Protein 4UD7 (pdb70)

Structure (mmCIF, N/CA/C/O backbone):
data_4UD7
#
_entry.id   4UD7
#
_cell.length_a   46.148
_cell.length_b   69.538
_cell.length_c   78.464
_cell.angle_alpha   90.00
_cell.angle_beta   102.36
_cell.angle_gamma   90.00
#
_symmetry.space_group_name_H-M   'P 1 21 1'
#
loop_
_entity.id
_entity.type
_entity.pdbx_description
1 polymer MDM2
2 polymer YS-02
3 water water
#
loop_
_atom_site.group_PDB
_atom_site.id
_atom_site.type_symbol
_atom_site.label_atom_id
_atom_site.label_alt_id
_atom_site.label_comp_id
_atom_site.label_asym_id
_atom_site.label_entity_id
_atom_site.label_seq_id
_atom_site.pdbx_PDB_ins_code
_atom_site.Cartn_x
_atom_site.Cartn_y
_atom_site.Cartn_z
_atom_site.occupancy
_atom_site.B_iso_or_equiv
_atom_site.auth_seq_id
_atom_site.auth_comp_id
_atom_site.auth_asym_id
_atom_site.auth_atom_id
_atom_site.pdbx_PDB_model_num
ATOM 1 N N . GLY A 1 4 ? -9.851 1.639 27.789 1.00 38.81 15 GLY A N 1
ATOM 2 C CA . GLY A 1 4 ? -9.672 0.430 26.935 1.00 45.79 15 GLY A CA 1
ATOM 3 C C . GLY A 1 4 ? -8.210 0.069 26.751 1.00 51.58 15 GLY A C 1
ATOM 4 O O . GLY A 1 4 ? -7.347 0.489 27.533 1.00 45.87 15 GLY A O 1
ATOM 5 N N . SER A 1 5 ? -7.928 -0.692 25.697 1.00 50.92 16 SER A N 1
ATOM 6 C CA . SER A 1 5 ? -6.606 -1.285 25.504 1.00 53.32 16 SER A CA 1
ATOM 7 C C . SER A 1 5 ? -5.491 -0.322 25.069 1.00 54.52 16 SER A C 1
ATOM 8 O O . SER A 1 5 ? -4.330 -0.725 24.996 1.00 43.09 16 SER A O 1
ATOM 11 N N . SER A 1 6 ? -5.846 0.946 24.823 1.00 57.43 17 SER A N 1
ATOM 12 C CA . SER A 1 6 ? -4.876 2.004 24.495 1.00 49.47 17 SER A CA 1
ATOM 13 C C . SER A 1 6 ? -3.971 2.384 25.681 1.00 50.64 17 SER A C 1
ATOM 14 O O . SER A 1 6 ? -3.011 3.146 25.511 1.00 51.14 17 SER A O 1
ATOM 17 N N . GLN A 1 7 ? -4.279 1.865 26.873 1.00 39.43 18 GLN A N 1
ATOM 18 C CA . GLN A 1 7 ? -3.418 2.069 28.028 1.00 34.23 18 GLN A CA 1
ATOM 19 C C . GLN A 1 7 ? -2.335 0.992 28.221 1.00 29.98 18 GLN A C 1
ATOM 20 O O . GLN A 1 7 ? -1.452 1.172 29.045 1.00 29.28 18 GLN A O 1
ATOM 26 N N . ILE A 1 8 ? -2.384 -0.109 27.468 1.00 23.74 19 ILE A N 1
ATOM 27 C CA . ILE A 1 8 ? -1.259 -1.068 27.458 1.00 21.42 19 ILE A CA 1
ATOM 28 C C . ILE A 1 8 ? -0.027 -0.401 26.824 1.00 21.04 19 ILE A C 1
ATOM 29 O O . ILE A 1 8 ? -0.151 0.261 25.776 1.00 24.37 19 ILE A O 1
ATOM 34 N N . PRO A 1 9 ? 1.165 -0.554 27.450 1.00 21.11 20 PRO A N 1
ATOM 35 C CA . PRO A 1 9 ? 2.367 0.016 26.823 1.00 22.99 20 PRO A CA 1
ATOM 36 C C . PRO A 1 9 ? 2.473 -0.450 25.374 1.00 21.90 20 PRO A C 1
ATOM 37 O O . PRO A 1 9 ? 2.280 -1.637 25.093 1.00 19.42 20 PRO A O 1
ATOM 41 N N . ALA A 1 10 ? 2.782 0.479 24.468 1.00 24.59 21 ALA A N 1
ATOM 42 C CA . ALA A 1 10 ? 2.747 0.192 23.044 1.00 23.09 21 ALA A CA 1
ATOM 43 C C . ALA A 1 10 ? 3.616 -1.017 22.665 1.00 23.75 21 ALA A C 1
ATOM 44 O O . ALA A 1 10 ? 3.226 -1.824 21.838 1.00 24.79 21 ALA A O 1
ATOM 46 N N . SER A 1 11 ? 4.767 -1.156 23.317 1.00 21.91 22 SER A N 1
ATOM 47 C CA . SER A 1 11 ? 5.717 -2.234 23.026 1.00 24.70 22 SER A CA 1
ATOM 48 C C . SER A 1 11 ? 5.244 -3.624 23.469 1.00 21.52 22 SER A C 1
ATOM 49 O O . SER A 1 11 ? 5.835 -4.633 23.074 1.00 24.47 22 SER A O 1
ATOM 52 N N . GLU A 1 12 ? 4.205 -3.668 24.301 1.00 18.52 23 GLU A N 1
ATOM 53 C CA . GLU A 1 12 ? 3.607 -4.931 24.778 1.00 19.30 23 GLU A CA 1
ATOM 54 C C . GLU A 1 12 ? 2.311 -5.306 24.069 1.00 19.21 23 GLU A C 1
ATOM 55 O O . GLU A 1 12 ? 1.726 -6.365 24.348 1.00 20.85 23 GLU A O 1
ATOM 61 N N . GLN A 1 13 ? 1.855 -4.461 23.143 1.00 20.07 24 GLN A N 1
ATOM 62 C CA . GLN A 1 13 ? 0.586 -4.719 22.454 1.00 20.80 24 GLN A CA 1
ATOM 63 C C . GLN A 1 13 ? 0.826 -5.631 21.253 1.00 22.39 24 GLN A C 1
ATOM 64 O O . GLN A 1 13 ? 1.719 -5.364 20.452 1.00 26.74 24 GLN A O 1
ATOM 70 N N . GLU A 1 14 ? 0.051 -6.708 21.143 1.00 21.03 25 GLU A N 1
ATOM 71 C CA . GLU A 1 14 ? -0.008 -7.481 19.900 1.00 23.72 25 GLU A CA 1
ATOM 72 C C . GLU A 1 14 ? -1.317 -7.159 19.217 1.00 24.19 25 GLU A C 1
ATOM 73 O O . GLU A 1 14 ? -2.364 -7.461 19.757 1.00 24.87 25 GLU A O 1
ATOM 79 N N . THR A 1 15 ? -1.276 -6.536 18.042 1.00 22.74 26 THR A N 1
ATOM 80 C CA . THR A 1 15 ? -2.513 -6.219 17.325 1.00 19.80 26 THR A CA 1
ATOM 81 C C . THR A 1 15 ? -2.800 -7.305 16.315 1.00 21.80 26 THR A C 1
ATOM 82 O O . THR A 1 15 ? -2.039 -7.497 15.354 1.00 25.87 26 THR A O 1
ATOM 86 N N A LEU A 1 16 ? -3.908 -7.998 16.528 0.60 17.72 27 LEU A N 1
ATOM 87 N N B LEU A 1 16 ? -3.885 -8.041 16.547 0.40 18.92 27 LEU A N 1
ATOM 88 C CA A LEU A 1 16 ? -4.290 -9.112 15.687 0.60 18.10 27 LEU A CA 1
ATOM 89 C CA B LEU A 1 16 ? -4.280 -9.150 15.682 0.40 19.31 27 LEU A CA 1
ATOM 90 C C A LEU A 1 16 ? -5.613 -8.829 14.985 0.60 17.48 27 LEU A C 1
ATOM 91 C C B LEU A 1 16 ? -5.697 -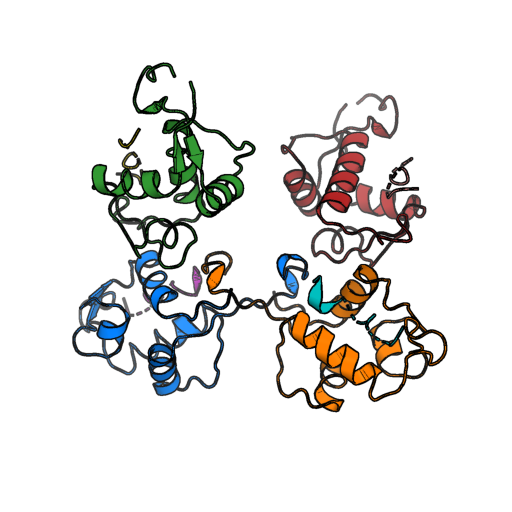8.999 15.144 0.40 18.95 27 LEU A C 1
ATOM 92 O O A LEU A 1 16 ? -6.285 -7.830 15.275 0.60 16.87 27 LEU A O 1
ATOM 93 O O B LEU A 1 16 ? -6.519 -8.272 15.709 0.40 19.64 27 LEU A O 1
ATOM 102 N N . VAL A 1 17 ? -5.975 -9.704 14.049 1.00 16.39 28 VAL A N 1
ATOM 103 C CA . VAL A 1 17 ? -7.286 -9.674 13.412 1.00 15.90 28 VAL A CA 1
ATOM 104 C C . VAL A 1 17 ? -7.829 -11.090 13.440 1.00 14.64 28 VAL A C 1
ATOM 105 O O . VAL A 1 17 ? -7.059 -12.040 13.578 1.00 14.72 28 VAL A O 1
ATOM 109 N N . ARG A 1 18 ? -9.139 -11.201 13.264 1.00 15.27 29 ARG A N 1
ATOM 110 C CA . ARG A 1 18 ? -9.874 -12.468 13.301 1.00 14.56 29 ARG A CA 1
ATOM 111 C C . ARG A 1 18 ? -10.597 -12.653 11.950 1.00 14.39 29 ARG A C 1
ATOM 112 O O . ARG A 1 18 ? -11.643 -12.043 11.698 1.00 15.60 29 ARG A O 1
ATOM 120 N N . PRO A 1 19 ? -10.047 -13.496 11.061 1.00 14.60 30 PRO A N 1
ATOM 121 C CA . PRO A 1 19 ? -10.765 -13.719 9.788 1.00 13.37 30 PRO A CA 1
ATOM 122 C C . PRO A 1 19 ? -12.164 -14.311 9.966 1.00 17.43 30 PRO A C 1
ATOM 123 O O . PRO A 1 19 ? -12.369 -15.143 10.860 1.00 17.96 30 PRO A O 1
ATOM 127 N N . LYS A 1 20 ? -13.106 -13.877 9.123 1.00 14.52 31 LYS A N 1
ATOM 128 C CA . LYS A 1 20 ? -14.437 -14.485 9.020 1.00 13.84 31 LYS A CA 1
ATOM 129 C C . LYS A 1 20 ? -14.306 -15.944 8.545 1.00 15.60 31 LYS A C 1
ATOM 130 O O . LYS A 1 20 ? -13.259 -16.331 8.020 1.00 16.41 31 LYS A O 1
ATOM 136 N N . PRO A 1 21 ? -15.370 -16.748 8.724 1.00 17.36 32 PRO A N 1
ATOM 137 C CA . PRO A 1 21 ? -15.215 -18.200 8.510 1.00 20.45 32 PRO A CA 1
ATOM 138 C C . PRO A 1 21 ? -14.725 -18.641 7.125 1.00 17.52 32 PRO A C 1
ATOM 139 O O . PRO A 1 21 ? -13.898 -19.561 7.036 1.00 16.29 32 PRO A O 1
ATOM 143 N N . LEU A 1 22 ? -15.214 -18.009 6.053 1.00 16.14 33 LEU A N 1
ATOM 144 C CA . LEU A 1 22 ? -14.764 -18.405 4.711 1.00 15.83 33 LEU A CA 1
ATOM 145 C C . LEU A 1 22 ? -13.313 -18.024 4.407 1.00 15.56 33 LEU A C 1
ATOM 146 O O . LEU A 1 22 ? -12.579 -18.827 3.852 1.00 15.54 33 LEU A O 1
ATOM 151 N N . LEU A 1 23 ? -12.881 -16.813 4.793 1.00 14.41 34 LEU A N 1
ATOM 152 C CA . LEU A 1 23 ? -11.467 -16.482 4.681 1.00 14.09 34 LEU A CA 1
ATOM 153 C C . LEU A 1 23 ? -10.605 -17.402 5.546 1.00 14.95 34 LEU A C 1
ATOM 154 O O . LEU A 1 23 ? -9.520 -17.790 5.137 1.00 16.71 34 LEU A O 1
ATOM 159 N N . LEU A 1 24 ? -11.075 -17.740 6.747 1.00 15.87 35 LEU A N 1
ATOM 160 C CA . LEU A 1 24 ? -10.318 -18.646 7.618 1.00 16.40 35 LEU A CA 1
ATOM 161 C C . LEU A 1 24 ? -10.133 -20.001 6.930 1.00 17.08 35 LEU A C 1
ATOM 162 O O . LEU A 1 24 ? -9.024 -20.563 6.932 1.00 17.83 35 LEU A O 1
ATOM 167 N N . LYS A 1 25 ? -11.190 -20.493 6.290 1.00 17.53 36 LYS A N 1
ATOM 168 C CA . LYS A 1 25 ? -11.109 -21.778 5.561 1.00 18.86 36 LYS A CA 1
ATOM 169 C C . LYS A 1 25 ? -10.030 -21.721 4.474 1.00 19.42 36 LYS A C 1
ATOM 170 O O . LYS A 1 25 ? -9.248 -22.670 4.276 1.00 19.46 36 LYS A O 1
ATOM 176 N N . LEU A 1 26 ? -9.999 -20.599 3.765 1.00 18.03 37 LEU A N 1
ATOM 177 C CA . LEU A 1 26 ? -9.016 -20.380 2.727 1.00 17.18 37 LEU A CA 1
ATOM 178 C C . LEU A 1 26 ? -7.570 -20.447 3.310 1.00 16.74 37 LEU A C 1
ATOM 179 O O . LEU A 1 26 ? -6.680 -21.151 2.774 1.00 18.02 37 LEU A O 1
ATOM 184 N N . LEU A 1 27 ? -7.327 -19.748 4.418 1.00 14.80 38 LEU A N 1
ATOM 185 C CA . LEU A 1 27 ? -5.980 -19.731 5.013 1.00 15.98 38 LEU A CA 1
ATOM 186 C C . LEU A 1 27 ? -5.597 -21.129 5.540 1.00 15.21 38 LEU A C 1
ATOM 187 O O . LEU A 1 27 ? -4.466 -21.579 5.365 1.00 17.49 38 LEU A O 1
ATOM 192 N N . LYS A 1 28 ? -6.559 -21.805 6.160 1.00 17.06 39 LYS A N 1
ATOM 193 C CA . LYS A 1 28 ? -6.294 -23.122 6.712 1.00 16.33 39 LYS A CA 1
ATOM 194 C C . LYS A 1 28 ? -6.014 -24.147 5.613 1.00 17.58 39 LYS A C 1
ATOM 195 O O . LYS A 1 28 ? -5.285 -25.120 5.855 1.00 19.15 39 LYS A O 1
ATOM 201 N N . SER A 1 29 ? -6.526 -23.900 4.403 1.00 15.38 40 SER A N 1
ATOM 202 C CA . SER A 1 29 ? -6.308 -24.826 3.291 1.00 17.34 40 SER A CA 1
ATOM 203 C C . SER A 1 29 ? -4.840 -24.902 2.846 1.00 17.69 40 SER A C 1
ATOM 204 O O . SER A 1 29 ? -4.444 -25.888 2.212 1.00 19.63 40 SER A O 1
ATOM 207 N N . VAL A 1 30 ? -4.048 -23.875 3.173 1.00 16.23 41 VAL A N 1
ATOM 208 C CA . VAL A 1 30 ? -2.606 -23.918 2.899 1.00 16.66 41 VAL A CA 1
ATOM 209 C C . VAL A 1 30 ? -1.767 -24.010 4.178 1.00 18.54 41 VAL A C 1
ATOM 210 O O . VAL A 1 30 ? -0.579 -23.719 4.180 1.00 18.27 41 VAL A O 1
ATOM 214 N N . GLY A 1 31 ? -2.395 -24.440 5.266 1.00 19.84 42 GLY A N 1
ATOM 215 C CA . GLY A 1 31 ? -1.629 -24.818 6.445 1.00 19.15 42 GLY A CA 1
ATOM 216 C C . GLY A 1 31 ? -1.769 -23.944 7.665 1.00 19.38 42 GLY A C 1
ATOM 217 O O . GLY A 1 31 ? -1.161 -24.249 8.695 1.00 21.63 42 GLY A O 1
ATOM 218 N N . ALA A 1 32 ? -2.557 -22.869 7.587 1.00 17.66 43 ALA A N 1
ATOM 219 C CA . ALA A 1 32 ? -2.737 -22.000 8.773 1.00 18.37 43 ALA A CA 1
ATOM 220 C C . ALA A 1 32 ? -3.418 -22.783 9.908 1.00 19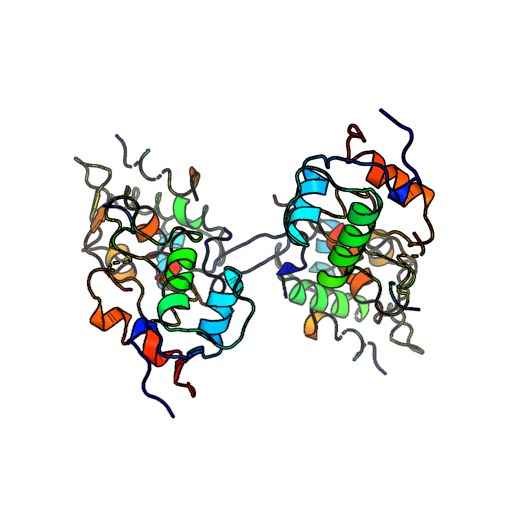.87 43 ALA A C 1
ATOM 221 O O . ALA A 1 32 ? -4.272 -23.628 9.637 1.00 22.89 43 ALA A O 1
ATOM 223 N N . GLN A 1 33 ? -3.043 -22.483 11.155 1.00 21.93 44 GLN A N 1
ATOM 224 C CA . GLN A 1 33 ? -3.433 -23.279 12.330 1.00 25.75 44 GLN A CA 1
ATOM 225 C C . GLN A 1 33 ? -4.272 -22.522 13.365 1.00 24.94 44 GLN A C 1
ATOM 226 O O . GLN A 1 33 ? -4.829 -23.133 14.273 1.00 33.38 44 GLN A O 1
ATOM 232 N N . LYS A 1 34 ? -4.354 -21.202 13.239 1.00 24.90 45 LYS A N 1
ATOM 233 C CA . LYS A 1 34 ? -4.865 -20.345 14.317 1.00 26.20 45 LYS A CA 1
ATOM 234 C C . LYS A 1 34 ? -6.217 -19.706 13.962 1.00 23.68 45 LYS A C 1
ATOM 235 O O . LYS A 1 34 ? -6.682 -19.848 12.832 1.00 26.33 45 LYS A O 1
ATOM 241 N N . ASP A 1 35 ? -6.847 -19.020 14.926 1.00 22.54 46 ASP A N 1
ATOM 242 C CA . ASP A 1 35 ? -8.086 -18.265 14.692 1.00 26.26 46 ASP A CA 1
ATOM 243 C C . ASP A 1 35 ? -7.835 -16.768 14.570 1.00 21.28 46 ASP A C 1
ATOM 244 O O . ASP A 1 35 ? -8.695 -16.020 14.082 1.00 24.25 46 ASP A O 1
ATOM 249 N N . THR A 1 36 ? -6.658 -16.339 15.025 1.00 19.25 47 THR A N 1
ATOM 250 C CA . THR A 1 36 ? -6.269 -14.922 14.996 1.00 21.79 47 THR A CA 1
ATOM 251 C C . THR A 1 36 ? -4.842 -14.787 14.481 1.00 19.01 47 THR A C 1
ATOM 252 O O . THR A 1 36 ? -4.000 -15.672 14.692 1.00 21.32 47 THR A O 1
ATOM 256 N N . TYR A 1 37 ? -4.590 -13.680 13.786 1.00 15.29 48 TYR A N 1
ATOM 257 C CA . TYR A 1 37 ? -3.372 -13.482 13.008 1.00 16.20 48 TYR A CA 1
ATOM 258 C C . TYR A 1 37 ? -2.995 -12.023 13.004 1.00 15.19 48 TYR A C 1
ATOM 259 O O . TYR A 1 37 ? -3.871 -11.167 13.075 1.00 16.86 48 TYR A O 1
ATOM 268 N N . THR A 1 38 ? -1.701 -11.733 12.849 1.00 15.33 49 THR A N 1
ATOM 269 C CA . THR A 1 38 ? -1.297 -10.386 12.474 1.00 15.50 49 THR A CA 1
ATOM 270 C C . THR A 1 38 ? -1.685 -10.182 11.005 1.00 15.45 49 THR A C 1
ATOM 271 O O . THR A 1 38 ? -1.814 -11.148 10.236 1.00 14.99 49 THR A O 1
ATOM 275 N N . MET A 1 39 ? -1.868 -8.927 10.605 1.00 16.26 50 MET A N 1
ATOM 276 C CA . MET A 1 39 ? -2.095 -8.623 9.169 1.00 15.48 50 MET A CA 1
ATOM 277 C C . MET A 1 39 ? -0.978 -9.180 8.272 1.00 14.86 50 MET A C 1
ATOM 278 O O . MET A 1 39 ? -1.263 -9.683 7.173 1.00 14.16 50 MET A O 1
ATOM 283 N N A LYS A 1 40 ? 0.272 -9.103 8.730 0.50 13.77 51 LYS A N 1
ATOM 284 N N B LYS A 1 40 ? 0.264 -9.092 8.743 0.50 14.71 51 LYS A N 1
ATOM 285 C CA A LYS A 1 40 ? 1.386 -9.673 7.957 0.50 14.13 51 LYS A CA 1
ATOM 286 C CA B LYS A 1 40 ? 1.419 -9.660 8.041 0.50 16.03 51 LYS A CA 1
ATOM 287 C C A LYS A 1 40 ? 1.220 -11.168 7.721 0.50 14.72 51 LYS A C 1
ATOM 288 C C B LYS A 1 40 ? 1.225 -11.153 7.740 0.50 15.52 51 LYS A C 1
ATOM 289 O O A LYS A 1 40 ? 1.382 -11.631 6.582 0.50 14.89 51 LYS A O 1
ATOM 290 O O B LYS A 1 40 ? 1.386 -11.604 6.590 0.50 15.70 51 LYS A O 1
ATOM 301 N N . GLU A 1 41 ? 0.861 -11.909 8.772 1.00 14.36 52 GLU A N 1
ATOM 302 C CA . GLU A 1 41 ? 0.591 -13.344 8.622 1.00 16.35 52 GLU A CA 1
ATOM 303 C C . GLU A 1 41 ? -0.548 -13.627 7.638 1.00 13.70 52 GLU A C 1
ATOM 304 O O . GLU A 1 41 ? -0.427 -14.561 6.827 1.00 13.21 52 GLU A O 1
ATOM 310 N N . VAL A 1 42 ? -1.636 -12.846 7.684 1.00 11.85 53 VAL A N 1
ATOM 311 C CA . VAL A 1 42 ? -2.724 -13.012 6.721 1.00 11.17 53 VAL A CA 1
ATOM 312 C C . VAL A 1 42 ? -2.182 -12.830 5.297 1.00 12.43 53 VAL A C 1
ATOM 313 O O . VAL A 1 42 ? -2.461 -13.636 4.403 1.00 14.17 53 VAL A O 1
ATOM 317 N N . LEU A 1 43 ? -1.384 -11.781 5.112 1.00 12.06 54 LEU A N 1
ATOM 318 C CA . LEU A 1 43 ? -0.806 -11.495 3.804 1.00 11.82 54 LEU A CA 1
ATOM 319 C C . LEU A 1 43 ? 0.149 -12.600 3.313 1.00 11.22 54 LEU A C 1
ATOM 320 O O . LEU A 1 43 ? 0.115 -12.963 2.127 1.00 11.52 54 LEU A O 1
ATOM 325 N N . PHE A 1 44 ? 0.982 -13.143 4.197 1.00 12.43 55 PHE A N 1
ATOM 326 C CA . PHE A 1 44 ? 1.864 -14.257 3.804 1.00 11.78 55 PHE A CA 1
ATOM 327 C C . PHE A 1 44 ? 1.051 -15.484 3.375 1.00 12.77 55 PHE A C 1
ATOM 328 O O . PHE A 1 44 ? 1.317 -16.091 2.314 1.00 13.55 55 PHE A O 1
ATOM 336 N N . TYR A 1 45 ? 0.065 -15.856 4.186 1.00 11.03 56 TYR A N 1
ATOM 337 C CA . TYR A 1 45 ? -0.757 -17.011 3.836 1.00 11.17 56 TYR A CA 1
ATOM 338 C C . TYR A 1 45 ? -1.596 -16.774 2.565 1.00 11.48 56 TYR A C 1
ATOM 339 O O . TYR A 1 45 ? -1.769 -17.685 1.774 1.00 11.69 56 TYR A O 1
ATOM 348 N N A LEU A 1 46 ? -2.106 -15.556 2.370 0.50 11.65 57 LEU A N 1
ATOM 349 N N B LEU A 1 46 ? -2.081 -15.543 2.361 0.50 12.81 57 LEU A N 1
ATOM 350 C CA A LEU A 1 46 ? -2.867 -15.278 1.163 0.50 9.83 57 LEU A CA 1
ATOM 351 C CA B LEU A 1 46 ? -2.829 -15.212 1.149 0.50 12.26 57 LEU A CA 1
ATOM 352 C C A LEU A 1 46 ? -1.949 -15.336 -0.064 0.50 11.30 57 LEU A C 1
ATOM 353 C C B LEU A 1 46 ? -1.937 -15.347 -0.064 0.50 12.25 57 LEU A C 1
ATOM 354 O O A LEU A 1 46 ? -2.358 -15.851 -1.100 0.50 10.79 57 LEU A O 1
ATOM 355 O O B LEU A 1 46 ? -2.357 -15.874 -1.096 0.50 11.83 57 LEU A O 1
ATOM 364 N N . GLY A 1 47 ? -0.707 -14.853 0.058 1.00 11.17 58 GLY A N 1
ATOM 365 C CA . GLY A 1 47 ? 0.268 -14.967 -1.065 1.00 11.76 58 GLY A CA 1
ATOM 366 C C . GLY A 1 47 ? 0.544 -16.441 -1.389 1.00 10.32 58 GLY A C 1
ATOM 367 O O . GLY A 1 47 ? 0.539 -16.865 -2.554 1.00 11.08 58 GLY A O 1
ATOM 368 N N . GLN A 1 48 ? 0.719 -17.234 -0.333 1.00 11.45 59 GLN A N 1
ATOM 369 C CA . GLN A 1 48 ? 0.954 -18.672 -0.481 1.00 9.83 59 GLN A CA 1
ATOM 370 C C . GLN A 1 48 ? -0.247 -19.392 -1.147 1.00 10.55 59 GLN A C 1
ATOM 371 O O . GLN A 1 48 ? -0.081 -20.249 -2.013 1.00 13.24 59 GLN A O 1
ATOM 377 N N . TYR A 1 49 ? -1.460 -19.012 -0.750 1.00 10.30 60 TYR A N 1
ATOM 378 C CA . TYR A 1 49 ? -2.686 -19.543 -1.342 1.00 9.55 60 TYR A CA 1
ATOM 379 C C . TYR A 1 49 ? -2.737 -19.228 -2.841 1.00 11.09 60 TYR A C 1
ATOM 380 O O . TYR A 1 49 ? -2.967 -20.104 -3.678 1.00 12.66 60 TYR A O 1
ATOM 389 N N . ILE A 1 50 ? -2.506 -17.966 -3.196 1.00 10.60 61 ILE A N 1
ATOM 390 C CA . ILE A 1 50 ? -2.493 -17.582 -4.618 1.00 10.38 61 ILE A CA 1
ATOM 391 C C . ILE A 1 50 ? -1.455 -18.369 -5.436 1.00 10.78 61 ILE A C 1
ATOM 392 O O . ILE A 1 50 ? -1.749 -18.782 -6.587 1.00 12.21 61 ILE A O 1
ATOM 397 N N A MET A 1 51 ? -0.276 -18.617 -4.868 0.50 11.07 62 MET A N 1
ATOM 398 N N B MET A 1 51 ? -0.255 -18.568 -4.872 0.50 11.53 62 MET A N 1
ATOM 399 C CA A MET A 1 51 ? 0.720 -19.430 -5.594 0.50 11.84 62 MET A CA 1
ATOM 400 C CA B MET A 1 51 ? 0.818 -19.333 -5.562 0.50 12.72 62 MET A CA 1
ATOM 401 C C A MET A 1 51 ? 0.329 -20.893 -5.690 0.50 14.31 62 MET A C 1
ATOM 402 C C B MET A 1 51 ? 0.423 -20.789 -5.760 0.50 14.77 62 MET A C 1
ATOM 403 O O A MET A 1 51 ? 0.454 -21.494 -6.754 0.50 16.35 62 MET A O 1
ATOM 404 O O B MET A 1 51 ? 0.599 -21.345 -6.844 0.50 16.08 62 MET A O 1
ATOM 413 N N A THR A 1 52 ? -0.161 -21.455 -4.589 0.50 14.22 63 THR A N 1
ATOM 414 N N B THR A 1 52 ? -0.101 -21.412 -4.709 0.50 13.81 63 THR A N 1
ATOM 415 C CA A THR A 1 52 ? -0.576 -22.861 -4.586 0.50 17.11 63 THR A CA 1
ATOM 416 C CA B THR A 1 52 ? -0.411 -22.842 -4.788 0.50 14.61 63 THR A CA 1
ATOM 417 C C A THR A 1 52 ? -1.652 -23.113 -5.635 0.50 17.38 63 THR A C 1
ATOM 418 C C B THR A 1 52 ? -1.653 -23.128 -5.655 0.50 16.46 63 THR A C 1
ATOM 419 O O A THR A 1 52 ? -1.625 -24.129 -6.331 0.50 20.11 63 THR A O 1
ATOM 420 O O B THR A 1 52 ? -1.735 -24.198 -6.258 0.50 19.29 63 THR A O 1
ATOM 427 N N . LYS A 1 53 ? -2.607 -22.186 -5.729 1.00 17.17 64 LYS A N 1
ATOM 428 C CA . LYS A 1 53 ? -3.775 -22.327 -6.627 1.00 18.41 64 LYS A CA 1
ATOM 429 C C . LYS A 1 53 ? -3.505 -21.774 -8.027 1.00 17.43 64 LYS A C 1
ATOM 430 O O . LYS A 1 53 ? -4.385 -21.833 -8.905 1.00 19.29 64 LYS A O 1
ATOM 436 N N . ARG A 1 54 ? -2.293 -21.231 -8.222 1.00 16.78 65 ARG A N 1
ATOM 437 C CA . ARG A 1 54 ? -1.869 -20.653 -9.525 1.00 16.22 65 ARG A CA 1
ATOM 438 C C . ARG A 1 54 ? -2.903 -19.619 -10.024 1.00 17.52 65 ARG A C 1
ATOM 439 O O . ARG A 1 54 ? -3.294 -19.616 -11.194 1.00 18.83 65 ARG A O 1
ATOM 447 N N . LEU A 1 55 ? -3.349 -18.728 -9.125 1.00 13.04 66 LEU A N 1
ATOM 448 C CA . LEU A 1 55 ? -4.303 -17.690 -9.506 1.00 12.30 66 LEU A CA 1
ATOM 449 C C . LEU A 1 55 ? -3.633 -16.452 -10.095 1.00 11.95 66 LEU A C 1
ATOM 450 O O . LEU A 1 55 ? -4.302 -15.641 -10.735 1.00 14.71 66 LEU A O 1
ATOM 455 N N . TYR A 1 56 ? -2.326 -16.309 -9.897 1.00 11.67 67 TYR A N 1
ATOM 456 C CA . TYR A 1 56 ? -1.572 -15.203 -10.546 1.00 12.66 67 TYR A CA 1
ATOM 457 C C . TYR A 1 56 ? -1.499 -15.488 -12.060 1.00 12.59 67 TYR A C 1
ATOM 458 O O . TYR A 1 56 ? -1.482 -16.660 -12.495 1.00 13.25 67 TYR A O 1
ATOM 467 N N . ASP A 1 57 ? -1.492 -14.444 -12.871 1.00 11.31 68 ASP A N 1
ATOM 468 C CA . ASP A 1 57 ? -1.369 -14.652 -14.315 1.00 12.15 68 ASP A CA 1
ATOM 469 C C . ASP A 1 57 ? 0.075 -15.060 -14.653 1.00 13.59 68 ASP A C 1
ATOM 470 O O . ASP A 1 57 ? 1.030 -14.429 -14.190 1.00 13.35 68 ASP A O 1
ATOM 475 N N . ALA A 1 58 ? 0.244 -16.135 -15.437 1.00 13.53 69 ALA A N 1
ATOM 476 C CA . ALA A 1 58 ? 1.589 -16.669 -15.693 1.00 17.05 69 ALA A CA 1
ATOM 477 C C . ALA A 1 58 ? 2.481 -15.695 -16.473 1.00 14.80 69 ALA A C 1
ATOM 478 O O . ALA A 1 58 ? 3.708 -15.698 -16.300 1.00 18.96 69 ALA A O 1
ATOM 480 N N . ALA A 1 59 ? 1.848 -14.874 -17.317 1.00 15.54 70 ALA A N 1
ATOM 481 C CA . ALA A 1 59 ? 2.581 -13.916 -18.171 1.00 15.59 70 ALA A CA 1
ATOM 482 C C . ALA A 1 59 ? 2.842 -12.597 -17.452 1.00 16.21 70 ALA A C 1
ATOM 483 O O . ALA A 1 59 ? 3.996 -12.180 -17.348 1.00 20.68 70 ALA A O 1
ATOM 485 N N . GLN A 1 60 ? 1.787 -11.958 -16.948 1.00 13.32 71 GLN A N 1
ATOM 486 C CA . GLN A 1 60 ? 1.908 -10.667 -16.237 1.00 14.64 71 GLN A CA 1
ATOM 487 C C . GLN A 1 60 ? 1.610 -10.958 -14.770 1.00 12.43 71 GLN A C 1
ATOM 488 O O . GLN A 1 60 ? 0.436 -10.961 -14.348 1.00 12.23 71 GLN A O 1
ATOM 494 N N . GLN A 1 61 ? 2.667 -11.245 -14.009 1.00 11.90 72 GLN A N 1
ATOM 495 C CA . GLN A 1 61 ? 2.492 -11.869 -12.676 1.00 10.86 72 GLN A CA 1
ATOM 496 C C . GLN A 1 61 ? 2.050 -10.895 -11.572 1.00 12.26 72 GLN A C 1
ATOM 497 O O . GLN A 1 61 ? 1.811 -11.327 -10.447 1.00 15.65 72 GLN A O 1
ATOM 503 N N . HIS A 1 62 ? 1.881 -9.611 -11.888 1.00 11.99 73 HIS A N 1
ATOM 504 C CA . HIS A 1 62 ? 1.236 -8.718 -10.917 1.00 12.07 73 HIS A CA 1
ATOM 505 C C . HIS A 1 62 ? -0.306 -8.789 -11.010 1.00 13.68 73 HIS A C 1
ATOM 506 O O . HIS A 1 62 ? -1.010 -8.124 -10.233 1.00 17.41 73 HIS A O 1
ATOM 513 N N . ILE A 1 63 ? -0.854 -9.576 -11.944 1.00 10.60 74 ILE A N 1
ATOM 514 C CA . ILE A 1 63 ? -2.314 -9.688 -12.046 1.00 10.98 74 ILE A CA 1
ATOM 515 C C . ILE A 1 63 ? -2.797 -10.973 -11.417 1.00 11.32 74 ILE A C 1
ATOM 516 O O . ILE A 1 63 ? -2.248 -12.028 -11.663 1.00 12.51 74 ILE A O 1
ATOM 521 N N . VAL A 1 64 ? -3.807 -10.868 -10.568 1.00 10.15 75 VAL A N 1
ATOM 522 C CA . VAL A 1 64 ? -4.433 -12.068 -9.973 1.00 10.26 75 VAL A CA 1
ATOM 523 C C . VAL A 1 64 ? -5.807 -12.257 -10.589 1.00 11.84 75 VAL A C 1
ATOM 524 O O . VAL A 1 64 ? -6.620 -11.339 -10.572 1.00 12.47 75 VAL A O 1
ATOM 528 N N . TYR A 1 65 ? -6.068 -13.440 -11.139 1.00 13.15 76 TYR A N 1
ATOM 529 C CA . TYR A 1 65 ? -7.384 -13.737 -11.743 1.00 14.09 76 TYR A CA 1
ATOM 530 C C . TYR A 1 65 ? -8.113 -14.724 -10.853 1.00 16.07 76 TYR A C 1
ATOM 531 O O . TYR A 1 65 ? -7.805 -15.921 -10.841 1.00 18.11 76 TYR A O 1
ATOM 540 N N . CYS A 1 66 ? -9.064 -14.201 -10.080 1.00 14.19 77 CYS A N 1
ATOM 541 C CA . CYS A 1 66 ? -9.704 -14.985 -9.013 1.00 16.79 77 CYS A CA 1
ATOM 542 C C . CYS A 1 66 ? -11.201 -15.248 -9.264 1.00 14.11 77 CYS A C 1
ATOM 543 O O . CYS A 1 66 ? -11.910 -15.713 -8.362 1.00 14.53 77 CYS A O 1
ATOM 546 N N A SER A 1 67 ? -11.681 -14.968 -10.483 0.60 14.87 78 SER A N 1
ATOM 547 N N B SER A 1 67 ? -11.651 -14.968 -10.484 0.40 15.66 78 SER A N 1
ATOM 548 C CA A SER A 1 67 ? -13.113 -15.045 -10.813 0.60 15.19 78 SER A CA 1
ATOM 549 C CA B SER A 1 67 ? -13.057 -15.037 -10.856 0.40 16.64 78 SER A CA 1
ATOM 550 C C A SER A 1 67 ? -13.751 -16.414 -10.574 0.60 16.34 78 SER A C 1
ATOM 551 C C B SER A 1 67 ? -13.730 -16.395 -10.600 0.40 16.83 78 SER A C 1
ATOM 552 O O A SER A 1 67 ? -14.931 -16.493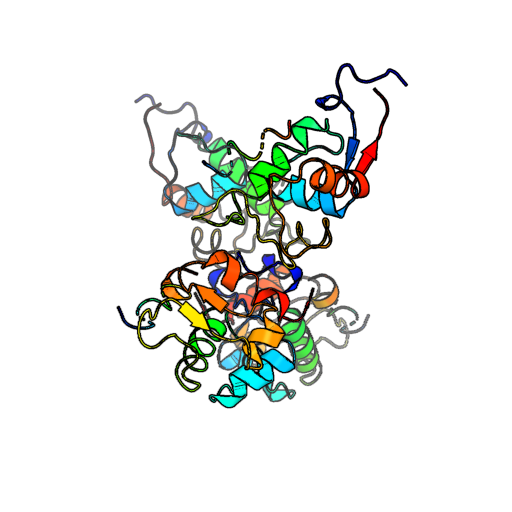 -10.215 0.60 16.37 78 SER A O 1
ATOM 553 O O B SER A 1 67 ? -14.904 -16.443 -10.225 0.40 17.14 78 SER A O 1
ATOM 558 N N . ASN A 1 68 ? -12.979 -17.479 -10.798 1.00 15.82 79 ASN A N 1
ATOM 559 C CA . ASN A 1 68 ? -13.468 -18.852 -10.607 1.00 16.38 79 ASN A CA 1
ATOM 560 C C . ASN A 1 68 ? -12.938 -19.516 -9.335 1.00 15.65 79 ASN A C 1
ATOM 561 O O . ASN A 1 68 ? -12.765 -20.739 -9.304 1.00 20.63 79 ASN A O 1
ATOM 566 N N . ASP A 1 69 ? -12.670 -18.728 -8.288 1.00 14.24 80 ASP A N 1
ATOM 567 C CA . ASP A 1 69 ? -12.103 -19.250 -7.041 1.00 13.40 80 ASP A CA 1
ATOM 568 C C . ASP A 1 69 ? -12.850 -18.612 -5.880 1.00 12.68 80 ASP A C 1
ATOM 569 O O . ASP A 1 69 ? -13.401 -17.516 -6.018 1.00 12.57 80 ASP A O 1
ATOM 574 N N . LEU A 1 70 ? -12.843 -19.285 -4.732 1.00 13.04 81 LEU A N 1
ATOM 575 C CA . LEU A 1 70 ? -13.437 -18.720 -3.522 1.00 13.35 81 LEU A CA 1
ATOM 576 C C . LEU A 1 70 ? -12.882 -17.317 -3.238 1.00 14.23 81 LEU A C 1
ATOM 577 O O . LEU A 1 70 ? -13.638 -16.436 -2.796 1.00 13.93 81 LEU A O 1
ATOM 582 N N . LEU A 1 71 ? -11.594 -17.089 -3.509 1.00 11.98 82 LEU A N 1
ATOM 583 C CA . LEU A 1 71 ? -11.033 -15.750 -3.286 1.00 10.48 82 LEU A CA 1
ATOM 584 C C . LEU A 1 71 ? -11.812 -14.653 -4.023 1.00 11.74 82 LEU A C 1
ATOM 585 O O . LEU A 1 71 ? -12.052 -13.571 -3.469 1.00 12.23 82 LEU A O 1
ATOM 590 N N . GLY A 1 72 ? -12.199 -14.905 -5.269 1.00 13.12 83 GLY A N 1
ATOM 591 C CA . GLY A 1 72 ? -12.988 -13.929 -6.015 1.00 15.42 83 GLY A CA 1
ATOM 592 C C . GLY A 1 72 ? -14.349 -13.688 -5.398 1.00 13.81 83 GLY A C 1
ATOM 593 O O . GLY A 1 72 ? -14.850 -12.570 -5.409 1.00 16.15 83 GLY A O 1
ATOM 594 N N . ASP A 1 73 ? -14.965 -14.740 -4.878 1.00 14.05 84 ASP A N 1
ATOM 595 C CA . ASP A 1 73 ? -16.253 -14.598 -4.201 1.00 14.37 84 ASP A CA 1
ATOM 596 C C . ASP A 1 73 ? -16.119 -13.728 -2.936 1.00 15.27 84 ASP A C 1
ATOM 597 O O . ASP A 1 73 ? -16.987 -12.893 -2.645 1.00 18.17 84 ASP A O 1
ATOM 602 N N . LEU A 1 74 ? -15.028 -13.913 -2.195 1.00 13.93 85 LEU A N 1
ATOM 603 C CA . LEU A 1 74 ? -14.819 -13.154 -0.936 1.00 13.53 85 LEU A CA 1
ATOM 604 C C . LEU A 1 74 ? -14.405 -11.715 -1.184 1.00 14.26 85 LEU A C 1
ATOM 605 O O . LEU A 1 74 ? -14.778 -10.825 -0.421 1.00 16.50 85 LEU A O 1
ATOM 610 N N . PHE A 1 75 ? -13.627 -11.477 -2.238 1.00 14.01 86 PHE A N 1
ATOM 611 C CA . PHE A 1 75 ? -13.221 -10.107 -2.575 1.00 12.67 86 PHE A CA 1
ATOM 612 C C . PHE A 1 75 ? -14.274 -9.373 -3.434 1.00 15.44 86 PHE A C 1
ATOM 613 O O . PHE A 1 75 ? -14.307 -8.124 -3.468 1.00 18.84 86 PHE A O 1
ATOM 621 N N . GLY A 1 76 ? -15.118 -10.132 -4.127 1.00 17.10 87 GLY A N 1
ATOM 622 C CA . GLY A 1 76 ? -16.186 -9.568 -4.968 1.00 15.26 87 GLY A CA 1
ATOM 623 C C . GLY A 1 76 ? -15.756 -9.048 -6.336 1.00 14.95 87 GLY A C 1
ATOM 624 O O . GLY A 1 76 ? -16.508 -8.312 -6.974 1.00 18.01 87 GLY A O 1
ATOM 625 N N . VAL A 1 77 ? -14.550 -9.412 -6.782 1.00 14.81 88 VAL A N 1
ATOM 626 C CA . VAL A 1 77 ? -14.015 -8.965 -8.065 1.00 14.77 88 VAL A CA 1
ATOM 627 C C . VAL A 1 77 ? -13.478 -10.166 -8.860 1.00 14.30 88 VAL A C 1
ATOM 628 O O . VAL A 1 77 ? -13.091 -11.175 -8.266 1.00 15.68 88 VAL A O 1
ATOM 632 N N . PRO A 1 78 ? -13.456 -10.068 -10.197 1.00 13.30 89 PRO A N 1
ATOM 633 C CA . PRO A 1 78 ? -12.878 -11.159 -11.000 1.00 14.33 89 PRO A CA 1
ATOM 634 C C . PRO A 1 78 ? -11.350 -11.169 -11.031 1.00 15.53 89 PRO A C 1
ATOM 635 O O . PRO A 1 78 ? -10.737 -12.200 -11.348 1.00 14.79 89 PRO A O 1
ATOM 639 N N . SER A 1 79 ? -10.735 -10.015 -10.779 1.00 15.44 90 SER A N 1
ATOM 640 C CA . SER A 1 79 ? -9.289 -9.883 -10.885 1.00 14.12 90 SER A CA 1
ATOM 641 C C . SER A 1 79 ? -8.878 -8.602 -10.199 1.00 13.90 90 SER A C 1
ATOM 642 O O . SER A 1 79 ? -9.713 -7.700 -9.961 1.00 15.30 90 SER A O 1
ATOM 645 N N . PHE A 1 80 ? -7.590 -8.504 -9.894 1.00 12.37 91 PHE A N 1
ATOM 646 C CA . PHE A 1 80 ? -7.018 -7.272 -9.327 1.00 11.34 91 PHE A CA 1
ATOM 647 C C . PHE A 1 80 ? -5.518 -7.288 -9.579 1.00 13.23 91 PHE A C 1
ATOM 648 O O . PHE A 1 80 ? -4.931 -8.339 -9.908 1.00 13.71 91 PHE A O 1
ATOM 656 N N . SER A 1 81 ? -4.889 -6.122 -9.438 1.00 12.44 92 SER A N 1
ATOM 657 C CA . SER A 1 81 ? -3.460 -6.017 -9.590 1.00 12.29 92 SER A CA 1
ATOM 658 C C . SER A 1 81 ? -2.808 -5.976 -8.211 1.00 10.86 92 SER A C 1
ATOM 659 O O . SER A 1 81 ? -3.314 -5.308 -7.293 1.00 11.45 92 SER A O 1
ATOM 662 N N . VAL A 1 82 ? -1.698 -6.692 -8.069 1.00 11.54 93 VAL A N 1
ATOM 663 C CA . VAL A 1 82 ? -0.959 -6.713 -6.816 1.00 10.17 93 VAL A CA 1
ATOM 664 C C . VAL A 1 82 ? -0.450 -5.317 -6.451 1.00 12.49 93 VAL A C 1
ATOM 665 O O . VAL A 1 82 ? -0.192 -5.029 -5.274 1.00 15.70 93 VAL A O 1
ATOM 669 N N . LYS A 1 83 ? -0.290 -4.454 -7.457 1.00 12.11 94 LYS A N 1
ATOM 670 C CA . LYS A 1 83 ? 0.170 -3.081 -7.214 1.00 13.33 94 LYS A CA 1
ATOM 671 C C . LYS A 1 83 ? -0.892 -2.219 -6.499 1.00 14.71 94 LYS A C 1
ATOM 672 O O . LYS A 1 83 ? -0.567 -1.143 -5.966 1.00 15.77 94 LYS A O 1
ATOM 678 N N . GLU A 1 84 ? -2.144 -2.691 -6.473 1.00 12.03 95 GLU A N 1
ATOM 679 C CA . GLU A 1 84 ? -3.249 -1.936 -5.839 1.00 13.70 95 GLU A CA 1
ATOM 680 C C . GLU A 1 84 ? -3.293 -2.274 -4.321 1.00 11.56 95 GLU A C 1
ATOM 681 O O . GLU A 1 84 ? -4.236 -2.933 -3.849 1.00 12.75 95 GLU A O 1
ATOM 687 N N . HIS A 1 85 ? -2.273 -1.823 -3.575 1.00 12.28 96 HIS A N 1
ATOM 688 C CA . HIS A 1 85 ? -2.065 -2.242 -2.174 1.00 11.94 96 HIS A CA 1
ATOM 689 C C . HIS A 1 85 ? -3.268 -1.870 -1.308 1.00 12.35 96 HIS A C 1
ATOM 690 O O . HIS A 1 85 ? -3.786 -2.708 -0.573 1.00 12.69 96 HIS A O 1
ATOM 697 N N . ARG A 1 86 ? -3.709 -0.610 -1.381 1.00 12.25 97 ARG A N 1
ATOM 698 C CA . ARG A 1 86 ? -4.791 -0.182 -0.496 1.00 11.85 97 ARG A CA 1
ATOM 699 C C . ARG A 1 86 ? -6.137 -0.869 -0.784 1.00 11.99 97 ARG A C 1
ATOM 700 O O . ARG A 1 86 ? -6.922 -1.150 0.141 1.00 12.07 97 ARG A O 1
ATOM 708 N N . LYS A 1 87 ? -6.391 -1.189 -2.056 1.00 11.71 98 LYS A N 1
ATOM 709 C CA . LYS A 1 87 ? -7.585 -1.926 -2.449 1.00 11.39 98 LYS A CA 1
ATOM 710 C C . LYS A 1 87 ? -7.535 -3.324 -1.850 1.00 11.49 98 LYS A C 1
ATOM 711 O O . LYS A 1 87 ? -8.530 -3.826 -1.331 1.00 12.05 98 LYS A O 1
ATOM 717 N N . ILE A 1 88 ? -6.378 -3.956 -1.936 1.00 10.60 99 ILE A N 1
ATOM 718 C CA . ILE A 1 88 ? -6.217 -5.326 -1.372 1.00 10.48 99 ILE A CA 1
ATOM 719 C C . ILE A 1 88 ? -6.464 -5.322 0.141 1.00 11.88 99 ILE A C 1
ATOM 720 O O . ILE A 1 88 ? -7.203 -6.184 0.653 1.00 11.78 99 ILE A O 1
ATOM 725 N N . TYR A 1 89 ? -5.887 -4.340 0.841 1.00 11.22 100 TYR A N 1
ATOM 726 C CA . TYR A 1 89 ? -6.113 -4.283 2.301 1.00 11.70 100 TYR A CA 1
ATOM 727 C C . TYR A 1 89 ? -7.613 -4.150 2.585 1.00 11.46 100 TYR A C 1
ATOM 728 O O . TYR A 1 89 ? -8.148 -4.822 3.470 1.00 11.85 100 TYR A O 1
ATOM 737 N N A THR A 1 90 ? -8.285 -3.286 1.837 0.50 11.78 101 THR A N 1
ATOM 738 N N B THR A 1 90 ? -8.297 -3.271 1.843 0.50 10.20 101 THR A N 1
ATOM 739 C CA A THR A 1 90 ? -9.727 -3.076 2.006 0.50 12.58 101 THR A CA 1
ATOM 740 C CA B THR A 1 90 ? -9.750 -3.057 2.065 0.50 9.18 101 THR A CA 1
ATOM 741 C C A THR A 1 90 ? -10.538 -4.350 1.755 0.50 12.69 101 THR A C 1
ATOM 742 C C B THR A 1 90 ? -10.554 -4.342 1.755 0.50 11.02 101 THR A C 1
ATOM 743 O O A THR A 1 90 ? -11.488 -4.668 2.479 0.50 13.63 101 THR A O 1
ATOM 744 O O B THR A 1 90 ? -11.507 -4.670 2.464 0.50 11.84 101 THR A O 1
ATOM 751 N N . MET A 1 91 ? -10.132 -5.096 0.738 1.00 10.93 102 MET A N 1
ATOM 752 C CA . MET A 1 91 ? -10.812 -6.350 0.400 1.00 10.44 102 MET A CA 1
ATOM 753 C C . MET A 1 91 ? -10.635 -7.388 1.509 1.00 10.55 102 MET A C 1
ATOM 754 O O . MET A 1 91 ? -11.561 -8.177 1.792 1.00 11.96 102 MET A O 1
ATOM 759 N N . ILE A 1 92 ? -9.472 -7.371 2.150 1.00 10.76 103 ILE A N 1
ATOM 760 C CA . ILE A 1 92 ? -9.220 -8.205 3.340 1.00 10.16 103 ILE A CA 1
ATOM 761 C C . ILE A 1 92 ? -10.061 -7.699 4.538 1.00 11.30 103 ILE A C 1
ATOM 762 O O . ILE A 1 92 ? -10.709 -8.513 5.187 1.00 13.03 103 ILE A O 1
ATOM 767 N N . TYR A 1 93 ? -10.100 -6.379 4.801 1.00 10.90 104 TYR A N 1
ATOM 768 C CA . TYR A 1 93 ? -10.930 -5.875 5.933 1.00 10.55 104 TYR A CA 1
ATOM 769 C C . TYR A 1 93 ? -12.394 -6.307 5.830 1.00 12.69 104 TYR A C 1
ATOM 770 O O . TYR A 1 93 ? -13.041 -6.545 6.861 1.00 14.13 104 TYR A O 1
ATOM 779 N N . ARG A 1 94 ? -12.927 -6.397 4.598 1.00 13.13 105 ARG A N 1
ATOM 780 C CA . ARG A 1 94 ? -14.323 -6.827 4.384 1.00 14.45 105 ARG A CA 1
ATOM 781 C C . ARG A 1 94 ? -14.546 -8.244 4.885 1.00 14.17 105 ARG A C 1
ATOM 782 O O . ARG A 1 94 ? -15.692 -8.659 5.093 1.00 17.03 105 ARG A O 1
ATOM 790 N N . ASN A 1 95 ? -13.453 -8.997 5.004 1.00 12.50 106 ASN A N 1
ATOM 791 C CA . ASN A 1 95 ? -13.496 -10.402 5.416 1.00 12.37 106 ASN A CA 1
ATOM 792 C C . ASN A 1 95 ? -12.961 -10.663 6.836 1.00 14.28 106 ASN A C 1
ATOM 793 O O . ASN A 1 95 ? -12.581 -11.787 7.178 1.00 15.74 106 ASN A O 1
ATOM 798 N N . LEU A 1 96 ? -12.920 -9.622 7.648 1.00 12.66 107 LEU A N 1
ATOM 799 C CA . LEU A 1 96 ? -12.519 -9.764 9.063 1.00 13.38 107 LEU A CA 1
ATOM 800 C C . LEU A 1 96 ? -13.728 -9.578 9.981 1.00 15.95 107 LEU A C 1
ATOM 801 O O . LEU A 1 96 ? -14.653 -8.840 9.669 1.00 16.78 107 LEU A O 1
ATOM 806 N N . VAL A 1 97 ? -13.699 -10.247 11.125 1.00 17.13 108 VAL A N 1
ATOM 807 C CA . VAL A 1 97 ? -14.772 -10.119 12.126 1.00 17.34 108 VAL A CA 1
ATOM 808 C C . VAL A 1 97 ? -14.697 -8.757 12.811 1.00 17.39 108 VAL A C 1
ATOM 809 O O . VAL A 1 97 ? -13.622 -8.316 13.165 1.00 16.01 108 VAL A O 1
ATOM 813 N N . VAL A 1 98 ? -15.847 -8.101 12.984 1.00 18.46 109 VAL A N 1
ATOM 814 C CA . VAL A 1 98 ? -15.948 -6.873 13.782 1.00 20.53 109 VAL A CA 1
ATOM 815 C C . VAL A 1 98 ? -15.945 -7.325 15.244 1.00 22.65 109 VAL A C 1
ATOM 816 O O . VAL A 1 98 ? -16.861 -8.013 15.689 1.00 27.03 109 VAL A O 1
ATOM 820 N N . VAL A 1 99 ? -14.891 -6.987 15.973 1.00 24.51 110 VAL A N 1
ATOM 821 C CA . VAL A 1 99 ? -14.737 -7.457 17.361 1.00 26.77 110 VAL A CA 1
ATOM 822 C C . VAL A 1 99 ? -15.083 -6.364 18.372 1.00 30.14 110 VAL A C 1
ATOM 823 O O . VAL A 1 99 ? -15.436 -6.661 19.508 1.00 37.27 110 VAL A O 1
ATOM 827 N N . ASN A 1 100 ? -15.021 -5.104 17.941 1.00 26.61 111 ASN A N 1
ATOM 828 C CA . ASN A 1 100 ? -15.333 -3.938 18.799 1.00 32.84 111 ASN A CA 1
ATOM 829 C C . ASN A 1 100 ? -14.638 -3.960 20.157 1.00 45.37 111 ASN A C 1
ATOM 830 O O . ASN A 1 100 ? -13.431 -4.216 20.250 1.00 47.29 111 ASN A O 1
ATOM 835 N N . SER B 1 5 ? 0.019 -1.557 11.602 1.00 54.73 16 SER B N 1
ATOM 836 C CA . SER B 1 5 ? -1.210 -2.179 12.187 1.00 49.73 16 SER B CA 1
ATOM 837 C C . SER B 1 5 ? -2.185 -1.174 12.815 1.00 52.31 16 SER B C 1
ATOM 838 O O . SER B 1 5 ? -3.340 -1.512 13.107 1.00 37.74 16 SER B O 1
ATOM 841 N N . SER B 1 6 ? -1.726 0.064 13.000 1.00 48.65 17 SER B N 1
ATOM 842 C CA . SER B 1 6 ? -2.630 1.164 13.337 1.00 42.85 17 SER B CA 1
ATOM 843 C C . SER B 1 6 ? -3.532 1.531 12.139 1.00 42.21 17 SER B C 1
ATOM 844 O O . SER B 1 6 ? -4.419 2.380 12.257 1.00 53.24 17 SER B O 1
ATOM 847 N N . GLN B 1 7 ? -3.308 0.884 10.993 1.00 34.15 18 GLN B N 1
ATOM 848 C CA . GLN B 1 7 ? -4.190 1.069 9.833 1.00 29.10 18 GLN B CA 1
ATOM 849 C C . GLN B 1 7 ? -5.320 0.033 9.719 1.00 22.00 18 GLN B C 1
ATOM 850 O O . GLN B 1 7 ? -6.219 0.172 8.871 1.00 25.15 18 GLN B O 1
ATOM 856 N N . ILE B 1 8 ? -5.285 -1.003 10.565 1.00 17.86 19 ILE B N 1
ATOM 857 C CA . ILE B 1 8 ? -6.437 -1.922 10.673 1.00 16.70 19 ILE B CA 1
ATOM 858 C C . ILE B 1 8 ? -7.631 -1.112 11.240 1.00 14.82 19 ILE B C 1
ATOM 859 O O . ILE B 1 8 ? -7.455 -0.365 12.215 1.00 17.09 19 ILE B O 1
ATOM 864 N N . PRO B 1 9 ? -8.834 -1.261 10.651 1.00 14.86 20 PRO B N 1
ATOM 865 C CA . PRO B 1 9 ? -10.010 -0.577 11.196 1.00 14.98 20 PRO B CA 1
ATOM 866 C C . PRO B 1 9 ? -10.153 -0.835 12.693 1.00 15.38 20 PRO B C 1
ATOM 867 O O . PRO B 1 9 ? -9.969 -1.984 13.159 1.00 15.23 20 PRO B O 1
ATOM 871 N N . ALA B 1 10 ? -10.444 0.225 13.444 1.00 17.09 21 ALA B N 1
ATOM 872 C CA . ALA B 1 10 ? -10.483 0.100 14.894 1.00 19.32 21 ALA B CA 1
ATOM 873 C C . ALA B 1 10 ? -11.432 -1.009 15.358 1.00 17.14 21 ALA B C 1
ATOM 874 O O . ALA B 1 10 ? -11.115 -1.739 16.320 1.00 18.43 21 ALA B O 1
ATOM 876 N N . SER B 1 11 ? -12.557 -1.155 14.649 1.00 17.65 22 SER B N 1
ATOM 877 C CA . SER B 1 11 ? -13.591 -2.168 14.962 1.00 17.23 22 SER B CA 1
ATOM 878 C C . SER B 1 11 ? -13.121 -3.607 14.785 1.00 15.56 22 SER B C 1
ATOM 879 O O . SER B 1 11 ? -13.769 -4.530 15.271 1.00 19.56 22 SER B O 1
ATOM 882 N N . GLU B 1 12 ? -12.030 -3.797 14.042 1.00 14.73 23 GLU B N 1
ATOM 883 C CA . GLU B 1 12 ? -11.494 -5.146 13.730 1.00 13.71 23 GLU B CA 1
ATOM 884 C C . GLU B 1 12 ? -10.218 -5.530 14.500 1.00 14.55 23 GLU B C 1
ATOM 885 O O . GLU B 1 12 ? -9.736 -6.669 14.390 1.00 16.70 23 GLU B O 1
ATOM 891 N N . GLN B 1 13 ? -9.667 -4.597 15.274 1.00 15.86 24 GLN B N 1
ATOM 892 C CA . GLN B 1 13 ? -8.409 -4.849 16.015 1.00 17.72 24 GLN B CA 1
ATOM 893 C C . GLN B 1 13 ? -8.689 -5.612 17.285 1.00 18.52 24 GLN B C 1
ATOM 894 O O . GLN B 1 13 ? -9.564 -5.216 18.059 1.00 21.57 24 GLN B O 1
ATOM 900 N N . GLU B 1 14 ? -7.973 -6.717 17.471 1.00 18.85 25 GLU B N 1
ATOM 901 C CA . GLU B 1 14 ? -7.913 -7.421 18.748 1.00 20.60 25 GLU B CA 1
ATOM 902 C C . GLU B 1 14 ? -6.589 -7.050 19.358 1.00 21.14 25 GLU B C 1
ATOM 903 O O . GLU B 1 14 ? -5.531 -7.410 18.834 1.00 24.78 25 GLU B O 1
ATOM 909 N N . THR B 1 15 ? -6.628 -6.371 20.483 1.00 21.50 26 THR B N 1
ATOM 910 C CA . THR B 1 15 ? -5.395 -5.994 21.154 1.00 23.09 26 THR B CA 1
ATOM 911 C C . THR B 1 15 ? -5.136 -7.007 22.257 1.00 21.92 26 THR B C 1
ATOM 912 O O . THR B 1 15 ? -5.918 -7.121 23.220 1.00 27.28 26 THR B O 1
ATOM 916 N N . LEU B 1 16 ? -4.053 -7.757 22.087 1.00 20.38 27 LEU B N 1
ATOM 917 C CA . LEU B 1 16 ? -3.701 -8.842 22.982 1.00 20.26 27 LEU B CA 1
ATOM 918 C C . LEU B 1 16 ? -2.345 -8.565 23.628 1.00 20.97 27 LEU B C 1
ATOM 919 O O . LEU B 1 16 ? -1.568 -7.710 23.154 1.00 22.59 27 LEU B O 1
ATOM 924 N N . VAL B 1 17 ? -2.092 -9.280 24.725 1.00 18.24 28 VAL B N 1
ATOM 925 C CA . VAL B 1 17 ? -0.819 -9.265 25.408 1.00 18.44 28 VAL B CA 1
ATOM 926 C C . VAL B 1 17 ? -0.314 -10.696 25.548 1.00 17.83 28 VAL B C 1
ATOM 927 O O . VAL B 1 17 ? -1.103 -11.678 25.463 1.00 18.47 28 VAL B O 1
ATOM 931 N N . ARG B 1 18 ? 0.996 -10.809 25.757 1.00 17.68 29 ARG B N 1
ATOM 932 C CA . ARG B 1 18 ? 1.657 -12.105 25.866 1.00 18.34 29 ARG B CA 1
ATOM 933 C C . ARG B 1 18 ? 2.331 -12.182 27.247 1.00 18.40 29 ARG B C 1
ATOM 934 O O . ARG B 1 18 ? 3.379 -11.577 27.457 1.00 19.08 29 ARG B O 1
ATOM 942 N N . PRO B 1 19 ? 1.716 -12.903 28.205 1.00 18.09 30 PRO B N 1
ATOM 943 C CA . PRO B 1 19 ? 2.373 -12.992 29.524 1.00 18.68 30 PRO B CA 1
ATOM 944 C C . PRO B 1 19 ? 3.762 -13.639 29.453 1.00 18.48 30 PRO B C 1
ATOM 945 O O . PRO B 1 19 ? 3.974 -14.583 28.660 1.00 22.61 30 PRO B O 1
ATOM 949 N N . LYS B 1 20 ? 4.696 -13.116 30.248 1.00 20.10 31 LYS B N 1
ATOM 950 C CA . LYS B 1 20 ? 6.037 -13.734 30.412 1.00 18.78 31 LYS B CA 1
ATOM 951 C C . LYS B 1 20 ? 5.854 -15.131 31.009 1.00 17.96 31 LYS B C 1
ATOM 952 O O . LYS B 1 20 ? 4.791 -15.424 31.572 1.00 18.84 31 LYS B O 1
ATOM 958 N N . PRO B 1 21 ? 6.879 -15.999 30.900 1.00 19.55 32 PRO B N 1
ATOM 959 C CA . PRO B 1 21 ? 6.660 -17.405 31.259 1.00 19.90 32 PRO B CA 1
ATOM 960 C C . PRO B 1 21 ? 6.144 -17.676 32.677 1.00 19.78 32 PRO B C 1
ATOM 961 O O . PRO B 1 21 ? 5.289 -18.562 32.851 1.00 22.43 32 PRO B O 1
ATOM 965 N N . LEU B 1 22 ? 6.629 -16.943 33.687 1.00 18.21 33 LEU B N 1
ATOM 966 C CA . LEU B 1 22 ? 6.130 -17.206 35.043 1.00 18.93 33 LEU B CA 1
ATOM 967 C C . LEU B 1 22 ? 4.685 -16.728 35.277 1.00 18.35 33 LEU B C 1
ATOM 968 O O . LEU B 1 22 ? 3.910 -17.436 35.913 1.00 18.41 33 LEU B O 1
ATOM 973 N N . LEU B 1 23 ? 4.310 -15.552 34.754 1.00 15.67 34 LEU B N 1
ATOM 974 C CA . LEU B 1 23 ? 2.901 -15.146 34.788 1.00 14.87 34 LEU B CA 1
ATOM 975 C C . LEU B 1 23 ? 2.009 -16.140 34.019 1.00 16.99 34 LEU B C 1
ATOM 976 O O . LEU B 1 23 ? 0.910 -16.490 34.471 1.00 20.05 34 LEU B O 1
ATOM 981 N N . LEU B 1 24 ? 2.501 -16.618 32.883 1.00 18.24 35 LEU B N 1
ATOM 982 C CA . LEU B 1 24 ? 1.784 -17.606 32.100 1.00 20.19 35 LEU B CA 1
ATOM 983 C C . LEU B 1 24 ? 1.529 -18.868 32.936 1.00 21.51 35 LEU B C 1
ATOM 984 O O . LEU B 1 24 ? 0.420 -19.417 32.923 1.00 22.90 35 LEU B O 1
ATOM 989 N N . LYS B 1 25 ? 2.548 -19.312 33.668 1.00 19.70 36 LYS B N 1
ATOM 990 C CA . LYS B 1 25 ? 2.408 -20.498 34.531 1.00 23.64 36 LYS B CA 1
ATOM 991 C C . LYS B 1 25 ? 1.310 -20.285 35.592 1.00 23.92 36 LYS B C 1
ATOM 992 O O . LYS B 1 25 ? 0.514 -21.190 35.866 1.00 22.71 36 LYS B O 1
ATOM 998 N N A LEU B 1 26 ? 1.271 -19.085 36.164 0.60 21.35 37 LEU B N 1
ATOM 999 N N B LEU B 1 26 ? 1.263 -19.083 36.174 0.40 22.26 37 LEU B N 1
ATOM 1000 C CA A LEU B 1 26 ? 0.260 -18.739 37.157 0.60 21.72 37 LEU B CA 1
ATOM 1001 C CA B LEU B 1 26 ? 0.219 -18.736 37.150 0.40 22.56 37 LEU B CA 1
ATOM 1002 C C A LEU B 1 26 ? -1.161 -18.852 36.556 0.60 19.71 37 LEU B C 1
ATOM 1003 C C B LEU B 1 26 ? -1.175 -18.863 36.550 0.40 19.71 37 LEU B C 1
ATOM 1004 O O A LEU B 1 26 ? -2.058 -19.474 37.154 0.60 21.68 37 LEU B O 1
ATOM 1005 O O B LEU B 1 26 ? -2.070 -19.479 37.148 0.40 20.51 37 LEU B O 1
ATOM 1014 N N . LEU B 1 27 ? -1.355 -18.294 35.360 1.00 18.86 38 LEU B N 1
ATOM 1015 C CA . LEU B 1 27 ? -2.666 -18.309 34.710 1.00 21.10 38 LEU B CA 1
ATOM 1016 C C . LEU B 1 27 ? -3.059 -19.736 34.315 1.00 21.53 38 LEU B C 1
ATOM 1017 O O . LEU B 1 27 ? -4.184 -20.157 34.536 1.00 23.45 38 LEU B O 1
ATOM 1022 N N . LYS B 1 28 ? -2.102 -20.499 33.804 1.00 20.57 39 LYS B N 1
ATOM 1023 C CA . LYS B 1 28 ? -2.364 -21.897 33.447 1.00 21.40 39 LYS B CA 1
ATOM 1024 C C . LYS B 1 28 ? -2.715 -22.776 34.632 1.00 20.23 39 LYS B C 1
ATOM 1025 O O . LYS B 1 28 ? -3.419 -23.772 34.480 1.00 24.61 39 LYS B O 1
ATOM 1031 N N . SER B 1 29 ? -2.255 -22.411 35.813 1.00 18.65 40 SER B N 1
ATOM 1032 C CA . SER B 1 29 ? -2.536 -23.209 37.000 1.00 22.13 40 SER B CA 1
ATOM 1033 C C . SER B 1 29 ? -4.017 -23.167 37.394 1.00 23.56 40 SER B C 1
ATOM 1034 O O . SER B 1 29 ? -4.475 -24.030 38.145 1.00 24.00 40 SER B O 1
ATOM 1037 N N . VAL B 1 30 ? -4.755 -22.163 36.913 1.00 20.61 41 VAL B N 1
ATOM 1038 C CA . VAL B 1 30 ? -6.215 -22.138 37.111 1.00 21.48 41 VAL B CA 1
ATOM 1039 C C . VAL B 1 30 ? -6.965 -22.360 35.815 1.00 20.12 41 VAL B C 1
ATOM 1040 O O . VAL B 1 30 ? -8.127 -21.950 35.675 1.00 22.54 41 VAL B O 1
ATOM 1044 N N . GLY B 1 31 ? -6.300 -23.021 34.871 1.00 21.98 42 GLY B N 1
ATOM 1045 C CA . GLY B 1 31 ? -7.005 -23.556 33.724 1.00 21.86 42 GLY B CA 1
ATOM 1046 C C . GLY B 1 31 ? -6.932 -22.762 32.451 1.00 21.28 42 GLY B C 1
ATOM 1047 O O . GLY B 1 31 ? -7.531 -23.166 31.460 1.00 25.03 42 GLY B O 1
ATOM 1048 N N . ALA B 1 32 ? -6.192 -21.647 32.446 1.00 22.83 43 ALA B N 1
ATOM 1049 C CA . ALA B 1 32 ? -5.990 -20.909 31.198 1.00 21.63 43 ALA B CA 1
ATOM 1050 C C . ALA B 1 32 ? -5.242 -21.808 30.192 1.00 22.51 43 ALA B C 1
ATOM 1051 O O . ALA B 1 32 ? -4.401 -22.624 30.592 1.00 26.82 43 ALA B O 1
ATOM 1053 N N . GLN B 1 33 ? -5.561 -21.668 28.906 1.00 23.18 44 GLN B N 1
ATOM 1054 C CA . GLN B 1 33 ? -5.069 -22.591 27.864 1.00 26.33 44 GLN B CA 1
ATOM 1055 C C . GLN B 1 33 ? -4.305 -21.922 26.706 1.00 31.12 44 GLN B C 1
ATOM 1056 O O . GLN B 1 33 ? -3.748 -22.620 25.852 1.00 38.56 44 GLN B O 1
ATOM 1062 N N . LYS B 1 34 ? -4.291 -20.588 26.664 1.00 28.44 45 LYS B N 1
ATOM 1063 C CA . LYS B 1 34 ? -3.699 -19.851 25.535 1.00 27.56 45 LYS B CA 1
ATOM 1064 C C . LYS B 1 34 ? -2.334 -19.245 25.883 1.00 28.59 45 LYS B C 1
ATOM 1065 O O . LYS B 1 34 ? -1.912 -19.253 27.046 1.00 27.59 45 LYS B O 1
ATOM 1071 N N . ASP B 1 35 ? -1.656 -18.712 24.869 1.00 29.72 46 ASP B N 1
ATOM 1072 C CA . ASP B 1 35 ? -0.414 -17.967 25.070 1.00 31.65 46 ASP B CA 1
ATOM 1073 C C . ASP B 1 35 ? -0.634 -16.450 25.005 1.00 26.25 46 ASP B C 1
ATOM 1074 O O . ASP B 1 35 ? 0.195 -15.680 25.490 1.00 28.73 46 ASP B O 1
ATOM 1079 N N . THR B 1 36 ? -1.744 -16.025 24.402 1.00 24.66 47 THR B N 1
ATOM 1080 C CA . THR B 1 36 ? -2.079 -14.585 24.315 1.00 24.49 47 THR B CA 1
ATOM 1081 C C . THR B 1 36 ? -3.494 -14.323 24.835 1.00 22.62 47 THR B C 1
ATOM 1082 O O . THR B 1 36 ? -4.373 -15.190 24.736 1.00 22.40 47 THR B O 1
ATOM 1086 N N . TYR B 1 37 ? -3.701 -13.138 25.411 1.00 20.14 48 TYR B N 1
ATOM 1087 C CA . TYR B 1 37 ? -4.934 -12.816 26.138 1.00 18.66 48 TYR B CA 1
ATOM 1088 C C . TYR B 1 37 ? -5.207 -11.355 25.950 1.00 18.00 48 TYR B C 1
ATOM 1089 O O . TYR B 1 37 ? -4.263 -10.583 25.760 1.00 19.55 48 TYR B O 1
ATOM 1098 N N . THR B 1 38 ? -6.474 -10.955 26.053 1.00 17.09 49 THR B N 1
ATOM 1099 C CA . THR B 1 38 ? -6.782 -9.528 26.264 1.00 18.22 49 THR B CA 1
ATOM 1100 C C . THR B 1 38 ? -6.420 -9.175 27.715 1.00 17.53 49 THR B C 1
ATOM 1101 O O . THR B 1 38 ? -6.335 -10.072 28.567 1.00 17.14 49 THR B O 1
ATOM 1105 N N . MET B 1 39 ? -6.217 -7.885 28.010 1.00 16.30 50 MET B N 1
ATOM 1106 C CA . MET B 1 39 ? -5.977 -7.486 29.417 1.00 13.83 50 MET B CA 1
ATOM 1107 C C . MET B 1 39 ? -7.139 -7.898 30.328 1.00 15.54 50 MET B C 1
ATOM 1108 O O . MET B 1 39 ? -6.902 -8.311 31.477 1.00 14.92 50 MET B O 1
ATOM 1113 N N . LYS B 1 40 ? -8.373 -7.770 29.824 1.00 15.12 51 LYS B N 1
ATOM 1114 C CA . LYS B 1 40 ? -9.550 -8.152 30.602 1.00 16.31 51 LYS B CA 1
ATOM 1115 C C . LYS B 1 40 ? -9.488 -9.641 30.980 1.00 16.73 51 LYS B C 1
ATOM 1116 O O . LYS B 1 40 ? -9.711 -9.991 32.135 1.00 15.78 51 LYS B O 1
ATOM 1122 N N . GLU B 1 41 ? -9.127 -10.489 30.021 1.00 16.17 52 GLU B N 1
ATOM 1123 C CA . GLU B 1 41 ? -8.927 -11.915 30.305 1.00 18.29 52 GLU B CA 1
ATOM 1124 C C . GLU B 1 41 ? -7.829 -12.169 31.340 1.00 16.05 52 GLU B C 1
ATOM 1125 O O . GLU B 1 41 ? -8.010 -12.996 32.244 1.00 16.45 52 GLU B O 1
ATOM 1131 N N . VAL B 1 42 ? -6.703 -11.462 31.234 1.00 13.99 53 VAL B N 1
ATOM 1132 C CA . VAL B 1 42 ? -5.630 -11.620 32.242 1.00 12.69 53 VAL B CA 1
ATOM 1133 C C . VAL B 1 42 ? -6.177 -11.242 33.621 1.00 12.26 53 VAL B C 1
ATOM 1134 O O . VAL B 1 42 ? -5.956 -11.941 34.614 1.00 13.43 53 VAL B O 1
ATOM 1138 N N . LEU B 1 43 ? -6.910 -10.135 33.683 1.00 13.21 54 LEU B N 1
ATOM 1139 C CA . LEU B 1 43 ? -7.506 -9.709 34.967 1.00 13.54 54 LEU B CA 1
ATOM 1140 C C . LEU B 1 43 ? -8.500 -10.728 35.566 1.00 13.21 54 LEU B C 1
ATOM 1141 O O . LEU B 1 43 ? -8.495 -10.966 36.790 1.00 14.32 54 LEU B O 1
ATOM 1146 N N . PHE B 1 44 ? -9.320 -11.333 34.714 1.00 12.41 55 PHE B N 1
ATOM 1147 C CA . PHE B 1 44 ? -10.286 -12.335 35.191 1.00 12.94 55 PHE B CA 1
ATOM 1148 C C . PHE B 1 44 ? -9.536 -13.562 35.732 1.00 14.57 55 PHE B C 1
ATOM 1149 O O . PHE B 1 44 ? -9.837 -14.039 36.839 1.00 13.23 55 PHE B O 1
ATOM 1157 N N . TYR B 1 45 ? -8.581 -14.088 34.960 1.00 13.37 56 TYR B N 1
ATOM 1158 C CA . TYR B 1 45 ? -7.835 -15.266 35.452 1.00 14.80 56 TYR B CA 1
ATOM 1159 C C . TYR B 1 45 ? -7.017 -14.945 36.710 1.00 14.41 56 TYR B C 1
ATOM 1160 O O . TYR B 1 45 ? -6.872 -15.783 37.611 1.00 14.73 56 TYR B O 1
ATOM 1169 N N . LEU B 1 46 ? -6.451 -13.726 36.783 1.00 14.21 57 LEU B N 1
ATOM 1170 C CA . LEU B 1 46 ? -5.709 -13.358 37.994 1.00 13.90 57 LEU B CA 1
ATOM 1171 C C . LEU B 1 46 ? -6.641 -13.299 39.230 1.00 13.39 57 LEU B C 1
ATOM 1172 O O . LEU B 1 46 ? -6.268 -13.734 40.311 1.00 13.52 57 LEU B O 1
ATOM 1177 N N . GLY B 1 47 ? -7.855 -12.773 39.072 1.00 14.45 58 GLY B N 1
ATOM 1178 C CA . GLY B 1 47 ? -8.831 -12.785 40.178 1.00 13.01 58 GLY B CA 1
ATOM 1179 C C . GLY B 1 47 ? -9.182 -14.223 40.588 1.00 13.03 58 GLY B C 1
ATOM 1180 O O . GLY B 1 47 ? -9.206 -14.558 41.774 1.00 13.90 58 GLY B O 1
ATOM 1181 N N . GLN B 1 48 ? -9.392 -15.083 39.601 1.00 12.58 59 GLN B N 1
ATOM 1182 C CA . GLN B 1 48 ? -9.633 -16.513 39.880 1.00 14.05 59 GLN B CA 1
ATOM 1183 C C . GLN B 1 48 ? -8.448 -17.184 40.626 1.00 13.85 59 GLN B C 1
ATOM 1184 O O . GLN B 1 48 ? -8.641 -17.963 41.557 1.00 15.60 59 GLN B O 1
ATOM 1190 N N . TYR B 1 49 ? -7.212 -16.862 40.218 1.00 12.96 60 TYR B N 1
ATOM 1191 C CA . TYR B 1 49 ? -6.027 -17.377 40.891 1.00 12.81 60 TYR B CA 1
ATOM 1192 C C . TYR B 1 49 ? -5.975 -16.920 42.362 1.00 14.30 60 TYR B C 1
ATOM 1193 O O . TYR B 1 49 ? -5.777 -17.721 43.271 1.00 16.32 60 TYR B O 1
ATOM 1202 N N . ILE B 1 50 ? -6.174 -15.621 42.607 1.00 15.00 61 ILE B N 1
ATOM 1203 C CA . ILE B 1 50 ? -6.191 -15.119 43.978 1.00 14.37 61 ILE B CA 1
ATOM 1204 C C . ILE B 1 50 ? -7.245 -15.808 44.843 1.00 17.02 61 ILE B C 1
ATOM 1205 O O . ILE B 1 50 ? -6.984 -16.113 46.030 1.00 17.15 61 ILE B O 1
ATOM 1210 N N . MET B 1 51 ? -8.417 -16.054 44.250 1.00 17.99 62 MET B N 1
ATOM 1211 C CA . MET B 1 51 ? -9.498 -16.782 44.929 1.00 18.44 62 MET B CA 1
ATOM 1212 C C . MET B 1 51 ? -9.105 -18.214 45.257 1.00 20.03 62 MET B C 1
ATOM 1213 O O . MET B 1 51 ? -9.301 -18.677 46.382 1.00 24.87 62 MET B O 1
ATOM 1218 N N A THR B 1 52 ? -8.548 -18.910 44.268 0.50 21.26 63 THR B N 1
ATOM 1219 N N B THR B 1 52 ? -8.551 -18.933 44.287 0.50 22.29 63 THR B N 1
ATOM 1220 C CA A THR B 1 52 ? -8.143 -20.315 44.446 0.50 22.43 63 THR B CA 1
ATOM 1221 C CA B THR B 1 52 ? -8.221 -20.343 44.553 0.50 23.46 63 THR B CA 1
ATOM 1222 C C A THR B 1 52 ? -7.109 -20.487 45.566 0.50 22.10 63 THR B C 1
ATOM 1223 C C B THR B 1 52 ? -7.101 -20.501 45.593 0.50 23.33 63 THR B C 1
ATOM 1224 O O A THR B 1 52 ? -7.135 -21.472 46.326 0.50 25.57 63 THR B O 1
ATOM 1225 O O B THR B 1 52 ? -7.090 -21.474 46.361 0.50 26.20 63 THR B O 1
ATOM 1232 N N . LYS B 1 53 ? -6.183 -19.537 45.637 1.00 21.86 64 LYS B N 1
ATOM 1233 C CA . LYS B 1 53 ? -5.069 -19.573 46.603 1.00 20.49 64 LYS B CA 1
ATOM 1234 C C . LYS B 1 53 ? -5.436 -18.910 47.943 1.00 20.79 64 LYS B C 1
ATOM 1235 O O . LYS B 1 53 ? -4.635 -18.915 48.884 1.00 22.80 64 LYS B O 1
ATOM 1241 N N . ARG B 1 54 ? -6.647 -18.352 48.029 1.00 20.95 65 ARG B N 1
ATOM 1242 C CA . ARG B 1 54 ? -7.120 -17.630 49.221 1.00 22.97 65 ARG B CA 1
ATOM 1243 C C . ARG B 1 54 ? -6.125 -16.581 49.703 1.00 19.85 65 ARG B C 1
ATOM 1244 O O . ARG B 1 54 ? -5.867 -16.475 50.888 1.00 22.84 65 ARG B O 1
ATOM 1252 N N . LEU B 1 55 ? -5.553 -15.811 48.782 1.00 18.22 66 LEU B N 1
ATOM 1253 C CA . LEU B 1 55 ? -4.598 -14.763 49.179 1.00 16.68 66 LEU B CA 1
ATOM 1254 C C . LEU B 1 55 ? -5.234 -13.487 49.744 1.00 16.86 66 LEU B C 1
ATOM 1255 O O . LEU B 1 55 ? -4.558 -12.697 50.412 1.00 19.42 66 LEU B O 1
ATOM 1260 N N . TYR B 1 56 ? -6.521 -13.284 49.496 1.00 17.10 67 TYR B N 1
ATOM 1261 C CA . TYR B 1 56 ? -7.212 -12.104 50.046 1.00 16.40 67 TYR B CA 1
ATOM 1262 C C . TYR B 1 56 ? -7.388 -12.247 51.576 1.00 15.26 67 TYR B C 1
ATOM 1263 O O . TYR B 1 56 ? -7.512 -13.373 52.104 1.00 17.57 67 TYR B O 1
ATOM 1272 N N A ASP B 1 57 ? -7.383 -11.117 52.272 0.50 15.39 68 ASP B N 1
ATOM 1273 N N B ASP B 1 57 ? -7.429 -11.116 52.279 0.50 14.77 68 ASP B N 1
ATOM 1274 C CA A ASP B 1 57 ? -7.671 -11.103 53.696 0.50 15.94 68 ASP B CA 1
ATOM 1275 C CA B ASP B 1 57 ? -7.631 -11.063 53.737 0.50 14.25 68 ASP B CA 1
ATOM 1276 C C A ASP B 1 57 ? -9.166 -11.399 53.838 0.50 16.54 68 ASP B C 1
ATOM 1277 C C B ASP B 1 57 ? -9.120 -11.253 54.041 0.50 14.99 68 ASP B C 1
ATOM 1278 O O A ASP B 1 57 ? -9.999 -10.765 53.206 0.50 15.22 68 ASP B O 1
ATOM 1279 O O B ASP B 1 57 ? -9.896 -10.340 53.749 0.50 14.42 68 ASP B O 1
ATOM 1288 N N . ALA B 1 58 ? -9.522 -12.395 54.637 1.00 15.80 69 ALA B N 1
ATOM 1289 C CA . ALA B 1 58 ? -10.943 -12.758 54.773 1.00 15.26 69 ALA B CA 1
ATOM 1290 C C . ALA B 1 58 ? -11.761 -11.667 55.484 1.00 16.41 69 ALA B C 1
ATOM 1291 O O . ALA B 1 58 ? -12.967 -11.491 55.222 1.00 19.00 69 ALA B O 1
ATOM 1293 N N . ALA B 1 59 ? -11.078 -10.921 56.355 1.00 18.32 70 ALA B N 1
ATOM 1294 C CA . ALA B 1 59 ? -11.700 -9.861 57.154 1.00 21.47 70 ALA B CA 1
ATOM 1295 C C . ALA B 1 59 ? -11.785 -8.521 56.452 1.00 22.12 70 ALA B C 1
ATOM 1296 O O . ALA B 1 59 ? -12.584 -7.684 56.858 1.00 25.79 70 ALA B O 1
ATOM 1298 N N . GLN B 1 60 ? -10.938 -8.301 55.439 1.00 20.43 71 GLN B N 1
ATOM 1299 C CA . GLN B 1 60 ? -10.878 -7.032 54.688 1.00 19.63 71 GLN B CA 1
ATOM 1300 C C . GLN B 1 60 ? -10.493 -7.408 53.272 1.00 16.48 71 GLN B C 1
ATOM 1301 O O . GLN B 1 60 ? -9.311 -7.374 52.919 1.00 15.75 71 GLN B O 1
ATOM 1307 N N . GLN B 1 61 ? -11.480 -7.792 52.475 1.00 15.59 72 GLN B N 1
ATOM 1308 C CA . GLN B 1 61 ? -11.213 -8.548 51.252 1.00 14.10 72 GLN B CA 1
ATOM 1309 C C . GLN B 1 61 ? -10.674 -7.733 50.096 1.00 14.62 72 GLN B C 1
ATOM 1310 O O . GLN B 1 61 ? -10.444 -8.294 49.031 1.00 14.67 72 GLN B O 1
ATOM 1316 N N . HIS B 1 62 ? -10.449 -6.433 50.296 1.00 13.72 73 HIS B N 1
ATOM 1317 C CA . HIS B 1 62 ? -9.660 -5.680 49.305 1.00 14.82 73 HIS B CA 1
ATOM 1318 C C . HIS B 1 62 ? -8.151 -5.805 49.507 1.00 14.62 73 HIS B C 1
ATOM 1319 O O . HIS B 1 62 ? -7.386 -5.333 48.687 1.00 16.62 73 HIS B O 1
ATOM 1326 N N A ILE B 1 63 ? -7.727 -6.430 50.601 0.50 13.56 74 ILE B N 1
ATOM 1327 N N B ILE B 1 63 ? -7.726 -6.427 50.604 0.50 13.50 74 ILE B N 1
ATOM 1328 C CA A ILE B 1 63 ? -6.304 -6.610 50.853 0.50 13.77 74 ILE B CA 1
ATOM 1329 C CA B ILE B 1 63 ? -6.303 -6.608 50.867 0.50 13.61 74 ILE B CA 1
ATOM 1330 C C A ILE B 1 63 ? -5.853 -7.973 50.351 0.50 13.74 74 ILE B C 1
ATOM 1331 C C B ILE B 1 63 ? -5.844 -7.973 50.364 0.50 13.62 74 ILE B C 1
ATOM 1332 O O A ILE B 1 63 ? -6.462 -8.998 50.680 0.50 14.78 74 ILE B O 1
ATOM 1333 O O B ILE B 1 63 ? -6.445 -9.001 50.697 0.50 14.66 74 ILE B O 1
ATOM 1342 N N . VAL B 1 64 ? -4.798 -7.986 49.543 1.00 13.38 75 VAL B N 1
ATOM 1343 C CA . VAL B 1 64 ? -4.232 -9.253 49.043 1.00 13.67 75 VAL B CA 1
ATOM 1344 C C . VAL B 1 64 ? -2.878 -9.458 49.706 1.00 15.04 75 VAL B C 1
ATOM 1345 O O . VAL B 1 64 ? -2.011 -8.582 49.606 1.00 15.81 75 VAL B O 1
ATOM 1349 N N . TYR B 1 65 ? -2.702 -10.601 50.393 1.00 15.29 76 TYR B N 1
ATOM 1350 C CA . TYR B 1 65 ? -1.420 -10.977 51.034 1.00 18.15 76 TYR B CA 1
ATOM 1351 C C . TYR B 1 65 ? -0.694 -11.976 50.131 1.00 18.60 76 TYR B C 1
ATOM 1352 O O . TYR B 1 65 ? -1.044 -13.158 50.074 1.00 24.52 76 TYR B O 1
ATOM 1361 N N . CYS B 1 66 ? 0.312 -11.500 49.413 1.00 18.46 77 CYS B N 1
ATOM 1362 C CA . CYS B 1 66 ? 0.975 -12.346 48.404 1.00 19.21 77 CYS B CA 1
ATOM 1363 C C . CYS B 1 66 ? 2.456 -12.640 48.684 1.00 17.28 77 CYS B C 1
ATOM 1364 O O . CYS B 1 66 ? 3.146 -13.186 47.826 1.00 18.69 77 CYS B O 1
ATOM 1367 N N . SER B 1 67 ? 2.925 -12.323 49.891 1.00 15.95 78 SER B N 1
ATOM 1368 C CA . SER B 1 67 ? 4.354 -12.403 50.212 1.00 18.07 78 SER B CA 1
ATOM 1369 C C . SER B 1 67 ? 4.961 -13.786 50.046 1.00 17.16 78 SER B C 1
ATOM 1370 O O . SER B 1 67 ? 6.140 -13.899 49.683 1.00 19.42 78 SER B O 1
ATOM 1373 N N . ASN B 1 68 ? 4.186 -14.819 50.366 1.00 17.36 79 ASN B N 1
ATOM 1374 C CA . ASN B 1 68 ? 4.657 -16.202 50.284 1.00 17.51 79 ASN B CA 1
ATOM 1375 C C . ASN B 1 68 ? 4.110 -16.947 49.050 1.00 18.45 79 ASN B C 1
ATOM 1376 O O . ASN B 1 68 ? 4.000 -18.160 49.039 1.00 27.80 79 ASN B O 1
ATOM 1381 N N . ASP B 1 69 ? 3.771 -16.219 48.007 1.00 16.28 80 ASP B N 1
ATOM 1382 C CA . ASP B 1 69 ? 3.194 -16.799 46.790 1.00 16.20 80 ASP B CA 1
ATOM 1383 C C . ASP B 1 69 ? 4.013 -16.334 45.592 1.00 14.97 80 ASP B C 1
ATOM 1384 O O . ASP B 1 69 ? 4.634 -15.243 45.627 1.00 16.64 80 ASP B O 1
ATOM 1389 N N . LEU B 1 70 ? 3.994 -17.123 44.516 1.00 15.65 81 LEU B N 1
ATOM 1390 C CA . LEU B 1 70 ? 4.620 -16.692 43.250 1.00 17.07 81 LEU B CA 1
ATOM 1391 C C . LEU B 1 70 ? 4.128 -15.302 42.816 1.00 16.79 81 LEU B C 1
ATOM 1392 O O . LEU B 1 70 ? 4.927 -14.494 42.317 1.00 16.00 81 LEU B O 1
ATOM 1397 N N . LEU B 1 71 ? 2.836 -15.020 43.001 1.00 15.32 82 LEU B N 1
ATOM 1398 C CA . LEU B 1 71 ? 2.320 -13.656 42.700 1.00 14.23 82 LEU B CA 1
ATOM 1399 C C . LEU B 1 71 ? 3.159 -12.526 43.331 1.00 13.59 82 LEU B C 1
ATOM 1400 O O . LEU B 1 71 ? 3.429 -11.502 42.680 1.00 13.91 82 LEU B O 1
ATOM 1405 N N . GLY B 1 72 ? 3.554 -12.690 44.592 1.00 13.62 83 GLY B N 1
ATOM 1406 C CA . GLY B 1 72 ? 4.361 -11.685 45.276 1.00 14.31 83 GLY B CA 1
ATOM 1407 C C . GLY B 1 72 ? 5.725 -11.504 44.625 1.00 13.39 83 GLY B C 1
ATOM 1408 O O . GLY B 1 72 ? 6.214 -10.374 44.517 1.00 14.77 83 GLY B O 1
ATOM 1409 N N . ASP B 1 73 ? 6.353 -12.611 44.195 1.00 14.48 84 ASP B N 1
ATOM 1410 C CA . ASP B 1 73 ? 7.625 -12.499 43.480 1.00 15.25 84 ASP B CA 1
ATOM 1411 C C . ASP B 1 73 ? 7.473 -11.742 42.161 1.00 16.30 84 ASP B C 1
ATOM 1412 O O . ASP B 1 73 ? 8.359 -10.969 41.775 1.00 17.93 84 ASP B O 1
ATOM 1417 N N . LEU B 1 74 ? 6.381 -12.001 41.450 1.00 14.04 85 LEU B N 1
ATOM 1418 C CA . LEU B 1 74 ? 6.168 -11.378 40.139 1.00 13.85 85 LEU B CA 1
ATOM 1419 C C . LEU B 1 74 ? 5.784 -9.912 40.249 1.00 13.59 85 LEU B C 1
ATOM 1420 O O . LEU B 1 74 ? 6.186 -9.109 39.395 1.00 14.73 85 LEU B O 1
ATOM 1425 N N . PHE B 1 75 ? 4.991 -9.556 41.271 1.00 13.03 86 PHE B N 1
ATOM 1426 C CA . PHE B 1 75 ? 4.628 -8.160 41.462 1.00 13.16 86 PHE B CA 1
ATOM 1427 C C . PHE B 1 75 ? 5.701 -7.378 42.231 1.00 15.47 86 PHE B C 1
ATOM 1428 O O . PHE B 1 75 ? 5.781 -6.136 42.138 1.00 17.40 86 PHE B O 1
ATOM 1436 N N . GLY B 1 76 ? 6.496 -8.080 43.034 1.00 15.39 87 GLY B N 1
ATOM 1437 C CA . GLY B 1 76 ? 7.572 -7.441 43.791 1.00 15.90 87 GLY B CA 1
ATOM 1438 C C . GLY B 1 76 ? 7.126 -6.826 45.109 1.00 15.40 87 GLY B C 1
ATOM 1439 O O . GLY B 1 76 ? 7.891 -6.080 45.712 1.00 16.26 87 GLY B O 1
ATOM 1440 N N . VAL B 1 77 ? 5.909 -7.141 45.572 1.00 13.76 88 VAL B N 1
ATOM 1441 C CA . VAL B 1 77 ? 5.377 -6.575 46.839 1.00 14.71 88 VAL B CA 1
ATOM 1442 C C . VAL B 1 77 ? 4.822 -7.688 47.746 1.00 15.25 88 VAL B C 1
ATOM 1443 O O . VAL B 1 77 ? 4.415 -8.733 47.243 1.00 16.59 88 VAL B O 1
ATOM 1447 N N . PRO B 1 78 ? 4.812 -7.467 49.076 1.00 14.16 89 PRO B N 1
ATOM 1448 C CA . PRO B 1 78 ? 4.254 -8.461 50.009 1.00 16.95 89 PRO B CA 1
ATOM 1449 C C . PRO B 1 78 ? 2.724 -8.441 50.104 1.00 15.91 89 PRO B C 1
ATOM 1450 O O . PRO B 1 78 ? 2.111 -9.426 50.542 1.00 18.15 89 PRO B O 1
ATOM 1454 N N . SER B 1 79 ? 2.118 -7.322 49.726 1.00 15.29 90 SER B N 1
ATOM 1455 C CA . SER B 1 79 ? 0.667 -7.160 49.814 1.00 15.96 90 SER B CA 1
ATOM 1456 C C . SER B 1 79 ? 0.311 -5.931 49.001 1.00 16.24 90 SER B C 1
ATOM 1457 O O . SER B 1 79 ? 1.170 -5.085 48.700 1.00 15.94 90 SER B O 1
ATOM 1460 N N . PHE B 1 80 ? -0.956 -5.833 48.638 1.00 13.85 91 PHE B N 1
ATOM 1461 C CA . PHE B 1 80 ? -1.458 -4.650 47.974 1.00 13.02 91 PHE B CA 1
ATOM 1462 C C . PHE B 1 80 ? -2.959 -4.585 48.178 1.00 12.71 91 PHE B C 1
ATOM 1463 O O . PHE B 1 80 ? -3.588 -5.576 48.589 1.00 15.45 91 PHE B O 1
ATOM 1471 N N . SER B 1 81 ? -3.547 -3.435 47.856 1.00 13.44 92 SER B N 1
ATOM 1472 C CA . SER B 1 81 ? -5.008 -3.280 47.914 1.00 12.84 92 SER B CA 1
ATOM 1473 C C . SER B 1 81 ? -5.614 -3.350 46.508 1.00 11.60 92 SER B C 1
ATOM 1474 O O . SER B 1 81 ? -5.068 -2.768 45.563 1.00 12.51 92 SER B O 1
ATOM 1477 N N . VAL B 1 82 ? -6.723 -4.074 46.369 1.00 12.02 93 VAL B N 1
ATOM 1478 C CA . VAL B 1 82 ? -7.440 -4.197 45.096 1.00 11.91 93 VAL B CA 1
ATOM 1479 C C . VAL B 1 82 ? -7.898 -2.820 44.609 1.00 13.22 93 VAL B C 1
ATOM 1480 O O . VAL B 1 82 ? -8.099 -2.630 43.421 1.00 15.69 93 VAL B O 1
ATOM 1484 N N . LYS B 1 83 ? -8.090 -1.874 45.534 1.00 12.88 94 LYS B N 1
ATOM 1485 C CA . LYS B 1 83 ? -8.498 -0.507 45.156 1.00 12.93 94 LYS B CA 1
ATOM 1486 C C . LYS B 1 83 ? -7.427 0.265 44.390 1.00 13.98 94 LYS B C 1
ATOM 1487 O O . LYS B 1 83 ? -7.753 1.295 43.769 1.00 14.60 94 LYS B O 1
ATOM 1493 N N . GLU B 1 84 ? -6.176 -0.227 44.412 1.00 13.34 95 GLU B N 1
ATOM 1494 C CA . GLU B 1 84 ? -5.021 0.466 43.782 1.00 12.32 95 GLU B CA 1
ATOM 1495 C C . GLU B 1 84 ? -4.950 0.012 42.313 1.00 11.83 95 GLU B C 1
ATOM 1496 O O . GLU B 1 84 ? -3.996 -0.689 41.909 1.00 12.74 95 GLU B O 1
ATOM 1502 N N . HIS B 1 85 ? -5.948 0.409 41.528 1.00 13.03 96 HIS B N 1
ATOM 1503 C CA . HIS B 1 85 ? -6.104 -0.105 40.151 1.00 12.16 96 HIS B CA 1
ATOM 1504 C C . HIS B 1 85 ? -4.868 0.153 39.292 1.00 12.02 96 HIS B C 1
ATOM 1505 O O . HIS B 1 85 ? -4.346 -0.758 38.623 1.00 11.96 96 HIS B O 1
ATOM 1512 N N . ARG B 1 86 ? -4.418 1.407 39.253 1.00 10.53 97 ARG B N 1
ATOM 1513 C CA . ARG B 1 86 ? -3.307 1.740 38.353 1.00 11.63 97 ARG B CA 1
ATOM 1514 C C . ARG B 1 86 ? -1.971 1.056 38.743 1.00 11.82 97 ARG B C 1
ATOM 1515 O O . ARG B 1 86 ? -1.160 0.697 37.878 1.00 12.46 97 ARG B O 1
ATOM 1523 N N . LYS B 1 87 ? -1.768 0.850 40.040 1.00 10.45 98 LYS B N 1
ATOM 1524 C CA . LYS B 1 87 ? -0.589 0.117 40.543 1.00 10.86 98 LYS B CA 1
ATOM 1525 C C . LYS B 1 87 ? -0.676 -1.330 40.039 1.00 11.22 98 LYS B C 1
ATOM 1526 O O . LYS B 1 87 ? 0.323 -1.907 39.586 1.00 11.76 98 LYS B O 1
ATOM 1532 N N . ILE B 1 88 ? -1.866 -1.913 40.133 1.00 10.47 99 ILE B N 1
ATOM 1533 C CA . ILE B 1 88 ? -2.046 -3.320 39.710 1.00 11.44 99 ILE B CA 1
ATOM 1534 C C . ILE B 1 88 ? -1.781 -3.469 38.201 1.00 11.39 99 ILE B C 1
ATOM 1535 O O . ILE B 1 88 ? -1.039 -4.385 37.777 1.00 12.52 99 ILE B O 1
ATOM 1540 N N . TYR B 1 89 ? -2.311 -2.541 37.395 1.00 10.67 100 TYR B N 1
ATOM 1541 C CA . TYR B 1 89 ? -2.040 -2.619 35.957 1.00 10.94 100 TYR B CA 1
ATOM 1542 C C . TYR B 1 89 ? -0.543 -2.536 35.689 1.00 11.70 100 TYR B C 1
ATOM 1543 O O . TYR B 1 89 ? -0.016 -3.319 34.870 1.00 12.40 100 TYR B O 1
ATOM 1552 N N . THR B 1 90 ? 0.151 -1.612 36.372 1.00 11.78 101 THR B N 1
ATOM 1553 C CA . THR B 1 90 ? 1.628 -1.468 36.218 1.00 12.87 101 THR B CA 1
ATOM 1554 C C . THR B 1 90 ? 2.369 -2.747 36.592 1.00 12.16 101 THR B C 1
ATOM 1555 O O . THR B 1 90 ? 3.315 -3.148 35.898 1.00 12.84 101 THR B O 1
ATOM 1559 N N . MET B 1 91 ? 1.937 -3.388 37.682 1.00 12.67 102 MET B N 1
ATOM 1560 C CA . MET B 1 91 ? 2.574 -4.634 38.118 1.00 12.76 102 MET B CA 1
ATOM 1561 C C . MET B 1 91 ? 2.376 -5.756 37.092 1.00 13.05 102 MET B C 1
ATOM 1562 O O . MET B 1 91 ? 3.296 -6.579 36.851 1.00 13.14 102 MET B O 1
ATOM 1567 N N . ILE B 1 92 ? 1.201 -5.771 36.466 1.00 11.63 103 ILE B N 1
ATOM 1568 C CA . ILE B 1 92 ? 0.930 -6.705 35.333 1.00 11.71 103 ILE B CA 1
ATOM 1569 C C . ILE B 1 92 ? 1.821 -6.401 34.127 1.00 11.80 103 ILE B C 1
ATOM 1570 O O . ILE B 1 92 ? 2.455 -7.302 33.569 1.00 12.83 103 ILE B O 1
ATOM 1575 N N . TYR B 1 93 ? 1.906 -5.133 33.732 1.00 12.65 104 TYR B N 1
ATOM 1576 C CA . TYR B 1 93 ? 2.727 -4.807 32.559 1.00 12.58 104 TYR B CA 1
ATOM 1577 C C . TYR B 1 93 ? 4.196 -5.211 32.720 1.00 13.49 104 TYR B C 1
ATOM 1578 O O . TYR B 1 93 ? 4.855 -5.575 31.724 1.00 16.83 104 TYR B O 1
ATOM 1587 N N . ARG B 1 94 ? 4.719 -5.189 33.953 1.00 14.17 105 ARG B N 1
ATOM 1588 C CA . ARG B 1 94 ? 6.109 -5.656 34.193 1.00 14.94 105 ARG B CA 1
ATOM 1589 C C . ARG B 1 94 ? 6.248 -7.158 33.876 1.00 15.76 105 ARG B C 1
ATOM 1590 O O . ARG B 1 94 ? 7.357 -7.669 33.717 1.00 19.48 105 ARG B O 1
ATOM 1598 N N . ASN B 1 95 ? 5.118 -7.848 33.768 1.00 12.88 106 ASN B N 1
ATOM 1599 C CA . ASN B 1 95 ? 5.130 -9.293 33.494 1.00 12.54 106 ASN B CA 1
ATOM 1600 C C . ASN B 1 95 ? 4.624 -9.689 32.118 1.00 14.20 106 ASN B C 1
ATOM 1601 O O . ASN B 1 95 ? 4.214 -10.831 31.904 1.00 15.96 106 ASN B O 1
ATOM 1606 N N . LEU B 1 96 ? 4.653 -8.742 31.189 1.00 15.05 107 LEU B N 1
ATOM 1607 C CA . LEU B 1 96 ? 4.297 -9.012 29.783 1.00 14.08 107 LEU B CA 1
ATOM 1608 C C . LEU B 1 96 ? 5.525 -8.938 28.884 1.00 17.02 107 LEU B C 1
ATOM 1609 O O . LEU B 1 96 ? 6.455 -8.156 29.144 1.00 19.15 107 LEU B O 1
ATOM 1614 N N . VAL B 1 97 ? 5.511 -9.752 27.821 1.00 18.75 108 VAL B N 1
ATOM 1615 C CA . VAL B 1 97 ? 6.603 -9.798 26.837 1.00 18.05 108 VAL B CA 1
ATOM 1616 C C . VAL B 1 97 ? 6.580 -8.544 25.991 1.00 21.28 108 VAL B C 1
ATOM 1617 O O . VAL B 1 97 ? 5.507 -8.106 25.555 1.00 21.18 108 VAL B O 1
ATOM 1621 N N . VAL B 1 98 ? 7.764 -7.952 25.779 1.00 22.03 109 VAL B N 1
ATOM 1622 C CA . VAL B 1 98 ? 7.911 -6.881 24.805 1.00 26.09 109 VAL B CA 1
ATOM 1623 C C . VAL B 1 98 ? 7.845 -7.509 23.414 1.00 28.78 109 VAL B C 1
ATOM 1624 O O . VAL B 1 98 ? 8.711 -8.298 23.038 1.00 32.43 109 VAL B O 1
ATOM 1628 N N . VAL B 1 99 ? 6.794 -7.195 22.669 1.00 26.84 110 VAL B N 1
ATOM 1629 C CA . VAL B 1 99 ? 6.574 -7.861 21.387 1.00 32.17 110 VAL B CA 1
ATOM 1630 C C . VAL B 1 99 ? 7.028 -7.010 20.202 1.00 33.74 110 VAL B C 1
ATOM 1631 O O . VAL B 1 99 ? 7.239 -7.540 19.117 1.00 38.93 110 VAL B O 1
ATOM 1635 N N . ASN B 1 100 ? 7.211 -5.704 20.411 1.00 29.33 111 ASN B N 1
ATOM 1636 C CA . ASN B 1 100 ? 7.683 -4.814 19.326 1.00 39.73 111 ASN B CA 1
ATOM 1637 C C . ASN B 1 100 ? 9.081 -4.223 19.547 1.00 49.28 111 ASN B C 1
ATOM 1638 O O . ASN B 1 100 ? 9.325 -3.500 20.519 1.00 57.26 111 ASN B O 1
ATOM 1643 N N . SER C 1 6 ? -34.797 31.341 11.735 1.00 39.79 17 SER C N 1
ATOM 1644 C CA . SER C 1 6 ? -33.423 30.966 11.293 1.00 36.71 17 SER C CA 1
ATOM 1645 C C . SER C 1 6 ? -33.065 31.690 9.989 1.00 33.43 17 SER C C 1
ATOM 1646 O O . SER C 1 6 ? -33.835 31.659 9.035 1.00 37.70 17 SER C O 1
ATOM 1649 N N . GLN C 1 7 ? -31.902 32.338 9.948 1.00 30.23 18 GLN C N 1
ATOM 1650 C CA . GLN C 1 7 ? -31.421 32.992 8.728 1.00 30.02 18 GLN C CA 1
ATOM 1651 C C . GLN C 1 7 ? -30.901 31.958 7.700 1.00 24.98 18 GLN C C 1
ATOM 1652 O O . GLN C 1 7 ? -30.282 30.945 8.069 1.00 24.83 18 GLN C O 1
ATOM 1658 N N . ILE C 1 8 ? -31.141 32.215 6.414 1.00 20.00 19 ILE C N 1
ATOM 1659 C CA . ILE C 1 8 ? -30.648 31.345 5.323 1.00 19.49 19 ILE C CA 1
ATOM 1660 C C . ILE C 1 8 ? -29.132 31.531 5.223 1.00 21.89 19 ILE C C 1
ATOM 1661 O O . ILE C 1 8 ? -28.646 32.675 5.238 1.00 23.04 19 ILE C O 1
ATOM 1666 N N . PRO C 1 9 ? -28.366 30.427 5.131 1.00 19.97 20 PRO C N 1
ATOM 1667 C CA . PRO C 1 9 ? -26.893 30.582 5.040 1.00 19.30 20 PRO C CA 1
ATOM 1668 C C . PRO C 1 9 ? -26.504 31.348 3.785 1.00 20.21 20 PRO C C 1
ATOM 1669 O O . PRO C 1 9 ? -27.191 31.229 2.769 1.00 21.48 20 PRO C O 1
ATOM 1673 N N . ALA C 1 10 ? -25.424 32.135 3.860 1.00 23.17 21 ALA C N 1
ATOM 1674 C CA . ALA C 1 10 ? -24.972 32.938 2.711 1.00 25.64 21 ALA C CA 1
ATOM 1675 C C . ALA C 1 10 ? -24.591 32.075 1.494 1.00 28.76 21 ALA C C 1
ATOM 1676 O O . ALA C 1 10 ? -24.721 32.517 0.363 1.00 31.13 21 ALA C O 1
ATOM 1678 N N . SER C 1 11 ? -24.129 30.850 1.735 1.00 31.22 22 SER C N 1
ATOM 1679 C CA . SER C 1 11 ? -23.887 29.852 0.682 1.00 30.10 22 SER C CA 1
ATOM 1680 C C . SER C 1 11 ? -24.102 28.460 1.286 1.00 30.09 22 SER C C 1
ATOM 1681 O O . SER C 1 11 ? -24.186 28.342 2.509 1.00 29.54 22 SER C O 1
ATOM 1684 N N . GLU C 1 12 ? -24.198 27.420 0.447 1.00 25.92 23 GLU C N 1
ATOM 1685 C CA . GLU C 1 12 ? -24.307 26.049 0.937 1.00 28.72 23 GLU C CA 1
ATOM 1686 C C . GLU C 1 12 ? -23.137 25.723 1.868 1.00 25.53 23 GLU C C 1
ATOM 1687 O O . GLU C 1 12 ? -23.341 25.057 2.882 1.00 25.79 23 GLU C O 1
ATOM 1693 N N . GLN C 1 13 ? -21.927 26.174 1.514 1.00 23.42 24 GLN C N 1
ATOM 1694 C CA . GLN C 1 13 ? -20.728 25.914 2.321 1.00 23.15 24 GLN C CA 1
ATOM 1695 C C . GLN C 1 13 ? -20.826 26.478 3.731 1.00 20.05 24 GLN C C 1
ATOM 1696 O O . GLN C 1 13 ? -20.158 25.970 4.638 1.00 20.82 24 GLN C O 1
ATOM 1702 N N . GLU C 1 14 ? -21.628 27.538 3.905 1.00 21.00 25 GLU C N 1
ATOM 1703 C CA . GLU C 1 14 ? -21.773 28.184 5.211 1.00 20.62 25 GLU C CA 1
ATOM 1704 C C . GLU C 1 14 ? -22.886 27.632 6.098 1.00 18.19 25 GLU C C 1
ATOM 1705 O O . GLU C 1 14 ? -23.101 28.137 7.198 1.00 22.63 25 GLU C O 1
ATOM 1711 N N . THR C 1 15 ? -23.581 26.601 5.638 1.00 18.13 26 THR C N 1
ATOM 1712 C CA . THR C 1 15 ? -24.623 25.964 6.452 1.00 16.47 26 THR C CA 1
ATOM 1713 C C . THR C 1 15 ? -23.984 25.477 7.752 1.00 16.67 26 THR C C 1
ATOM 1714 O O . THR C 1 15 ? -22.938 24.834 7.705 1.00 15.88 26 THR C O 1
ATOM 1718 N N . LEU C 1 16 ? -24.598 25.800 8.901 1.00 17.03 27 LEU C N 1
ATOM 1719 C CA . LEU C 1 16 ? -24.082 25.386 10.218 1.00 13.87 27 LEU C CA 1
ATOM 1720 C C . LEU C 1 16 ? -24.703 24.052 10.578 1.00 15.39 27 LEU C C 1
ATOM 1721 O O . LEU C 1 16 ? -25.930 23.851 10.395 1.00 16.51 27 LEU C O 1
ATOM 1726 N N . VAL C 1 17 ? -23.854 23.125 11.033 1.00 15.08 28 VAL C N 1
ATOM 1727 C CA . VAL C 1 17 ? -24.273 21.738 11.302 1.00 13.73 28 VAL C CA 1
ATOM 1728 C C . VAL C 1 17 ? -23.675 21.209 12.605 1.00 15.21 28 VAL C C 1
ATOM 1729 O O . VAL C 1 17 ? -22.607 21.663 13.038 1.00 16.52 28 VAL C O 1
ATOM 1733 N N . ARG C 1 18 ? -24.371 20.254 13.227 1.00 16.34 29 ARG C N 1
ATOM 1734 C CA . ARG C 1 18 ? -23.882 19.513 14.388 1.00 17.00 29 ARG C CA 1
ATOM 1735 C C . ARG C 1 18 ? -23.717 18.054 13.960 1.00 16.26 29 ARG C C 1
ATOM 1736 O O . ARG C 1 18 ? -24.714 17.368 13.746 1.00 18.33 29 ARG C O 1
ATOM 1744 N N . PRO C 1 19 ? -22.467 17.581 13.823 1.00 15.29 30 PRO C N 1
ATOM 1745 C CA . PRO C 1 19 ? -22.286 16.164 13.479 1.00 15.84 30 PRO C CA 1
ATOM 1746 C C . PRO C 1 19 ? -22.867 15.245 14.537 1.00 15.82 30 PRO C C 1
ATOM 1747 O O . PRO C 1 19 ? -22.781 15.528 15.729 1.00 17.14 30 PRO C O 1
ATOM 1751 N N . LYS C 1 20 ? -23.448 14.149 14.085 1.00 16.27 31 LYS C N 1
ATOM 1752 C CA . LYS C 1 20 ? -23.933 13.100 14.975 1.00 19.89 31 LYS C CA 1
ATOM 1753 C C . LYS C 1 20 ? -22.707 12.376 15.581 1.00 20.22 31 LYS C C 1
ATOM 1754 O O . LYS C 1 20 ? -21.583 12.601 15.140 1.00 17.24 31 LYS C O 1
ATOM 1760 N N . PRO C 1 21 ? -22.909 11.542 16.615 1.00 22.69 32 PRO C N 1
ATOM 1761 C CA . PRO C 1 21 ? -21.768 11.074 17.413 1.00 24.13 32 PRO C CA 1
ATOM 1762 C C . PRO C 1 21 ? -20.623 10.401 16.655 1.00 22.09 32 PRO C C 1
ATOM 1763 O O . PRO C 1 21 ? -19.452 10.670 16.952 1.00 22.88 32 PRO C O 1
ATOM 1767 N N . LEU C 1 22 ? -20.942 9.528 15.706 1.00 20.74 33 LEU C N 1
ATOM 1768 C CA . LEU C 1 22 ? -19.875 8.855 14.944 1.00 22.69 33 LEU C CA 1
ATOM 1769 C C . LEU C 1 22 ? -19.101 9.779 13.995 1.00 17.47 33 LEU C C 1
ATOM 1770 O O . LEU C 1 22 ? -17.866 9.718 13.945 1.00 16.88 33 LEU C O 1
ATOM 1775 N N . LEU C 1 23 ? -19.804 10.656 13.285 1.00 16.08 34 LEU C N 1
ATOM 1776 C CA . LEU C 1 23 ? -19.087 11.667 12.492 1.00 14.32 34 LEU C CA 1
ATOM 1777 C C . LEU C 1 23 ? -18.233 12.595 13.404 1.00 14.52 34 LEU C C 1
ATOM 1778 O O . LEU C 1 23 ? -17.092 12.946 13.073 1.00 14.26 34 LEU C O 1
ATOM 1783 N N . LEU C 1 24 ? -18.772 12.988 14.558 1.00 15.52 35 LEU C N 1
ATOM 1784 C CA . LEU C 1 24 ? -18.023 13.839 15.487 1.00 16.22 35 LEU C CA 1
ATOM 1785 C C . LEU C 1 24 ? -16.728 13.147 15.932 1.00 14.92 35 LEU C C 1
ATOM 1786 O O . LEU C 1 24 ? -15.674 13.776 16.020 1.00 15.73 35 LEU C O 1
ATOM 1791 N N . LYS C 1 25 ? -16.830 11.848 16.208 1.00 17.04 36 LYS C N 1
ATOM 1792 C CA . LYS C 1 25 ? -15.669 11.040 16.589 1.00 16.93 36 LYS C CA 1
ATOM 1793 C C . LYS C 1 25 ? -14.601 11.074 15.489 1.00 15.80 36 LYS C C 1
ATOM 1794 O O . LYS C 1 25 ? -13.419 11.207 15.777 1.00 15.61 36 LYS C O 1
ATOM 1800 N N . LEU C 1 26 ? -15.038 10.977 14.236 1.00 14.21 37 LEU C N 1
ATOM 1801 C CA . LEU C 1 26 ? -14.109 11.013 13.095 1.00 13.41 37 LEU C CA 1
ATOM 1802 C C . LEU C 1 26 ? -13.422 12.363 13.041 1.00 14.86 37 LEU C C 1
ATOM 1803 O O . LEU C 1 26 ? -12.200 12.441 12.914 1.00 15.37 37 LEU C O 1
ATOM 1808 N N . LEU C 1 27 ? -14.206 13.432 13.139 1.00 13.11 38 LEU C N 1
ATOM 1809 C CA . LEU C 1 27 ? -13.629 14.773 13.100 1.00 13.08 38 LEU C CA 1
ATOM 1810 C C . LEU C 1 27 ? -12.635 15.008 14.251 1.00 13.83 38 LEU C C 1
ATOM 1811 O O . LEU C 1 27 ? -11.560 15.604 14.046 1.00 15.74 38 LEU C O 1
ATOM 1816 N N . LYS C 1 28 ? -12.990 14.572 15.465 1.00 15.29 39 LYS C N 1
ATOM 1817 C CA . LYS C 1 28 ? -12.089 14.770 16.610 1.00 16.55 39 LYS C CA 1
ATOM 1818 C C . LYS C 1 28 ? -10.801 13.976 16.475 1.00 17.02 39 LYS C C 1
ATOM 1819 O O . LYS C 1 28 ? -9.767 14.385 16.992 1.00 17.14 39 LYS C O 1
ATOM 1825 N N . SER C 1 29 ? -10.852 12.867 15.727 1.00 15.26 40 SER C N 1
ATOM 1826 C CA . SER C 1 29 ? -9.674 12.030 15.560 1.00 14.90 40 SER C CA 1
ATOM 1827 C C . SER C 1 29 ? -8.601 12.726 14.722 1.00 16.36 40 SER C C 1
ATOM 1828 O O . SER C 1 29 ? -7.426 12.339 14.778 1.00 19.17 40 SER C O 1
ATOM 1831 N N . VAL C 1 30 ? -8.994 13.725 13.934 1.00 15.64 41 VAL C N 1
ATOM 1832 C CA . VAL C 1 30 ? -7.988 14.498 13.180 1.00 18.68 41 VAL C CA 1
ATOM 1833 C C . VAL C 1 30 ? -7.832 15.903 13.704 1.00 19.57 41 VAL C C 1
ATOM 1834 O O . VAL C 1 30 ? -7.295 16.768 13.018 1.00 20.88 41 VAL C O 1
ATOM 1838 N N . GLY C 1 31 ? -8.311 16.133 14.924 1.00 17.74 42 GLY C N 1
ATOM 1839 C CA . GLY C 1 31 ? -7.994 17.368 15.626 1.00 18.08 42 GLY C CA 1
ATOM 1840 C C . GLY C 1 31 ? -9.110 18.355 15.863 1.00 17.04 42 GLY C C 1
ATOM 1841 O O . GLY C 1 31 ? -8.862 19.414 16.470 1.00 21.15 42 GLY C O 1
ATOM 1842 N N . ALA C 1 32 ? -10.330 18.054 15.410 1.00 16.49 43 ALA C N 1
ATOM 1843 C CA . ALA C 1 32 ? -11.464 18.986 15.616 1.00 17.30 43 ALA C CA 1
ATOM 1844 C C . ALA C 1 32 ? -11.742 19.111 17.110 1.00 20.06 43 ALA C C 1
ATOM 1845 O O . ALA C 1 32 ? -11.597 18.132 17.844 1.00 21.31 43 ALA C O 1
ATOM 1847 N N . GLN C 1 33 ? -12.132 20.310 17.547 1.00 20.14 44 GLN C N 1
ATOM 1848 C CA . GLN C 1 33 ? -12.196 20.663 18.979 1.00 20.78 44 GLN C CA 1
ATOM 1849 C C . GLN C 1 33 ? -13.612 21.032 19.442 1.00 24.53 44 GLN C C 1
ATOM 1850 O O . GLN C 1 33 ? -13.895 20.968 20.651 1.00 27.04 44 GLN C O 1
ATOM 1856 N N . LYS C 1 34 ? -14.471 21.424 18.489 1.00 21.67 45 LYS C N 1
ATOM 1857 C CA . LYS C 1 34 ? -15.814 22.006 18.755 1.00 25.50 45 LYS C CA 1
ATOM 1858 C C . LYS C 1 34 ? -16.932 21.008 18.458 1.00 21.16 45 LYS C C 1
ATOM 1859 O O . LYS C 1 34 ? -16.676 19.900 17.975 1.00 25.51 45 LYS C O 1
ATOM 1865 N N . ASP C 1 35 ? -18.174 21.419 18.707 1.00 22.28 46 ASP C N 1
ATOM 1866 C CA . ASP C 1 35 ? -19.350 20.580 18.440 1.00 25.44 46 ASP C CA 1
ATOM 1867 C C . ASP C 1 35 ? -20.157 21.033 17.202 1.00 19.81 46 ASP C C 1
ATOM 1868 O O . ASP C 1 35 ? -20.926 20.252 16.641 1.00 20.41 46 ASP C O 1
ATOM 1873 N N . THR C 1 36 ? -19.959 22.286 16.781 1.00 19.28 47 THR C N 1
ATOM 1874 C CA . THR C 1 36 ? -20.699 22.900 15.674 1.00 19.10 47 THR C CA 1
ATOM 1875 C C . THR C 1 36 ? -19.739 23.392 14.592 1.00 17.66 47 THR C C 1
ATOM 1876 O O . THR C 1 36 ? -18.712 24.002 14.908 1.00 19.07 47 THR C O 1
ATOM 1880 N N . TYR C 1 37 ? -20.084 23.127 13.327 1.00 14.98 48 TYR C N 1
ATOM 1881 C CA . TYR C 1 37 ? -19.189 23.375 12.190 1.00 14.47 48 TYR C CA 1
ATOM 1882 C C . TYR C 1 37 ? -19.969 23.921 11.010 1.00 15.86 48 TYR C C 1
ATOM 1883 O O . TYR C 1 37 ? -21.179 23.709 10.897 1.00 18.86 48 TYR C O 1
ATOM 1892 N N . THR C 1 38 ? -19.283 24.599 10.096 1.00 14.27 49 THR C N 1
ATOM 1893 C CA . THR C 1 38 ? -19.877 24.806 8.785 1.00 15.51 49 THR C CA 1
ATOM 1894 C C . THR C 1 38 ? -19.667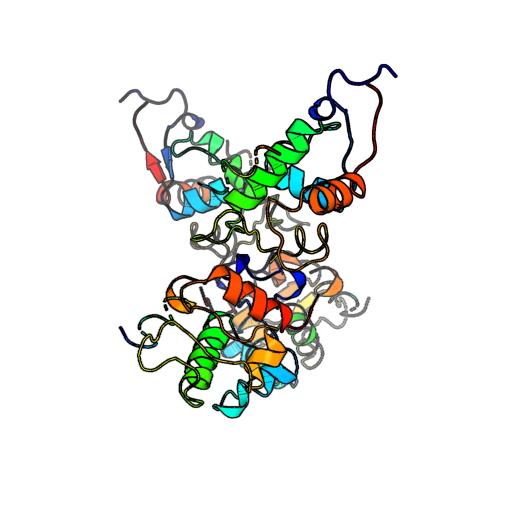 23.556 7.925 1.00 15.29 49 THR C C 1
ATOM 1895 O O . THR C 1 38 ? -18.742 22.749 8.186 1.00 14.84 49 THR C O 1
ATOM 1899 N N . MET C 1 39 ? -20.521 23.398 6.908 1.00 13.94 50 MET C N 1
ATOM 1900 C CA . MET C 1 39 ? -20.350 22.328 5.915 1.00 13.83 50 MET C CA 1
ATOM 1901 C C . MET C 1 39 ? -18.937 22.336 5.312 1.00 14.76 50 MET C C 1
ATOM 1902 O O . MET C 1 39 ? -18.324 21.260 5.133 1.00 13.72 50 MET C O 1
ATOM 1907 N N . LYS C 1 40 ? -18.414 23.536 5.005 1.00 13.40 51 LYS C N 1
ATOM 1908 C CA . LYS C 1 40 ? -17.053 23.649 4.444 1.00 16.27 51 LYS C CA 1
ATOM 1909 C C . LYS C 1 40 ? -16.017 23.029 5.404 1.00 13.96 51 LYS C C 1
ATOM 1910 O O . LYS C 1 40 ? -15.148 22.251 4.975 1.00 14.31 51 LYS C O 1
ATOM 1916 N N . GLU C 1 41 ? -16.139 23.331 6.706 1.00 12.83 52 GLU C N 1
ATOM 1917 C CA . GLU C 1 41 ? -15.225 22.769 7.727 1.00 12.90 52 GLU C CA 1
ATOM 1918 C C . GLU C 1 41 ? -15.325 21.244 7.792 1.00 12.67 52 GLU C C 1
ATOM 1919 O O . GLU C 1 41 ? -14.287 20.564 7.885 1.00 13.16 52 GLU C O 1
ATOM 1925 N N . VAL C 1 42 ? -16.547 20.711 7.725 1.00 11.28 53 VAL C N 1
ATOM 1926 C CA . VAL C 1 42 ? -16.727 19.247 7.737 1.00 11.46 53 VAL C CA 1
ATOM 1927 C C . VAL C 1 42 ? -16.010 18.616 6.539 1.00 11.83 53 VAL C C 1
ATOM 1928 O O . VAL C 1 42 ? -15.266 17.624 6.702 1.00 11.73 53 VAL C O 1
ATOM 1932 N N A LEU C 1 43 ? -16.222 19.174 5.339 0.50 12.01 54 LEU C N 1
ATOM 1933 N N B LEU C 1 43 ? -16.224 19.185 5.350 0.50 12.05 54 LEU C N 1
ATOM 1934 C CA A LEU C 1 43 ? -15.537 18.667 4.136 0.50 13.02 54 LEU C CA 1
ATOM 1935 C CA B LEU C 1 43 ? -15.557 18.684 4.148 0.50 12.89 54 LEU C CA 1
ATOM 1936 C C A LEU C 1 43 ? -14.010 18.727 4.224 0.50 12.85 54 LEU C C 1
ATOM 1937 C C B LEU C 1 43 ? -14.030 18.731 4.227 0.50 12.78 54 LEU C C 1
ATOM 1938 O O A LEU C 1 43 ? -13.329 17.785 3.828 0.50 11.74 54 LEU C O 1
ATOM 1939 O O B LEU C 1 43 ? -13.373 17.776 3.831 0.50 12.00 54 LEU C O 1
ATOM 1948 N N . PHE C 1 44 ? -13.466 19.822 4.746 1.00 11.98 55 PHE C N 1
ATOM 1949 C CA . PHE C 1 44 ? -11.994 19.914 4.934 1.00 12.32 55 PHE C CA 1
ATOM 1950 C C . PHE C 1 44 ? -11.489 18.838 5.905 1.00 11.93 55 PHE C C 1
ATOM 1951 O O . PHE C 1 44 ? -10.482 18.171 5.637 1.00 12.31 55 PHE C O 1
ATOM 1959 N N . TYR C 1 45 ? -12.179 18.664 7.036 1.00 11.07 56 TYR C N 1
ATOM 1960 C CA . TYR C 1 45 ? -11.759 17.636 7.997 1.00 11.59 56 TYR C CA 1
ATOM 1961 C C . TYR C 1 45 ? -11.889 16.217 7.416 1.00 10.91 56 TYR C C 1
ATOM 1962 O O . TYR C 1 45 ? -11.019 15.363 7.703 1.00 11.10 56 TYR C O 1
ATOM 1971 N N . LEU C 1 46 ? -12.932 15.951 6.620 1.00 11.81 57 LEU C N 1
ATOM 1972 C CA . LEU C 1 46 ? -13.056 14.630 5.949 1.00 12.74 57 LEU C CA 1
ATOM 1973 C C . LEU C 1 46 ? -11.922 14.396 4.995 1.00 12.29 57 LEU C C 1
ATOM 1974 O O . LEU C 1 46 ? -11.349 13.298 4.970 1.00 11.61 57 LEU C O 1
ATOM 1979 N N . GLY C 1 47 ? -11.571 15.422 4.213 1.00 11.69 58 GLY C N 1
ATOM 1980 C CA . GLY C 1 47 ? -10.413 15.301 3.312 1.00 12.37 58 GLY C CA 1
ATOM 1981 C C . GLY C 1 47 ? -9.128 14.993 4.087 1.00 10.81 58 GLY C C 1
ATOM 1982 O O . GLY C 1 47 ? -8.320 14.133 3.696 1.00 11.22 58 GLY C O 1
ATOM 1983 N N . GLN C 1 48 ? -8.922 15.703 5.202 1.00 11.31 59 GLN C N 1
ATOM 1984 C CA . GLN C 1 48 ? -7.737 15.505 6.054 1.00 10.76 5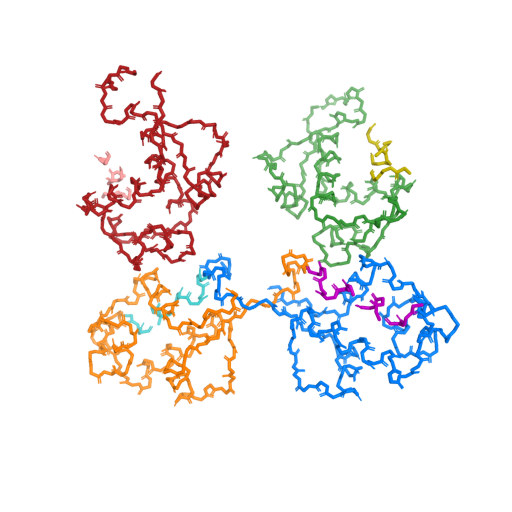9 GLN C CA 1
ATOM 1985 C C . GLN C 1 48 ? -7.714 14.090 6.637 1.00 10.48 59 GLN C C 1
ATOM 1986 O O . GLN C 1 48 ? -6.665 13.454 6.683 1.00 12.14 59 GLN C O 1
ATOM 1992 N N . TYR C 1 49 ? -8.882 13.592 7.047 1.00 10.77 60 TYR C N 1
ATOM 1993 C CA . TYR C 1 49 ? -8.974 12.211 7.530 1.00 11.69 60 TYR C CA 1
ATOM 1994 C C . TYR C 1 49 ? -8.520 11.206 6.458 1.00 11.41 60 TYR C C 1
ATOM 1995 O O . TYR C 1 49 ? -7.704 10.302 6.730 1.00 11.86 60 TYR C O 1
ATOM 2004 N N . ILE C 1 50 ? -9.057 11.363 5.250 1.00 9.30 61 ILE C N 1
ATOM 2005 C CA . ILE C 1 50 ? -8.686 10.441 4.151 1.00 10.57 61 ILE C CA 1
ATOM 2006 C C . ILE C 1 50 ? -7.180 10.498 3.844 1.00 11.72 61 ILE C C 1
ATOM 2007 O O . ILE C 1 50 ? -6.542 9.446 3.621 1.00 12.08 61 ILE C O 1
ATOM 2012 N N A MET C 1 51 ? -6.587 11.694 3.832 0.50 10.83 62 MET C N 1
ATOM 2013 N N B MET C 1 51 ? -6.599 11.698 3.854 0.50 11.37 62 MET C N 1
ATOM 2014 C CA A MET C 1 51 ? -5.152 11.801 3.529 0.50 11.42 62 MET C CA 1
ATOM 2015 C CA B MET C 1 51 ? -5.177 11.848 3.541 0.50 12.59 62 MET C CA 1
ATOM 2016 C C A MET C 1 51 ? -4.276 11.232 4.658 0.50 11.35 62 MET C C 1
ATOM 2017 C C B MET C 1 51 ? -4.274 11.270 4.651 0.50 11.88 62 MET C C 1
ATOM 2018 O O A MET C 1 51 ? -3.310 10.512 4.391 0.50 14.52 62 MET C O 1
ATOM 2019 O O B MET C 1 51 ? -3.298 10.570 4.368 0.50 14.96 62 MET C O 1
ATOM 2028 N N . THR C 1 52 ? -4.593 11.568 5.910 1.00 11.72 63 THR C N 1
ATOM 2029 C CA . THR C 1 52 ? -3.738 11.148 7.025 1.00 13.37 63 THR C CA 1
ATOM 2030 C C . THR C 1 52 ? -3.815 9.631 7.211 1.00 13.94 63 THR C C 1
ATOM 2031 O O . THR C 1 52 ? -2.813 9.021 7.576 1.00 16.71 63 THR C O 1
ATOM 2035 N N . LYS C 1 53 ? -4.984 9.036 6.939 1.00 13.96 64 LYS C N 1
ATOM 2036 C CA . LYS C 1 53 ? -5.134 7.569 7.022 1.00 15.25 64 LYS C CA 1
ATOM 2037 C C . LYS C 1 53 ? -4.776 6.867 5.721 1.00 16.39 64 LYS C C 1
ATOM 2038 O O . LYS C 1 53 ? -4.848 5.638 5.634 1.00 20.09 64 LYS C O 1
ATOM 2044 N N . ARG C 1 54 ? -4.391 7.640 4.713 1.00 14.02 65 ARG C N 1
ATOM 2045 C CA . ARG C 1 54 ? -3.947 7.078 3.425 1.00 16.49 65 ARG C CA 1
ATOM 2046 C C . ARG C 1 54 ? -4.999 6.140 2.801 1.00 15.05 65 ARG C C 1
ATOM 2047 O O . ARG C 1 54 ? -4.675 5.027 2.330 1.00 18.69 65 ARG C O 1
ATOM 2055 N N . LEU C 1 55 ? -6.253 6.590 2.766 1.00 13.68 66 LEU C N 1
ATOM 2056 C CA . LEU C 1 55 ? -7.346 5.764 2.241 1.00 13.93 66 LEU C CA 1
ATOM 2057 C C . LEU C 1 55 ? -7.511 5.828 0.701 1.00 14.53 66 LEU C C 1
ATOM 2058 O O . LEU C 1 55 ? -8.222 5.025 0.119 1.00 17.58 66 LEU C O 1
ATOM 2063 N N . TYR C 1 56 ? -6.890 6.804 0.051 1.00 15.76 67 TYR C N 1
ATOM 2064 C CA . TYR C 1 56 ? -7.083 6.974 -1.388 1.00 14.13 67 TYR C CA 1
ATOM 2065 C C . TYR C 1 56 ? -6.186 5.990 -2.145 1.00 15.67 67 TYR C C 1
ATOM 2066 O O . TYR C 1 56 ? -5.086 5.662 -1.654 1.00 15.81 67 TYR C O 1
ATOM 2075 N N . ASP C 1 57 ? -6.660 5.522 -3.314 1.00 12.14 68 ASP C N 1
ATOM 2076 C CA . ASP C 1 57 ? -5.828 4.678 -4.189 1.00 13.32 68 ASP C CA 1
ATOM 2077 C C . ASP C 1 57 ? -4.629 5.513 -4.680 1.00 15.11 68 ASP C C 1
ATOM 2078 O O . ASP C 1 57 ? -4.814 6.620 -5.220 1.00 15.33 68 ASP C O 1
ATOM 2083 N N . ALA C 1 58 ? -3.409 4.992 -4.512 1.00 15.45 69 ALA C N 1
ATOM 2084 C CA . ALA C 1 58 ? -2.195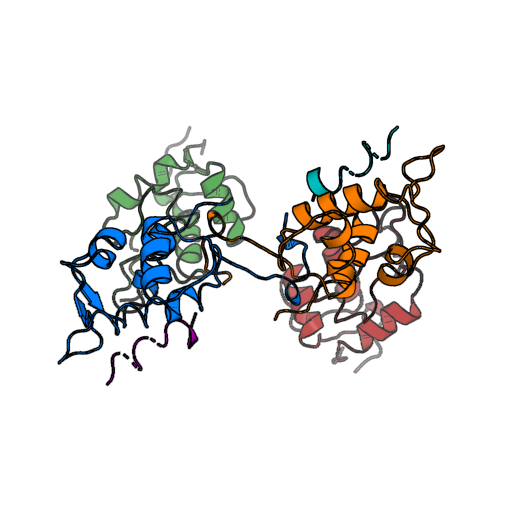 5.774 -4.801 1.00 15.45 69 ALA C CA 1
ATOM 2085 C C . ALA C 1 58 ? -2.063 6.108 -6.296 1.00 16.04 69 ALA C C 1
ATOM 2086 O O . ALA C 1 58 ? -1.500 7.132 -6.659 1.00 18.61 69 ALA C O 1
ATOM 2088 N N . ALA C 1 59 ? -2.572 5.240 -7.158 1.00 15.00 70 ALA C N 1
ATOM 2089 C CA . ALA C 1 59 ? -2.462 5.434 -8.625 1.00 16.70 70 ALA C CA 1
ATOM 2090 C C . ALA C 1 59 ? -3.666 6.129 -9.260 1.00 19.12 70 ALA C C 1
ATOM 2091 O O . ALA C 1 59 ? -3.508 6.847 -10.248 1.00 23.99 70 ALA C O 1
ATOM 2093 N N . GLN C 1 60 ? -4.869 5.871 -8.731 1.00 17.14 71 GLN C N 1
ATOM 2094 C CA . GLN C 1 60 ? -6.121 6.473 -9.224 1.00 16.86 71 GLN C CA 1
ATOM 2095 C C . GLN C 1 60 ? -6.736 7.195 -8.031 1.00 13.79 71 GLN C C 1
ATOM 2096 O O . GLN C 1 60 ? -7.610 6.647 -7.310 1.00 14.51 71 GLN C O 1
ATOM 2102 N N . GLN C 1 61 ? -6.266 8.427 -7.814 1.00 12.96 72 GLN C N 1
ATOM 2103 C CA . GLN C 1 61 ? -6.502 9.097 -6.535 1.00 12.84 72 GLN C CA 1
ATOM 2104 C C . GLN C 1 61 ? -7.923 9.631 -6.295 1.00 13.70 72 GLN C C 1
ATOM 2105 O O . GLN C 1 61 ? -8.194 10.157 -5.213 1.00 14.30 72 GLN C O 1
ATOM 2111 N N . HIS C 1 62 ? -8.845 9.440 -7.238 1.00 11.78 73 HIS C N 1
ATOM 2112 C CA . HIS C 1 62 ? -10.252 9.761 -6.994 1.00 13.16 73 HIS C CA 1
ATOM 2113 C C . HIS C 1 62 ? -11.016 8.604 -6.338 1.00 11.82 73 HIS C C 1
ATOM 2114 O O . HIS C 1 62 ? -12.207 8.741 -6.029 1.00 14.21 73 HIS C O 1
ATOM 2121 N N A ILE C 1 63 ? -10.343 7.468 -6.141 0.70 11.75 74 ILE C N 1
ATOM 2122 N N B ILE C 1 63 ? -10.351 7.465 -6.153 0.30 11.48 74 ILE C N 1
ATOM 2123 C CA A ILE C 1 63 ? -10.971 6.321 -5.472 0.70 12.14 74 ILE C CA 1
ATOM 2124 C CA B ILE C 1 63 ? -10.967 6.321 -5.478 0.30 11.11 74 ILE C CA 1
ATOM 2125 C C A ILE C 1 63 ? -10.524 6.262 -4.010 0.70 11.88 74 ILE C C 1
ATOM 2126 C C B ILE C 1 63 ? -10.531 6.279 -4.014 0.30 10.99 74 ILE C C 1
ATOM 2127 O O A ILE C 1 63 ? -9.316 6.332 -3.709 0.70 14.31 74 ILE C O 1
ATOM 2128 O O B ILE C 1 63 ? -9.338 6.384 -3.710 0.30 12.08 74 ILE C O 1
ATOM 2137 N N . VAL C 1 64 ? -11.507 6.146 -3.119 1.00 11.16 75 VAL C N 1
ATOM 2138 C CA . VAL C 1 64 ? -11.252 6.054 -1.676 1.00 12.17 75 VAL C CA 1
ATOM 2139 C C . VAL C 1 64 ? -11.692 4.650 -1.198 1.00 12.69 75 VAL C C 1
ATOM 2140 O O . VAL C 1 64 ? -12.816 4.209 -1.514 1.00 14.76 75 VAL C O 1
ATOM 2144 N N . TYR C 1 65 ? -10.821 3.979 -0.453 1.00 12.00 76 TYR C N 1
ATOM 2145 C CA . TYR C 1 65 ? -11.141 2.663 0.176 1.00 13.17 76 TYR C CA 1
ATOM 2146 C C . TYR C 1 65 ? -11.338 2.818 1.675 1.00 14.32 76 TYR C C 1
ATOM 2147 O O . TYR C 1 65 ? -10.428 3.268 2.373 1.00 18.06 76 TYR C O 1
ATOM 2156 N N . CYS C 1 66 ? -12.491 2.383 2.177 1.00 14.62 77 CYS C N 1
ATOM 2157 C CA . CYS C 1 66 ? -12.840 2.650 3.563 1.00 15.86 77 CYS C CA 1
ATOM 2158 C C . CYS C 1 66 ? -13.558 1.511 4.272 1.00 15.65 77 CYS C C 1
ATOM 2159 O O . CYS C 1 66 ? -14.199 1.736 5.285 1.00 16.35 77 CYS C O 1
ATOM 2162 N N . SER C 1 67 ? -13.449 0.285 3.748 1.00 15.32 78 SER C N 1
ATOM 2163 C CA . SER C 1 67 ? -14.173 -0.854 4.332 1.00 15.23 78 SER C CA 1
ATOM 2164 C C . SER C 1 67 ? -13.933 -0.996 5.842 1.00 15.11 78 SER C C 1
ATOM 2165 O O . SER C 1 67 ? -12.774 -1.200 6.286 1.00 16.40 78 SER C O 1
ATOM 2168 N N . ASN C 1 68 ? -15.033 -0.910 6.613 1.00 15.53 79 ASN C N 1
ATOM 2169 C CA . ASN C 1 68 ? -15.019 -1.089 8.079 1.00 14.60 79 ASN C CA 1
ATOM 2170 C C . ASN C 1 68 ? -14.262 -0.029 8.882 1.00 16.99 79 ASN C C 1
ATOM 2171 O O . ASN C 1 68 ? -14.221 -0.114 10.106 1.00 17.28 79 ASN C O 1
ATOM 2176 N N . ASP C 1 69 ? -13.688 0.970 8.195 1.00 16.16 80 ASP C N 1
ATOM 2177 C CA . ASP C 1 69 ? -13.164 2.168 8.853 1.00 16.37 80 ASP C CA 1
ATOM 2178 C C . ASP C 1 69 ? -14.349 2.925 9.416 1.00 15.42 80 ASP C C 1
ATOM 2179 O O . ASP C 1 69 ? -15.468 2.725 8.956 1.00 15.82 80 ASP C O 1
ATOM 2184 N N . LEU C 1 70 ? -14.114 3.800 10.402 1.00 16.78 81 LEU C N 1
ATOM 2185 C CA . LEU C 1 70 ? -15.153 4.737 10.860 1.00 19.53 81 LEU C CA 1
ATOM 2186 C C . LEU C 1 70 ? -15.882 5.375 9.656 1.00 19.53 81 LEU C C 1
ATOM 2187 O O . LEU C 1 70 ? -17.114 5.518 9.640 1.00 20.17 81 LEU C O 1
ATOM 2192 N N . LEU C 1 71 ? -15.100 5.777 8.652 1.00 14.82 82 LEU C N 1
ATOM 2193 C CA . LEU C 1 71 ? -15.666 6.416 7.451 1.00 14.21 82 LEU C CA 1
ATOM 2194 C C . LEU C 1 71 ? -16.581 5.479 6.644 1.00 15.25 82 LEU C C 1
ATOM 2195 O O . LEU C 1 71 ? -17.670 5.852 6.238 1.00 15.38 82 LEU C O 1
ATOM 2200 N N . GLY C 1 72 ? -16.150 4.249 6.420 1.00 16.93 83 GLY C N 1
ATOM 2201 C CA . GLY C 1 72 ? -17.013 3.283 5.735 1.00 17.52 83 GLY C CA 1
ATOM 2202 C C . GLY C 1 72 ? -18.283 2.968 6.530 1.00 16.87 83 GLY C C 1
ATOM 2203 O O . GLY C 1 72 ? -19.342 2.748 5.946 1.00 20.07 83 GLY C O 1
ATOM 2204 N N . ASP C 1 73 ? -18.184 2.938 7.860 1.00 19.17 84 ASP C N 1
ATOM 2205 C CA . ASP C 1 73 ? -19.370 2.715 8.715 1.00 22.49 84 ASP C CA 1
ATOM 2206 C C . ASP C 1 73 ? -20.370 3.874 8.601 1.00 23.30 84 ASP C C 1
ATOM 2207 O O . ASP C 1 73 ? -21.583 3.649 8.572 1.00 26.32 84 ASP C O 1
ATOM 2212 N N A LEU C 1 74 ? -19.869 5.110 8.542 0.50 17.57 85 LEU C N 1
ATOM 2213 N N B LEU C 1 74 ? -19.824 5.085 8.549 0.50 19.60 85 LEU C N 1
ATOM 2214 C CA A LEU C 1 74 ? -20.724 6.299 8.426 0.50 20.69 85 LEU C CA 1
ATOM 2215 C CA B LEU C 1 74 ? -20.559 6.327 8.400 0.50 23.19 85 LEU C CA 1
ATOM 2216 C C A LEU C 1 74 ? -21.354 6.425 7.048 0.50 19.33 85 LEU C C 1
ATOM 2217 C C B LEU C 1 74 ? -21.323 6.357 7.082 0.50 19.95 85 LEU C C 1
ATOM 2218 O O A LEU C 1 74 ? -22.498 6.878 6.930 0.50 21.67 85 LEU C O 1
ATOM 2219 O O B LEU C 1 74 ? -22.522 6.635 7.039 0.50 21.01 85 LEU C O 1
ATOM 2228 N N . PHE C 1 75 ? -20.597 6.061 6.011 1.00 19.85 86 PHE C N 1
ATOM 2229 C CA . PHE C 1 75 ? -21.087 6.159 4.639 1.00 20.02 86 PHE C CA 1
ATOM 2230 C C . PHE C 1 75 ? -21.857 4.920 4.196 1.00 23.37 86 PHE C C 1
ATOM 2231 O O . PHE C 1 75 ? -22.679 5.015 3.288 1.00 29.82 86 PHE C O 1
ATOM 2239 N N . GLY C 1 76 ? -21.582 3.771 4.820 1.00 23.29 87 GLY C N 1
ATOM 2240 C CA . GLY C 1 76 ? -22.236 2.482 4.465 1.00 23.76 87 GLY C CA 1
ATOM 2241 C C . GLY C 1 76 ? -21.736 1.782 3.202 1.00 26.50 87 GLY C C 1
ATOM 2242 O O . GLY C 1 76 ? -22.468 0.977 2.583 1.00 29.30 87 GLY C O 1
ATOM 2243 N N . VAL C 1 77 ? -20.494 2.091 2.822 1.00 24.33 88 VAL C N 1
ATOM 2244 C CA . VAL C 1 77 ? -19.839 1.575 1.607 1.00 24.11 88 VAL C CA 1
ATOM 2245 C C . VAL C 1 77 ? -18.382 1.148 1.891 1.00 23.14 88 VAL C C 1
ATOM 2246 O O . VAL C 1 77 ? -17.761 1.676 2.816 1.00 20.42 88 VAL C O 1
ATOM 2250 N N . PRO C 1 78 ? -17.844 0.173 1.121 1.00 19.47 89 PRO C N 1
ATOM 2251 C CA . PRO C 1 78 ? -16.421 -0.193 1.219 1.00 18.80 89 PRO C CA 1
ATOM 2252 C C . PRO C 1 78 ? -15.476 0.705 0.427 1.00 16.58 89 PRO C C 1
ATOM 2253 O O . PRO C 1 78 ? -14.254 0.686 0.665 1.00 15.64 89 PRO C O 1
ATOM 2257 N N A SER C 1 79 ? -16.022 1.425 -0.550 0.70 17.92 90 SER C N 1
ATOM 2258 N N B SER C 1 79 ? -16.046 1.496 -0.478 0.30 16.96 90 SER C N 1
ATOM 2259 C CA A SER C 1 79 ? -15.249 2.333 -1.407 0.70 16.26 90 SER C CA 1
ATOM 2260 C CA B SER C 1 79 ? -15.281 2.319 -1.404 0.30 15.58 90 SER C CA 1
ATOM 2261 C C A SER C 1 79 ? -16.198 3.302 -2.122 0.70 14.90 90 SER C C 1
ATOM 2262 C C B SER C 1 79 ? -16.216 3.329 -2.069 0.30 14.53 90 SER C C 1
ATOM 2263 O O A SER C 1 79 ? -17.400 3.036 -2.259 0.70 17.57 90 SER C O 1
ATOM 2264 O O B SER C 1 79 ? -17.435 3.124 -2.098 0.30 15.75 90 SER C O 1
ATOM 2269 N N . PHE C 1 80 ? -15.654 4.428 -2.575 1.00 13.22 91 PHE C N 1
ATOM 2270 C CA . PHE C 1 80 ? -16.424 5.359 -3.391 1.00 15.08 91 PHE C CA 1
ATOM 2271 C C . PHE C 1 80 ? -15.493 6.210 -4.237 1.00 12.79 91 PHE C C 1
ATOM 2272 O O . PHE C 1 80 ? -14.284 6.239 -4.000 1.00 14.77 91 PHE C O 1
ATOM 2280 N N . SER C 1 81 ? -16.075 6.859 -5.240 1.00 14.49 92 SER C N 1
ATOM 2281 C CA . SER C 1 81 ? -15.340 7.792 -6.092 1.00 14.22 92 SER C CA 1
ATOM 2282 C C . SER C 1 81 ? -15.628 9.238 -5.679 1.00 13.11 92 SER C C 1
ATOM 2283 O O . SER C 1 81 ? -16.790 9.637 -5.501 1.00 15.58 92 SER C O 1
ATOM 2286 N N . VAL C 1 82 ? -14.564 10.017 -5.578 1.00 12.78 93 VAL C N 1
ATOM 2287 C CA . VAL C 1 82 ? -14.672 11.446 -5.257 1.00 14.47 93 VAL C CA 1
ATOM 2288 C C . VAL C 1 82 ? -15.481 12.209 -6.308 1.00 17.86 93 VAL C C 1
ATOM 2289 O O . VAL C 1 82 ? -16.051 13.255 -6.001 1.00 21.95 93 VAL C O 1
ATOM 2293 N N . LYS C 1 83 ? -15.531 11.685 -7.535 1.00 17.24 94 LYS C N 1
ATOM 2294 C CA . LYS C 1 83 ? -16.295 12.300 -8.624 1.00 21.10 94 LYS C CA 1
ATOM 2295 C C . LYS C 1 83 ? -17.812 12.256 -8.418 1.00 21.69 94 LYS C C 1
ATOM 2296 O O . LYS C 1 83 ? -18.547 12.999 -9.072 1.00 27.34 94 LYS C O 1
ATOM 2302 N N . GLU C 1 84 ? -18.278 11.400 -7.504 1.00 20.70 95 GLU C N 1
ATOM 2303 C CA . GLU C 1 84 ? -19.703 11.275 -7.244 1.00 21.93 95 GLU C CA 1
ATOM 2304 C C . GLU C 1 84 ? -20.147 12.287 -6.192 1.00 21.33 95 GLU C C 1
ATOM 2305 O O . GLU C 1 84 ? -20.469 11.920 -5.059 1.00 21.11 95 GLU C O 1
ATOM 2311 N N . HIS C 1 85 ? -20.147 13.563 -6.578 1.00 21.29 96 HIS C N 1
ATOM 2312 C CA . HIS C 1 85 ? -20.365 14.647 -5.627 1.00 20.51 96 HIS C CA 1
ATOM 2313 C C . HIS C 1 85 ? -21.674 14.522 -4.862 1.00 21.95 96 HIS C C 1
ATOM 2314 O O . HIS C 1 85 ? -21.700 14.654 -3.627 1.00 22.25 96 HIS C O 1
ATOM 2321 N N . ARG C 1 86 ? -22.759 14.239 -5.571 1.00 25.06 97 ARG C N 1
ATOM 2322 C CA . ARG C 1 86 ? -24.070 14.257 -4.913 1.00 26.87 97 ARG C CA 1
ATOM 2323 C C . ARG C 1 86 ? -24.269 13.061 -3.985 1.00 25.23 97 ARG C C 1
ATOM 2324 O O . ARG C 1 86 ? -24.874 13.206 -2.899 1.00 22.29 97 ARG C O 1
ATOM 2332 N N . LYS C 1 87 ? -23.743 11.900 -4.389 1.00 23.54 98 LYS C N 1
ATOM 2333 C CA . LYS C 1 87 ? -23.727 10.732 -3.518 1.00 19.50 98 LYS C CA 1
ATOM 2334 C C . LYS C 1 87 ? -22.955 11.026 -2.212 1.00 17.41 98 LYS C C 1
ATOM 2335 O O . LYS C 1 87 ? -23.404 10.664 -1.121 1.00 18.60 98 LYS C O 1
ATOM 2341 N N . ILE C 1 88 ? -21.799 11.679 -2.323 1.00 16.21 99 ILE C N 1
ATOM 2342 C CA . ILE C 1 88 ? -20.995 12.017 -1.129 1.00 14.57 99 ILE C CA 1
ATOM 2343 C C . ILE C 1 88 ? -21.760 12.975 -0.212 1.00 14.96 99 ILE C C 1
ATOM 2344 O O . ILE C 1 88 ? -21.842 12.753 1.005 1.00 14.41 99 ILE C O 1
ATOM 2349 N N . TYR C 1 89 ? -22.347 14.018 -0.790 1.00 16.44 100 TYR C N 1
ATOM 2350 C CA . TYR C 1 89 ? -23.160 14.922 0.035 1.00 17.36 100 TYR C CA 1
ATOM 2351 C C . TYR C 1 89 ? -24.298 14.229 0.776 1.00 16.86 100 TYR C C 1
ATOM 2352 O O . TYR C 1 89 ? -24.496 14.476 1.975 1.00 17.56 100 TYR C O 1
ATOM 2361 N N A THR C 1 90 ? -25.029 13.351 0.102 0.50 16.42 101 THR C N 1
ATOM 2362 N N B THR C 1 90 ? -25.008 13.353 0.063 0.50 16.26 101 THR C N 1
ATOM 2363 C CA A THR C 1 90 ? -26.141 12.676 0.778 0.50 18.37 101 THR C CA 1
ATOM 2364 C CA B THR C 1 90 ? -26.115 12.555 0.616 0.50 18.36 101 THR C CA 1
ATOM 2365 C C A THR C 1 90 ? -25.645 11.754 1.885 0.50 17.64 101 THR C C 1
ATOM 2366 C C B THR C 1 90 ? -25.636 11.763 1.837 0.50 17.70 101 THR C C 1
ATOM 2367 O O A THR C 1 90 ? -26.314 11.643 2.910 0.50 17.39 101 THR C O 1
ATOM 2368 O O B THR C 1 90 ? -26.285 11.757 2.886 0.50 17.03 101 THR C O 1
ATOM 2375 N N . MET C 1 91 ? -24.486 11.110 1.690 1.00 16.66 102 MET C N 1
ATOM 2376 C CA . MET C 1 91 ? -23.900 10.272 2.752 1.00 18.04 102 MET C CA 1
ATOM 2377 C C . MET C 1 91 ? -23.502 11.096 3.978 1.00 17.78 102 MET C C 1
ATOM 2378 O O . MET C 1 91 ? -23.721 10.671 5.118 1.00 19.89 102 MET C O 1
ATOM 2383 N N . ILE C 1 92 ? -22.918 12.269 3.735 1.00 15.58 103 ILE C N 1
ATOM 2384 C CA . ILE C 1 92 ? -22.552 13.197 4.803 1.00 14.86 103 ILE C CA 1
ATOM 2385 C C . ILE C 1 92 ? -23.798 13.736 5.520 1.00 15.95 103 ILE C C 1
ATOM 2386 O O . ILE C 1 92 ? -23.848 13.736 6.745 1.00 15.83 103 ILE C O 1
ATOM 2391 N N . TYR C 1 93 ? -24.795 14.183 4.761 1.00 17.08 104 TYR C N 1
ATOM 2392 C CA . TYR C 1 93 ? -26.023 14.749 5.343 1.00 18.09 104 TYR C CA 1
ATOM 2393 C C . TYR C 1 93 ? -26.715 13.814 6.348 1.00 18.19 104 TYR C C 1
ATOM 2394 O O . TYR C 1 93 ? -27.227 14.274 7.369 1.00 19.84 104 TYR C O 1
ATOM 2403 N N . ARG C 1 94 ? -26.745 12.508 6.067 1.00 19.19 105 ARG C N 1
ATOM 2404 C CA . ARG C 1 94 ? -27.316 11.526 7.014 1.00 20.96 105 ARG C CA 1
ATOM 2405 C C . ARG C 1 94 ? -26.645 11.518 8.390 1.00 19.35 105 ARG C C 1
ATOM 2406 O O . ARG C 1 94 ? -27.226 11.008 9.371 1.00 20.74 105 ARG C O 1
ATOM 2414 N N . ASN C 1 95 ? -25.430 12.073 8.458 1.00 16.92 106 ASN C N 1
ATOM 2415 C CA . ASN C 1 95 ? -24.603 12.037 9.659 1.00 17.01 106 ASN C CA 1
ATOM 2416 C C . ASN C 1 95 ? -24.501 13.353 10.417 1.00 17.54 106 ASN C C 1
ATOM 2417 O O . ASN C 1 95 ? -23.607 13.537 11.249 1.00 17.18 106 ASN C O 1
ATOM 2422 N N . LEU C 1 96 ? -25.443 14.254 10.163 1.00 18.88 107 LEU C N 1
ATOM 2423 C CA . LEU C 1 96 ? -25.451 15.527 10.856 1.00 18.99 107 LEU C CA 1
ATOM 2424 C C . LEU C 1 96 ? -26.838 16.116 10.926 1.00 16.57 107 LEU C C 1
ATOM 2425 O O . LEU C 1 96 ? -27.753 15.647 10.245 1.00 18.01 107 LEU C O 1
ATOM 2430 N N . VAL C 1 97 ? -26.968 17.163 11.749 1.00 14.47 108 VAL C N 1
ATOM 2431 C CA . VAL C 1 97 ? -28.217 17.882 11.939 1.00 15.13 108 VAL C CA 1
ATOM 2432 C C . VAL C 1 97 ? -27.919 19.350 11.594 1.00 14.95 108 VAL C C 1
ATOM 2433 O O . VAL C 1 97 ? -26.857 19.841 11.947 1.00 17.35 108 VAL C O 1
ATOM 2437 N N . VAL C 1 98 ? -28.829 20.026 10.881 1.00 14.93 109 VAL C N 1
ATOM 2438 C CA . VAL C 1 98 ? -28.671 21.465 10.587 1.00 13.53 109 VAL C CA 1
ATOM 2439 C C . VAL C 1 98 ? -29.071 22.263 11.823 1.00 14.68 109 VAL C C 1
ATOM 2440 O O . VAL C 1 98 ? -30.056 21.944 12.484 1.00 17.65 109 VAL C O 1
ATOM 2444 N N . VAL C 1 99 ? -28.298 23.298 12.140 1.00 14.03 110 VAL C N 1
ATOM 2445 C CA . VAL C 1 99 ? -28.615 24.165 13.280 1.00 16.69 110 VAL C CA 1
ATOM 2446 C C . VAL C 1 99 ? -28.731 25.625 12.847 1.00 18.23 110 VAL C C 1
ATOM 2447 O O . VAL C 1 99 ? -28.330 26.002 11.720 1.00 20.91 110 VAL C O 1
ATOM 2451 N N . ASN C 1 100 ? -29.289 26.431 13.751 1.00 23.15 111 ASN C N 1
ATOM 2452 C CA . ASN C 1 100 ? -29.497 27.875 13.582 1.00 24.83 111 ASN C CA 1
ATOM 2453 C C . ASN C 1 100 ? -28.252 28.694 13.239 1.00 27.08 111 ASN C C 1
ATOM 2454 O O . ASN C 1 100 ? -27.210 28.538 13.878 1.00 32.08 111 ASN C O 1
ATOM 2459 N N . GLN C 1 101 ? -28.409 29.566 12.231 1.00 33.89 112 GLN C N 1
ATOM 2460 C CA . GLN C 1 101 ? -27.521 30.712 11.876 1.00 39.34 112 GLN C CA 1
ATOM 2461 C C . GLN C 1 101 ? -26.890 30.572 10.505 1.00 47.63 112 GLN C C 1
ATOM 2462 O O . GLN C 1 101 ? -27.593 30.607 9.490 1.00 64.10 112 GLN C O 1
ATOM 2468 N N . SER D 1 6 ? 26.069 33.769 26.513 1.00 48.85 17 SER D N 1
ATOM 2469 C CA . SER D 1 6 ? 24.689 33.653 27.067 1.00 34.97 17 SER D CA 1
ATOM 2470 C C . SER D 1 6 ? 24.623 34.279 28.467 1.00 36.05 17 SER D C 1
ATOM 2471 O O . SER D 1 6 ? 25.565 34.162 29.253 1.00 36.12 17 SER D O 1
ATOM 2474 N N . GLN D 1 7 ? 23.520 34.957 28.770 1.00 37.68 18 GLN D N 1
ATOM 2475 C CA . GLN D 1 7 ? 23.293 35.460 30.125 1.00 34.19 18 GLN D CA 1
ATOM 2476 C C . GLN D 1 7 ? 22.788 34.318 31.010 1.00 24.91 18 GLN D C 1
ATOM 2477 O O . GLN D 1 7 ? 22.162 33.356 30.513 1.00 26.93 18 GLN D O 1
ATOM 2483 N N . ILE D 1 8 ? 23.055 34.422 32.312 1.00 21.37 19 ILE D N 1
ATOM 2484 C CA . ILE D 1 8 ? 22.503 33.480 33.295 1.00 20.82 19 ILE D CA 1
ATOM 2485 C C . ILE D 1 8 ? 20.978 33.632 33.312 1.00 20.88 19 ILE D C 1
ATOM 2486 O O . ILE D 1 8 ? 20.473 34.756 33.396 1.00 22.48 19 ILE D O 1
ATOM 2491 N N . PRO D 1 9 ? 20.222 32.515 33.251 1.00 20.16 20 PRO D N 1
ATOM 2492 C CA . PRO D 1 9 ? 18.757 32.669 33.290 1.00 20.41 20 PRO D CA 1
ATOM 2493 C C . PRO D 1 9 ? 18.316 33.341 34.592 1.00 21.17 20 PRO D C 1
ATOM 2494 O O . PRO D 1 9 ? 18.961 33.139 35.624 1.00 21.06 20 PRO D O 1
ATOM 2498 N N . ALA D 1 10 ? 17.217 34.108 34.551 1.00 25.32 21 ALA D N 1
ATOM 2499 C CA . ALA D 1 10 ? 16.699 34.785 35.748 1.00 27.25 21 ALA D CA 1
ATOM 2500 C C . ALA D 1 10 ? 16.340 33.840 36.910 1.00 27.63 21 ALA D C 1
ATOM 2501 O O . ALA D 1 10 ? 16.437 34.219 38.077 1.00 28.34 21 ALA D O 1
ATOM 2503 N N . SER D 1 11 ? 15.946 32.610 36.583 1.00 30.10 22 SER D N 1
ATOM 2504 C CA . SER D 1 11 ? 15.720 31.541 37.570 1.00 28.27 22 SER D CA 1
ATOM 2505 C C . SER D 1 11 ? 15.955 30.199 36.870 1.00 28.20 22 SER D C 1
ATOM 2506 O O . SER D 1 11 ? 16.048 30.169 35.644 1.00 23.87 22 SER D O 1
ATOM 2509 N N . GLU D 1 12 ? 16.047 29.098 37.624 1.00 27.63 23 GLU D N 1
ATOM 2510 C CA . GLU D 1 12 ? 16.194 27.778 36.991 1.00 27.50 23 GLU D CA 1
ATOM 2511 C C . GLU D 1 12 ? 15.039 27.526 36.006 1.00 28.08 23 GLU D C 1
ATOM 2512 O O . GLU D 1 12 ? 15.244 26.983 34.912 1.00 28.28 23 GLU D O 1
ATOM 2518 N N . GLN D 1 13 ? 13.823 27.927 36.381 1.00 27.30 24 GLN D N 1
ATOM 2519 C CA . GLN D 1 13 ? 12.664 27.630 35.531 1.00 26.77 24 GLN D CA 1
ATOM 2520 C C . GLN D 1 13 ? 12.619 28.484 34.248 1.00 25.11 24 GLN D C 1
ATOM 2521 O O . GLN D 1 13 ? 11.872 28.176 33.317 1.00 23.99 24 GLN D O 1
ATOM 2527 N N . GLU D 1 14 ? 13.458 29.531 34.185 1.00 25.04 25 GLU D N 1
ATOM 2528 C CA . GLU D 1 14 ? 13.588 30.342 32.963 1.00 23.94 25 GLU D CA 1
ATOM 2529 C C . GLU D 1 14 ? 14.680 29.859 31.971 1.00 20.94 25 GLU D C 1
ATOM 2530 O O . GLU D 1 14 ? 14.841 30.431 30.876 1.00 23.89 25 GLU D O 1
ATOM 2536 N N . THR D 1 15 ? 15.417 28.813 32.342 1.00 21.73 26 THR D N 1
ATOM 2537 C CA . THR D 1 15 ? 16.445 28.237 31.449 1.00 21.31 26 THR D CA 1
ATOM 2538 C C . THR D 1 15 ? 15.783 27.790 30.131 1.00 19.47 26 THR D C 1
ATOM 2539 O O . THR D 1 15 ? 14.733 27.150 30.170 1.00 17.16 26 THR D O 1
ATOM 2543 N N . LEU D 1 16 ? 16.383 28.135 28.981 1.00 20.25 27 LEU D N 1
ATOM 2544 C CA . LEU D 1 16 ? 15.868 27.723 27.656 1.00 18.10 27 LEU D CA 1
ATOM 2545 C C . LEU D 1 16 ? 16.529 26.424 27.218 1.00 16.70 27 LEU D C 1
ATOM 2546 O O . LEU D 1 16 ? 17.761 26.261 27.329 1.00 16.73 27 LEU D O 1
ATOM 2551 N N . VAL D 1 17 ? 15.707 25.499 26.730 1.00 14.54 28 VAL D N 1
ATOM 2552 C CA . VAL D 1 17 ? 16.166 24.140 26.477 1.00 13.86 28 VAL D CA 1
ATOM 2553 C C . VAL D 1 17 ? 15.528 23.613 25.207 1.00 15.25 28 VAL D C 1
ATOM 2554 O O . VAL D 1 17 ? 14.483 24.095 24.766 1.00 16.01 28 VAL D O 1
ATOM 2558 N N . ARG D 1 18 ? 16.157 22.607 24.625 1.00 14.70 29 ARG D N 1
ATOM 2559 C CA . ARG D 1 18 ? 15.535 21.897 23.535 1.00 15.59 29 ARG D CA 1
ATOM 2560 C C . ARG D 1 18 ? 15.510 20.392 23.851 1.00 15.54 29 ARG D C 1
ATOM 2561 O O . ARG D 1 18 ? 16.502 19.832 24.324 1.00 18.33 29 ARG D O 1
ATOM 2569 N N . PRO D 1 19 ? 14.361 19.740 23.620 1.00 15.60 30 PRO D N 1
ATOM 2570 C CA . PRO D 1 19 ? 14.266 18.319 24.027 1.00 14.85 30 PRO D CA 1
ATOM 2571 C C . PRO D 1 19 ? 14.980 17.362 23.082 1.00 16.44 30 PRO D C 1
ATOM 2572 O O . PRO D 1 19 ? 14.992 17.601 21.864 1.00 18.65 30 PRO D O 1
ATOM 2576 N N . LYS D 1 20 ? 15.563 16.297 23.636 1.00 15.80 31 LYS D N 1
ATOM 2577 C CA . LYS D 1 20 ? 16.004 15.162 22.812 1.00 17.31 31 LYS D CA 1
ATOM 2578 C C . LYS D 1 20 ? 14.775 14.379 22.299 1.00 18.89 31 LYS D C 1
ATOM 2579 O O . LYS D 1 20 ? 13.648 14.659 22.722 1.00 18.38 31 LYS D O 1
ATOM 2585 N N . PRO D 1 21 ? 14.972 13.432 21.355 1.00 23.33 32 PRO D N 1
ATOM 2586 C CA . PRO D 1 21 ? 13.827 12.824 20.642 1.00 21.69 32 PRO D CA 1
ATOM 2587 C C . PRO D 1 21 ? 12.698 12.237 21.478 1.00 18.62 32 PRO D C 1
ATOM 2588 O O . PRO D 1 21 ? 11.520 12.469 21.156 1.00 19.94 32 PRO D O 1
ATOM 2592 N N . LEU D 1 22 ? 13.034 11.493 22.527 1.00 19.41 33 LEU D N 1
ATOM 2593 C CA . LEU D 1 22 ? 11.995 10.866 23.350 1.00 21.07 33 LEU D CA 1
ATOM 2594 C C . LEU D 1 22 ? 11.144 11.901 24.114 1.00 20.31 33 LEU D C 1
ATOM 2595 O O . LEU D 1 22 ? 9.881 11.846 24.133 1.00 20.58 33 LEU D O 1
ATOM 2600 N N . LEU D 1 23 ? 11.827 12.862 24.734 1.00 17.60 34 LEU D N 1
ATOM 2601 C CA . LEU D 1 23 ? 11.093 13.905 25.440 1.00 16.46 34 LEU D CA 1
ATOM 2602 C C . LEU D 1 23 ? 10.294 14.773 24.451 1.00 17.61 34 LEU D C 1
ATOM 2603 O O . LEU D 1 23 ? 9.179 15.200 24.756 1.00 16.78 34 LEU D O 1
ATOM 2608 N N . LEU D 1 24 ? 10.844 15.023 23.263 1.00 15.27 35 LEU D N 1
ATOM 2609 C CA . LEU D 1 24 ? 10.097 15.781 22.260 1.00 18.42 35 LEU D CA 1
ATOM 2610 C C . LEU D 1 24 ? 8.760 15.127 21.886 1.00 17.76 35 LEU D C 1
ATOM 2611 O O . LEU D 1 24 ? 7.724 15.802 21.790 1.00 19.69 35 LEU D O 1
ATOM 2616 N N . LYS D 1 25 ? 8.762 13.809 21.729 1.00 17.98 36 LYS D N 1
ATOM 2617 C CA . LYS D 1 25 ? 7.508 13.089 21.459 1.00 21.57 36 LYS D CA 1
ATOM 2618 C C . LYS D 1 25 ? 6.460 13.331 22.565 1.00 20.15 36 LYS D C 1
ATOM 2619 O O . LYS D 1 25 ? 5.266 13.492 22.283 1.00 21.62 36 LYS D O 1
ATOM 2625 N N . LEU D 1 26 ? 6.913 13.346 23.822 1.00 18.81 37 LEU D N 1
ATOM 2626 C CA . LEU D 1 26 ? 6.008 13.587 24.933 1.00 16.16 37 LEU D CA 1
ATOM 2627 C C . LEU D 1 26 ? 5.434 15.008 24.844 1.00 18.24 37 LEU D C 1
ATOM 2628 O O . LEU D 1 26 ? 4.203 15.214 24.938 1.00 22.07 37 LEU D O 1
ATOM 2633 N N . LEU D 1 27 ? 6.310 15.987 24.657 1.00 16.10 38 LEU D N 1
ATOM 2634 C CA . LEU D 1 27 ? 5.852 17.385 24.642 1.00 16.51 38 LEU D CA 1
ATOM 2635 C C . LEU D 1 27 ? 4.885 17.684 23.501 1.00 18.76 38 LEU D C 1
ATOM 2636 O O . LEU D 1 27 ? 3.895 18.404 23.694 1.00 21.76 38 LEU D O 1
ATOM 2641 N N . LYS D 1 28 ? 5.160 17.127 22.323 1.00 19.86 39 LYS D N 1
ATOM 2642 C CA . LYS D 1 28 ? 4.247 17.254 21.173 1.00 22.35 39 LYS D CA 1
ATOM 2643 C C . LYS D 1 28 ? 2.848 16.689 21.446 1.00 24.54 39 LYS D C 1
ATOM 2644 O O . LYS D 1 28 ? 1.852 17.140 20.874 1.00 22.51 39 LYS D O 1
ATOM 2650 N N . SER D 1 29 ? 2.750 15.686 22.310 1.00 24.79 40 SER D N 1
ATOM 2651 C CA . SER D 1 29 ? 1.436 15.097 22.552 1.00 26.88 40 SER D CA 1
ATOM 2652 C C . SER D 1 29 ? 0.560 15.989 23.445 1.00 26.90 40 SER D C 1
ATOM 2653 O O . SER D 1 29 ? -0.635 15.793 23.495 1.00 28.81 40 SER D O 1
ATOM 2656 N N . VAL D 1 30 ? 1.163 16.974 24.110 1.00 23.46 41 VAL D N 1
ATOM 2657 C CA . VAL D 1 30 ? 0.507 17.876 25.075 1.00 25.53 41 VAL D CA 1
ATOM 2658 C C . VAL D 1 30 ? 0.013 19.174 24.431 1.00 22.93 41 VAL D C 1
ATOM 2659 O O . VAL D 1 30 ? -1.004 19.738 24.820 1.00 21.06 41 VAL D O 1
ATOM 2663 N N . GLY D 1 31 ? 0.753 19.689 23.466 1.00 23.72 42 GLY D N 1
ATOM 2664 C CA . GL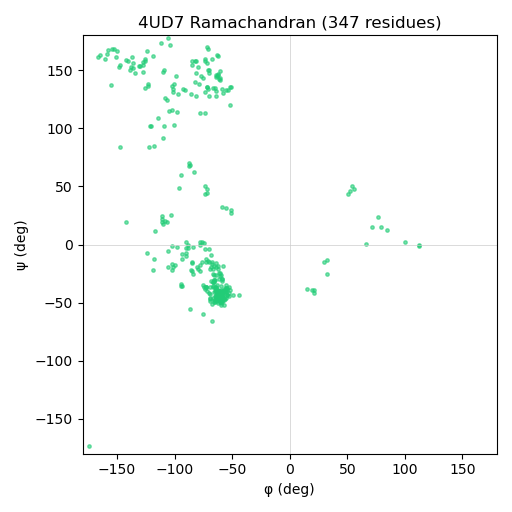Y D 1 31 ? 0.368 20.959 22.870 1.00 24.70 42 GLY D CA 1
ATOM 2665 C C . GLY D 1 31 ? 1.293 21.230 21.722 1.00 23.61 42 GLY D C 1
ATOM 2666 O O . GLY D 1 31 ? 2.093 20.359 21.377 1.00 22.44 42 GLY D O 1
ATOM 2667 N N . ALA D 1 32 ? 1.177 22.421 21.127 1.00 21.16 43 ALA D N 1
ATOM 2668 C CA . ALA D 1 32 ? 1.988 22.779 19.961 1.00 19.47 43 ALA D CA 1
ATOM 2669 C C . ALA D 1 32 ? 3.483 22.587 20.224 1.00 20.06 43 ALA D C 1
ATOM 2670 O O . ALA D 1 32 ? 4.020 23.012 21.263 1.00 23.04 43 ALA D O 1
ATOM 2672 N N . GLN D 1 33 ? 4.149 21.944 19.267 1.00 17.74 44 GLN D N 1
ATOM 2673 C CA . GLN D 1 33 ? 5.590 21.755 19.322 1.00 18.25 44 GLN D CA 1
ATOM 2674 C C . GLN D 1 33 ? 6.228 23.142 19.252 1.00 20.57 44 GLN D C 1
ATOM 2675 O O . GLN D 1 33 ? 5.678 24.048 18.585 1.00 23.03 44 GLN D O 1
ATOM 2681 N N . LYS D 1 34 ? 7.360 23.305 19.951 1.00 19.84 45 LYS D N 1
ATOM 2682 C CA . LYS D 1 34 ? 8.112 24.546 19.941 1.00 21.71 45 LYS D CA 1
ATOM 2683 C C . LYS D 1 34 ? 9.539 24.198 19.549 1.00 22.53 45 LYS D C 1
ATOM 2684 O O . LYS D 1 34 ? 9.965 23.042 19.699 1.00 25.23 45 LYS D O 1
ATOM 2690 N N . ASP D 1 35 ? 10.276 25.184 19.036 1.00 24.84 46 ASP D N 1
ATOM 2691 C CA . ASP D 1 35 ? 11.702 24.997 18.764 1.00 30.22 46 ASP D CA 1
ATOM 2692 C C . ASP D 1 35 ? 12.510 24.977 20.076 1.00 28.87 46 ASP D C 1
ATOM 2693 O O . ASP D 1 35 ? 13.469 24.216 20.219 1.00 36.62 46 ASP D O 1
ATOM 2698 N N . THR D 1 36 ? 12.114 25.823 21.025 1.00 27.50 47 THR D N 1
ATOM 2699 C CA . THR D 1 36 ? 12.751 25.879 22.338 1.00 22.48 47 THR D CA 1
ATOM 2700 C C . THR D 1 36 ? 11.676 26.045 23.423 1.00 20.68 47 THR D C 1
ATOM 2701 O O . THR D 1 36 ? 10.602 26.615 23.181 1.00 23.20 47 THR D O 1
ATOM 2705 N N . TYR D 1 37 ? 11.966 25.526 24.611 1.00 19.77 48 TYR D N 1
ATOM 2706 C CA . TYR D 1 37 ? 11.051 25.575 25.743 1.00 17.76 48 TYR D CA 1
ATOM 2707 C C . TYR D 1 37 ? 11.789 26.165 26.909 1.00 17.21 48 TYR D C 1
ATOM 2708 O O . TYR D 1 37 ? 13.011 26.084 26.966 1.00 21.36 48 TYR D O 1
ATOM 2717 N N . THR D 1 38 ? 11.066 26.731 27.868 1.00 16.60 49 THR D N 1
ATOM 2718 C CA . THR D 1 38 ? 11.662 27.025 29.168 1.00 17.15 49 THR D CA 1
ATOM 2719 C C . THR D 1 38 ? 11.565 25.765 30.030 1.00 16.53 49 THR D C 1
ATOM 2720 O O . THR D 1 38 ? 10.709 24.897 29.766 1.00 13.92 49 THR D O 1
ATOM 2724 N N . MET D 1 39 ? 12.425 25.668 31.050 1.00 15.64 50 MET D N 1
ATOM 2725 C CA . MET D 1 39 ? 12.302 24.575 32.022 1.00 14.18 50 MET D CA 1
ATOM 2726 C C . MET D 1 39 ? 10.906 24.543 32.653 1.00 15.00 50 MET D C 1
ATOM 2727 O O . MET D 1 39 ? 10.347 23.454 32.875 1.00 15.01 50 MET D O 1
ATOM 2732 N N . LYS D 1 40 ? 10.327 25.714 32.936 1.00 15.30 51 LYS D N 1
ATOM 2733 C CA . LYS D 1 40 ? 8.949 25.756 33.466 1.00 15.88 51 LYS D CA 1
ATOM 2734 C C . LYS D 1 40 ? 7.975 25.061 32.504 1.00 15.42 51 LYS D C 1
ATOM 2735 O O . LYS D 1 40 ? 7.113 24.270 32.932 1.00 17.64 51 LYS D O 1
ATOM 2741 N N . GLU D 1 41 ? 8.091 25.360 31.212 1.00 15.10 52 GLU D N 1
ATOM 2742 C CA . GLU D 1 41 ? 7.193 24.747 30.216 1.00 14.88 52 GLU D CA 1
ATOM 2743 C C . GLU D 1 41 ? 7.374 23.235 30.180 1.00 13.48 52 GLU D C 1
ATOM 2744 O O . GLU D 1 41 ? 6.381 22.485 30.086 1.00 15.92 52 GLU D O 1
ATOM 2750 N N . VAL D 1 42 ? 8.621 22.774 30.229 1.00 12.47 53 VAL D N 1
ATOM 2751 C CA . VAL D 1 42 ? 8.865 21.315 30.229 1.00 12.81 53 VAL D CA 1
ATOM 2752 C C . VAL D 1 42 ? 8.162 20.653 31.435 1.00 13.18 53 VAL D C 1
ATOM 2753 O O . VAL D 1 42 ? 7.471 19.624 31.286 1.00 13.58 53 VAL D O 1
ATOM 2757 N N . LEU D 1 43 ? 8.331 21.227 32.622 1.00 12.60 54 LEU D N 1
ATOM 2758 C CA . LEU D 1 43 ? 7.685 20.651 33.819 1.00 14.22 54 LEU D CA 1
ATOM 2759 C C . LEU D 1 43 ? 6.146 20.709 33.733 1.00 14.44 54 LEU D C 1
ATOM 2760 O O . LEU D 1 43 ? 5.450 19.734 34.060 1.00 13.79 54 LEU D O 1
ATOM 2765 N N . PHE D 1 44 ? 5.605 21.844 33.277 1.00 13.20 55 PHE D N 1
ATOM 2766 C CA . PHE D 1 44 ? 4.147 21.969 33.151 1.00 14.38 55 PHE D CA 1
ATOM 2767 C C . PHE D 1 44 ? 3.586 21.001 32.119 1.00 13.50 55 PHE D C 1
ATOM 2768 O O . PHE D 1 44 ? 2.561 20.379 32.348 1.00 15.82 55 PHE D O 1
ATOM 2776 N N . TYR D 1 45 ? 4.281 20.830 31.005 1.00 15.32 56 TYR D N 1
ATOM 2777 C CA . TYR D 1 45 ? 3.807 19.907 29.975 1.00 15.19 56 TYR D CA 1
ATOM 2778 C C . TYR D 1 45 ? 3.912 18.465 30.464 1.00 13.76 56 TYR D C 1
ATOM 2779 O O . TYR D 1 45 ? 3.021 17.675 30.153 1.00 14.58 56 TYR D O 1
ATOM 2788 N N . LEU D 1 46 ? 4.967 18.124 31.227 1.00 12.60 57 LEU D N 1
ATOM 2789 C CA . LEU D 1 46 ? 5.044 16.755 31.810 1.00 13.09 57 LEU D CA 1
ATOM 2790 C C . LEU D 1 46 ? 3.893 16.529 32.746 1.00 11.85 57 LEU D C 1
ATOM 2791 O O . LEU D 1 46 ? 3.290 15.442 32.744 1.00 13.20 57 LEU D O 1
ATOM 2796 N N . GLY D 1 47 ? 3.565 17.548 33.550 1.00 11.31 58 GLY D N 1
ATOM 2797 C CA . GLY D 1 47 ? 2.388 17.439 34.428 1.00 12.27 58 GLY D CA 1
ATOM 2798 C C . GLY D 1 47 ? 1.096 17.227 33.649 1.00 13.02 58 GLY D C 1
ATOM 2799 O O . GLY D 1 47 ? 0.285 16.363 33.990 1.00 14.25 58 GLY D O 1
ATOM 2800 N N . GLN D 1 48 ? 0.900 18.017 32.592 1.00 12.69 59 GLN D N 1
ATOM 2801 C CA . GLN D 1 48 ? -0.277 17.901 31.748 1.00 13.16 59 GLN D CA 1
ATOM 2802 C C . GLN D 1 48 ? -0.362 16.474 31.104 1.00 12.94 59 GLN D C 1
ATOM 2803 O O . GLN D 1 48 ? -1.432 15.852 31.032 1.00 15.67 59 GLN D O 1
ATOM 2809 N N . TYR D 1 49 ? 0.781 15.944 30.673 1.00 12.98 60 TYR D N 1
ATOM 2810 C CA . TYR D 1 49 ? 0.842 14.586 30.112 1.00 14.08 60 TYR D CA 1
ATOM 2811 C C . TYR D 1 49 ? 0.396 13.536 31.147 1.00 13.57 60 TYR D C 1
ATOM 2812 O O . TYR D 1 49 ? -0.438 12.652 30.840 1.00 13.78 60 TYR D O 1
ATOM 2821 N N . ILE D 1 50 ? 0.938 13.638 32.360 1.00 11.79 61 ILE D N 1
ATOM 2822 C CA . ILE D 1 50 ? 0.580 12.685 33.433 1.00 11.33 61 ILE D CA 1
ATOM 2823 C C . ILE D 1 50 ? -0.927 12.737 33.732 1.00 11.68 61 ILE D C 1
ATOM 2824 O O . ILE D 1 50 ? -1.586 11.704 33.916 1.00 13.00 61 ILE D O 1
ATOM 2829 N N . MET D 1 51 ? -1.504 13.932 33.721 1.00 13.45 62 MET D N 1
ATOM 2830 C CA . MET D 1 51 ? -2.950 14.062 33.942 1.00 12.34 62 MET D CA 1
ATOM 2831 C C . MET D 1 51 ? -3.796 13.518 32.817 1.00 13.93 62 MET D C 1
ATOM 2832 O O . MET D 1 51 ? -4.773 12.799 33.057 1.00 19.18 62 MET D O 1
ATOM 2837 N N . THR D 1 52 ? -3.449 13.859 31.584 1.00 15.53 63 THR D N 1
ATOM 2838 C CA . THR D 1 52 ? -4.285 13.444 30.457 1.00 19.92 63 THR D CA 1
ATOM 2839 C C . THR D 1 52 ? -4.215 11.910 30.265 1.00 19.21 63 THR D C 1
ATOM 2840 O O . THR D 1 52 ? -5.193 11.285 29.859 1.00 20.16 63 THR D O 1
ATOM 2844 N N . LYS D 1 53 ? -3.071 11.313 30.595 1.00 17.75 64 LYS D N 1
ATOM 2845 C CA . LYS D 1 53 ? -2.911 9.864 30.507 1.00 20.09 64 LYS D CA 1
ATOM 2846 C C . LYS D 1 53 ? -3.337 9.121 31.791 1.00 19.96 64 LYS D C 1
ATOM 2847 O O . LYS D 1 53 ? -3.335 7.869 31.832 1.00 20.78 64 LYS D O 1
ATOM 2853 N N . ARG D 1 54 ? -3.730 9.879 32.816 1.00 16.02 65 ARG D N 1
ATOM 2854 C CA . ARG D 1 54 ? -4.173 9.334 34.115 1.00 18.44 65 ARG D CA 1
ATOM 2855 C C . ARG D 1 54 ? -3.139 8.381 34.717 1.00 16.10 65 ARG D C 1
ATOM 2856 O O . ARG D 1 54 ? -3.476 7.273 35.143 1.00 18.92 65 ARG D O 1
ATOM 2864 N N . LEU D 1 55 ? -1.888 8.829 34.784 1.00 14.01 66 LEU D N 1
ATOM 2865 C CA . LEU D 1 55 ? -0.802 7.985 35.270 1.00 15.70 66 LEU D CA 1
ATOM 2866 C C . LEU D 1 55 ? -0.560 8.072 36.797 1.00 17.25 66 LEU D C 1
ATOM 2867 O O . LEU D 1 55 ? 0.215 7.310 37.352 1.00 24.43 66 LEU D O 1
ATOM 2872 N N . TYR D 1 56 ? -1.235 8.984 37.487 1.00 16.67 67 TYR D N 1
ATOM 2873 C CA . TYR D 1 56 ? -1.051 9.128 38.931 1.00 15.62 67 TYR D CA 1
ATOM 2874 C C . TYR D 1 56 ? -1.938 8.132 39.706 1.00 14.20 67 TYR D C 1
ATOM 2875 O O . TYR D 1 56 ? -2.982 7.704 39.202 1.00 14.78 67 TYR D O 1
ATOM 2884 N N . ASP D 1 57 ? -1.527 7.781 40.926 1.00 11.54 68 ASP D N 1
ATOM 2885 C CA . ASP D 1 57 ? -2.363 6.909 41.772 1.00 12.62 68 ASP D CA 1
ATOM 2886 C C . ASP D 1 57 ? -3.602 7.730 42.216 1.00 14.04 68 ASP D C 1
ATOM 2887 O O . ASP D 1 57 ? -3.452 8.848 42.734 1.00 15.07 68 ASP D O 1
ATOM 2892 N N . ALA D 1 58 ? -4.814 7.209 42.015 1.00 13.73 69 ALA D N 1
ATOM 2893 C CA . ALA D 1 58 ? -6.038 8.017 42.264 1.00 14.07 69 ALA D CA 1
ATOM 2894 C C . ALA D 1 58 ? -6.226 8.373 43.739 1.00 16.32 69 ALA D C 1
ATOM 2895 O O . ALA D 1 58 ? -6.797 9.415 44.057 1.00 19.01 69 ALA D O 1
ATOM 2897 N N . ALA D 1 59 ? -5.756 7.504 44.639 1.00 15.78 70 ALA D N 1
ATOM 2898 C CA . ALA D 1 59 ? -5.929 7.746 46.087 1.00 19.71 70 ALA D CA 1
ATOM 2899 C C . ALA D 1 59 ? -4.729 8.443 46.735 1.00 19.66 70 ALA D C 1
ATOM 2900 O O . ALA D 1 59 ? -4.891 9.215 47.685 1.00 25.45 70 ALA D O 1
ATOM 2902 N N . GLN D 1 60 ? -3.524 8.118 46.263 1.00 17.04 71 GLN D N 1
ATOM 2903 C CA . GLN D 1 60 ? -2.290 8.737 46.774 1.00 16.81 71 GLN D CA 1
ATOM 2904 C C . GLN D 1 60 ? -1.632 9.477 45.611 1.00 14.14 71 GLN D C 1
ATOM 2905 O O . GLN D 1 60 ? -0.746 8.947 44.923 1.00 15.25 71 GLN D O 1
ATOM 2911 N N . GLN D 1 61 ? -2.079 10.707 45.384 1.00 14.56 72 GLN D N 1
ATOM 2912 C CA . GLN D 1 61 ? -1.797 11.361 44.101 1.00 13.67 72 GLN D CA 1
ATOM 2913 C C . GLN D 1 61 ? -0.376 11.916 43.967 1.00 15.21 72 GLN D C 1
ATOM 2914 O O . GLN D 1 61 ? -0.045 12.501 42.935 1.00 16.57 72 GLN D O 1
ATOM 2920 N N . HIS D 1 62 ? 0.469 11.719 44.981 1.00 14.76 73 HIS D N 1
ATOM 2921 C CA . HIS D 1 62 ? 1.906 12.022 44.841 1.00 15.77 73 HIS D CA 1
ATOM 2922 C C . HIS D 1 62 ? 2.694 10.898 44.149 1.00 12.98 73 HIS D C 1
ATOM 2923 O O . HIS D 1 62 ? 3.883 11.048 43.884 1.00 16.16 73 HIS D O 1
ATOM 2930 N N A ILE D 1 63 ? 2.026 9.788 43.849 0.50 13.85 74 ILE D N 1
ATOM 2931 N N B ILE D 1 63 ? 2.044 9.768 43.883 0.50 13.94 74 ILE D N 1
ATOM 2932 C CA A ILE D 1 63 ? 2.666 8.632 43.216 0.50 13.52 74 ILE D CA 1
ATOM 2933 C CA B ILE D 1 63 ? 2.698 8.641 43.208 0.50 13.48 74 ILE D CA 1
ATOM 2934 C C A ILE D 1 63 ? 2.301 8.583 41.740 0.50 12.52 74 ILE D C 1
ATOM 2935 C C B ILE D 1 63 ? 2.312 8.620 41.737 0.50 12.66 74 ILE D C 1
ATOM 2936 O O A ILE D 1 63 ? 1.104 8.611 41.398 0.50 11.55 74 ILE D O 1
ATOM 2937 O O B ILE D 1 63 ? 1.122 8.703 41.390 0.50 11.97 74 ILE D O 1
ATOM 2946 N N . VAL D 1 64 ? 3.322 8.537 40.874 1.00 12.73 75 VAL D N 1
ATOM 2947 C CA . VAL D 1 64 ? 3.113 8.413 39.409 1.00 12.88 75 VAL D CA 1
ATOM 2948 C C . VAL D 1 64 ? 3.552 7.045 38.905 1.00 12.46 75 VAL D C 1
ATOM 2949 O O . VAL D 1 64 ? 4.659 6.592 39.247 1.00 14.46 75 VAL D O 1
ATOM 2953 N N . TYR D 1 65 ? 2.701 6.387 38.115 1.00 11.65 76 TYR D N 1
ATOM 2954 C CA . TYR D 1 65 ? 3.086 5.090 37.501 1.00 13.00 76 TYR D CA 1
ATOM 2955 C C . TYR D 1 65 ? 3.578 5.322 36.086 1.00 15.97 76 TYR D C 1
ATOM 2956 O O . TYR D 1 65 ? 2.867 5.966 35.286 1.00 17.08 76 TYR D O 1
ATOM 2965 N N . CYS D 1 66 ? 4.753 4.772 35.766 1.00 15.82 77 CYS D N 1
ATOM 2966 C CA . CYS D 1 66 ? 5.340 4.956 34.435 1.00 17.48 77 CYS D CA 1
ATOM 2967 C C . CYS D 1 66 ? 4.952 3.785 33.572 1.00 17.48 77 CYS D C 1
ATOM 2968 O O . CYS D 1 66 ? 5.814 3.070 33.069 1.00 22.31 77 CYS D O 1
ATOM 2971 N N . SER D 1 67 ? 3.643 3.618 33.399 1.00 20.07 78 SER D N 1
ATOM 2972 C CA . SER D 1 67 ? 3.042 2.430 32.759 1.00 22.30 78 SER D CA 1
ATOM 2973 C C . SER D 1 67 ? 2.765 2.704 31.282 1.00 28.29 78 SER D C 1
ATOM 2974 O O . SER D 1 67 ? 1.679 2.433 30.754 1.00 36.50 78 SER D O 1
ATOM 2977 N N . ASN D 1 68 ? 3.781 3.239 30.626 1.00 22.18 79 ASN D N 1
ATOM 2978 C CA . ASN D 1 68 ? 3.668 3.886 29.347 1.00 25.97 79 ASN D CA 1
ATOM 2979 C C . ASN D 1 68 ? 5.092 3.731 28.770 1.00 25.64 79 ASN D C 1
ATOM 2980 O O . ASN D 1 68 ? 6.074 3.836 29.512 1.00 28.59 79 ASN D O 1
ATOM 2985 N N . ASP D 1 69 ? 5.221 3.397 27.483 1.00 24.14 80 ASP D N 1
ATOM 2986 C CA . ASP D 1 69 ? 6.555 3.332 26.866 1.00 22.89 80 ASP D CA 1
ATOM 2987 C C . ASP D 1 69 ? 7.336 4.651 27.049 1.00 24.67 80 ASP D C 1
ATOM 2988 O O . ASP D 1 69 ? 8.517 4.624 27.390 1.00 23.30 80 ASP D O 1
ATOM 2993 N N . LEU D 1 70 ? 6.676 5.795 26.851 1.00 23.27 81 LEU D N 1
ATOM 2994 C CA . LEU D 1 70 ? 7.387 7.084 26.892 1.00 21.12 81 LEU D CA 1
ATOM 2995 C C . LEU D 1 70 ? 7.895 7.408 28.293 1.00 19.70 81 LEU D C 1
ATOM 2996 O O . LEU D 1 70 ? 9.067 7.731 28.486 1.00 20.23 81 LEU D O 1
ATOM 3001 N N . LEU D 1 71 ? 7.002 7.323 29.276 1.00 17.79 82 LEU D N 1
ATOM 3002 C CA . LEU D 1 71 ? 7.377 7.762 30.605 1.00 19.15 82 LEU D CA 1
ATOM 3003 C C . LEU D 1 71 ? 8.338 6.751 31.228 1.00 20.17 82 LEU D C 1
ATOM 3004 O O . LEU D 1 71 ? 9.288 7.140 31.901 1.00 24.07 82 LEU D O 1
ATOM 3009 N N . GLY D 1 72 ? 8.113 5.465 30.957 1.00 19.28 83 GLY D N 1
ATOM 3010 C CA . GLY D 1 72 ? 9.031 4.399 31.383 1.00 24.72 83 GLY D CA 1
ATOM 3011 C C . GLY D 1 72 ? 10.420 4.544 30.773 1.00 23.98 83 GLY D C 1
ATOM 3012 O O . GLY D 1 72 ? 11.435 4.388 31.460 1.00 25.63 83 GLY D O 1
ATOM 3013 N N . ASP D 1 73 ? 10.470 4.865 29.481 1.00 22.84 84 ASP D N 1
ATOM 3014 C CA . ASP D 1 73 ? 11.758 5.115 28.817 1.00 24.76 84 ASP D CA 1
ATOM 3015 C C . ASP D 1 73 ? 12.471 6.344 29.405 1.00 24.01 84 ASP D C 1
ATOM 3016 O O . ASP D 1 73 ? 13.691 6.356 29.537 1.00 29.33 84 ASP D O 1
ATOM 3021 N N A LEU D 1 74 ? 11.728 7.387 29.733 0.70 20.68 85 LEU D N 1
ATOM 3022 N N B LEU D 1 74 ? 11.675 7.360 29.745 0.30 21.25 85 LEU D N 1
ATOM 3023 C CA A LEU D 1 74 ? 12.358 8.587 30.269 0.70 23.52 85 LEU D CA 1
ATOM 3024 C CA B LEU D 1 74 ? 12.151 8.645 30.273 0.30 21.48 85 LEU D CA 1
ATOM 3025 C C A LEU D 1 74 ? 12.852 8.394 31.708 0.70 22.81 85 LEU D C 1
ATOM 3026 C C B LEU D 1 74 ? 12.715 8.536 31.693 0.30 20.92 85 LEU D C 1
ATOM 3027 O O A LEU D 1 74 ? 13.980 8.771 32.046 0.70 21.74 85 LEU D O 1
ATOM 3028 O O B LEU D 1 74 ? 13.761 9.112 31.997 0.30 20.40 85 LEU D O 1
ATOM 3037 N N . PHE D 1 75 ? 12.014 7.802 32.557 1.00 19.87 86 PHE D N 1
ATOM 3038 C CA . PHE D 1 75 ? 12.364 7.720 33.980 1.00 21.73 86 PHE D CA 1
ATOM 3039 C C . PHE D 1 75 ? 13.096 6.458 34.400 1.00 24.40 86 PHE D C 1
ATOM 3040 O O . PHE D 1 75 ? 13.779 6.478 35.424 1.00 28.60 86 PHE D O 1
ATOM 3048 N N . GLY D 1 76 ? 12.945 5.374 33.631 1.00 24.12 87 GLY D N 1
ATOM 3049 C CA . GLY D 1 76 ? 13.677 4.111 33.877 1.00 28.79 87 GLY D CA 1
ATOM 3050 C C . GLY D 1 76 ? 13.256 3.292 35.101 1.00 27.30 87 GLY D C 1
ATOM 3051 O O . GLY D 1 76 ? 13.983 2.381 35.546 1.00 27.26 87 GLY D O 1
ATOM 3052 N N . VAL D 1 77 ? 12.088 3.631 35.642 1.00 21.15 88 VAL D N 1
ATOM 3053 C CA . VAL D 1 77 ? 11.497 2.961 36.810 1.00 21.13 88 VAL D CA 1
ATOM 3054 C C . VAL D 1 77 ? 10.006 2.750 36.571 1.00 20.31 88 VAL D C 1
ATOM 3055 O O . VAL D 1 77 ? 9.406 3.444 35.708 1.00 20.43 88 VAL D O 1
ATOM 3059 N N . PRO D 1 78 ? 9.390 1.825 37.345 1.00 17.16 89 PRO D N 1
ATOM 3060 C CA . PRO D 1 78 ? 7.949 1.635 37.139 1.00 15.74 89 PRO D CA 1
ATOM 3061 C C . PRO D 1 78 ? 7.078 2.677 37.839 1.00 15.47 89 PRO D C 1
ATOM 3062 O O . PRO D 1 78 ? 5.908 2.815 37.482 1.00 17.96 89 PRO D O 1
ATOM 3066 N N . SER D 1 79 ? 7.629 3.376 38.836 1.00 14.80 90 SER D N 1
ATOM 3067 C CA . SER D 1 79 ? 6.878 4.419 39.540 1.00 15.16 90 SER D CA 1
ATOM 3068 C C . SER D 1 79 ? 7.832 5.357 40.253 1.00 15.44 90 SER D C 1
ATOM 3069 O O . SER D 1 79 ? 8.986 5.008 40.519 1.00 17.96 90 SER D O 1
ATOM 3072 N N . PHE D 1 80 ? 7.343 6.550 40.573 1.00 12.81 91 PHE D N 1
ATOM 3073 C CA . PHE D 1 80 ? 8.108 7.480 41.389 1.00 13.83 91 PHE D CA 1
ATOM 3074 C C . PHE D 1 80 ? 7.169 8.362 42.187 1.00 14.36 91 PHE D C 1
ATOM 3075 O O . PHE D 1 80 ? 5.976 8.455 41.887 1.00 16.00 91 PHE D O 1
ATOM 3083 N N . SER D 1 81 ? 7.705 8.974 43.233 1.00 16.62 92 SER D N 1
ATOM 3084 C CA . SER D 1 81 ? 6.956 9.942 44.011 1.00 16.17 92 SER D CA 1
ATOM 3085 C C . SER D 1 81 ? 7.328 11.359 43.588 1.00 15.38 92 SER D C 1
ATOM 3086 O O . SER D 1 81 ? 8.489 11.633 43.266 1.00 17.56 92 SER D O 1
ATOM 3089 N N . VAL D 1 82 ? 6.355 12.264 43.611 1.00 16.99 93 VAL D N 1
ATOM 3090 C CA . VAL D 1 82 ? 6.617 13.668 43.278 1.00 17.26 93 VAL D CA 1
ATOM 3091 C C . VAL D 1 82 ? 7.625 14.268 44.282 1.00 20.68 93 VAL D C 1
ATOM 3092 O O . VAL D 1 82 ? 8.287 15.271 43.990 1.00 22.58 93 VAL D O 1
ATOM 3096 N N . LYS D 1 83 ? 7.796 13.631 45.442 1.00 21.86 94 LYS D N 1
ATOM 3097 C CA . LYS D 1 83 ? 8.820 14.076 46.390 1.00 24.60 94 LYS D CA 1
ATOM 3098 C C . LYS D 1 83 ? 10.266 13.757 45.977 1.00 24.79 94 LYS D C 1
ATOM 3099 O O . LYS D 1 83 ? 11.201 14.321 46.535 1.00 27.21 94 LYS D O 1
ATOM 3105 N N . GLU D 1 84 ? 10.455 12.871 44.999 1.00 22.60 95 GLU D N 1
ATOM 3106 C CA . GLU D 1 84 ? 11.800 12.474 44.565 1.00 21.19 95 GLU D CA 1
ATOM 3107 C C . GLU D 1 84 ? 12.359 13.499 43.568 1.00 20.78 95 GLU D C 1
ATOM 3108 O O . GLU D 1 84 ? 12.627 13.190 42.380 1.00 20.62 95 GLU D O 1
ATOM 3114 N N . HIS D 1 85 ? 12.523 14.729 44.056 1.00 24.12 96 HIS D N 1
ATOM 3115 C CA . HIS D 1 85 ? 12.947 15.857 43.211 1.00 26.33 96 HIS D CA 1
ATOM 3116 C C . HIS D 1 85 ? 14.237 15.607 42.460 1.00 23.47 96 HIS D C 1
ATOM 3117 O O . HIS D 1 85 ? 14.295 15.914 41.279 1.00 24.75 96 HIS D O 1
ATOM 3124 N N . ARG D 1 86 ? 15.260 15.080 43.139 1.00 25.64 97 ARG D N 1
ATOM 3125 C CA . ARG D 1 86 ? 16.569 14.807 42.521 1.00 28.00 97 ARG D CA 1
ATOM 3126 C C . ARG D 1 86 ? 16.477 13.806 41.369 1.00 26.16 97 ARG D C 1
ATOM 3127 O O . ARG D 1 86 ? 17.093 14.005 40.318 1.00 25.21 97 ARG D O 1
ATOM 3135 N N . LYS D 1 87 ? 15.713 12.734 41.568 1.00 22.34 98 LYS D N 1
ATOM 3136 C CA . LYS D 1 87 ? 15.504 11.750 40.521 1.00 23.58 98 LYS D CA 1
ATOM 3137 C C . LYS D 1 87 ? 14.778 12.370 39.322 1.00 20.14 98 LYS D C 1
ATOM 3138 O O . LYS D 1 87 ? 15.163 12.132 38.167 1.00 21.33 98 LYS D O 1
ATOM 3144 N N . ILE D 1 88 ? 13.719 13.132 39.599 1.00 18.93 99 ILE D N 1
ATOM 3145 C CA . ILE D 1 88 ? 12.906 13.772 38.544 1.00 16.48 99 ILE D CA 1
ATOM 3146 C C . ILE D 1 88 ? 13.769 14.725 37.693 1.00 17.64 99 ILE D C 1
ATOM 3147 O O . ILE D 1 88 ? 13.790 14.633 36.459 1.00 18.11 99 ILE D O 1
ATOM 3152 N N . TYR D 1 89 ? 14.490 15.626 38.347 1.00 16.94 100 TYR D N 1
ATOM 3153 C CA . TYR D 1 89 ? 15.348 16.545 37.603 1.00 17.59 100 TYR D CA 1
ATOM 3154 C C . TYR D 1 89 ? 16.515 15.870 36.890 1.00 20.18 100 TYR D C 1
ATOM 3155 O O . TYR D 1 89 ? 16.842 16.274 35.760 1.00 18.91 100 TYR D O 1
ATOM 3164 N N . THR D 1 90 ? 17.102 14.842 37.515 1.00 17.35 101 THR D N 1
ATOM 3165 C CA . THR D 1 90 ? 18.188 14.065 36.884 1.00 18.19 101 THR D CA 1
ATOM 3166 C C . THR D 1 90 ? 17.717 13.486 35.538 1.00 19.03 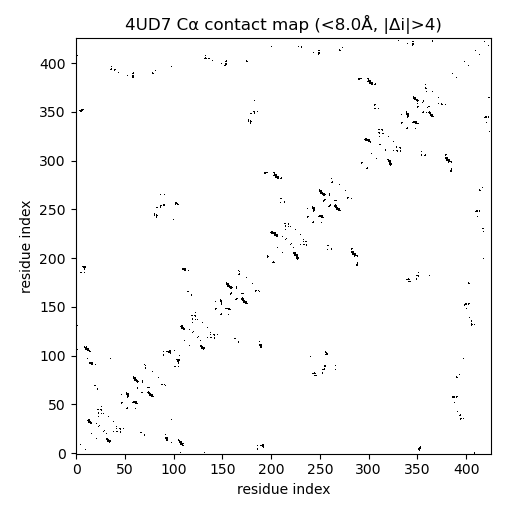101 THR D C 1
ATOM 3167 O O . THR D 1 90 ? 18.424 13.585 34.504 1.00 18.55 101 THR D O 1
ATOM 3171 N N . MET D 1 91 ? 16.532 12.875 35.543 1.00 18.34 102 MET D N 1
ATOM 3172 C CA . MET D 1 91 ? 16.050 12.249 34.320 1.00 20.53 102 MET D CA 1
ATOM 3173 C C . MET D 1 91 ? 15.607 13.300 33.297 1.00 18.02 102 MET D C 1
ATOM 3174 O O . MET D 1 91 ? 15.847 13.148 32.106 1.00 21.11 102 MET D O 1
ATOM 3179 N N . ILE D 1 92 ? 15.008 14.397 33.752 1.00 17.96 103 ILE D N 1
ATOM 3180 C CA . ILE D 1 92 ? 14.648 15.467 32.811 1.00 16.85 103 ILE D CA 1
ATOM 3181 C C . ILE D 1 92 ? 15.893 16.074 32.122 1.00 15.89 103 ILE D C 1
ATOM 3182 O O . ILE D 1 92 ? 15.969 16.171 30.883 1.00 17.61 103 ILE D O 1
ATOM 3187 N N . TYR D 1 93 ? 16.881 16.445 32.926 1.00 15.22 104 TYR D N 1
ATOM 3188 C CA . TYR D 1 93 ? 18.137 17.014 32.407 1.00 14.22 104 TYR D CA 1
ATOM 3189 C C . TYR D 1 93 ? 18.847 16.113 31.390 1.00 16.37 104 TYR D C 1
ATOM 3190 O O . TYR D 1 93 ? 19.415 16.606 30.420 1.00 16.24 104 TYR D O 1
ATOM 3199 N N . ARG D 1 94 ? 18.805 14.795 31.599 1.00 16.65 105 ARG D N 1
ATOM 3200 C CA . ARG D 1 94 ? 19.427 13.847 30.658 1.00 18.19 105 ARG D CA 1
ATOM 3201 C C . ARG D 1 94 ? 18.762 13.871 29.284 1.00 18.57 105 ARG D C 1
ATOM 3202 O O . ARG D 1 94 ? 19.342 13.412 28.304 1.00 20.15 105 ARG D O 1
ATOM 3210 N N . ASN D 1 95 ? 17.533 14.388 29.232 1.00 17.38 106 ASN D N 1
ATOM 3211 C CA . ASN D 1 95 ? 16.737 14.363 28.011 1.00 14.96 106 ASN D CA 1
ATOM 3212 C C . ASN D 1 95 ? 16.563 15.718 27.329 1.00 15.20 106 ASN D C 1
ATOM 3213 O O . ASN D 1 95 ? 15.676 15.885 26.498 1.00 15.91 106 ASN D O 1
ATOM 3218 N N A LEU D 1 96 ? 17.433 16.669 27.632 0.50 15.93 107 LEU D N 1
ATOM 3219 N N B LEU D 1 96 ? 17.403 16.681 27.740 0.50 15.60 107 LEU D N 1
ATOM 3220 C CA A LEU D 1 96 ? 17.372 17.923 26.905 0.50 16.02 107 LEU D CA 1
ATOM 3221 C CA B LEU D 1 96 ? 17.372 18.080 27.271 0.50 15.28 107 LEU D CA 1
ATOM 3222 C C A LEU D 1 96 ? 18.719 18.612 26.883 0.50 16.11 107 LEU D C 1
ATOM 3223 C C B LEU D 1 96 ? 18.773 18.520 26.811 0.50 15.78 107 LEU D C 1
ATOM 3224 O O A LEU D 1 96 ? 19.607 18.305 27.680 0.50 15.11 107 LEU D O 1
ATOM 3225 O O B LEU D 1 96 ? 19.768 17.918 27.223 0.50 15.58 107 LEU D O 1
ATOM 3234 N N . VAL D 1 97 ? 18.839 19.544 25.948 1.00 14.72 108 VAL D N 1
ATOM 3235 C CA . VAL D 1 97 ? 20.080 20.292 25.686 1.00 14.74 108 VAL D CA 1
ATOM 3236 C C . VAL D 1 97 ? 19.787 21.753 26.054 1.00 14.32 108 VAL D C 1
ATOM 3237 O O . VAL D 1 97 ? 18.689 22.238 25.776 1.00 15.53 108 VAL D O 1
ATOM 3241 N N . VAL D 1 98 ? 20.740 22.442 26.696 1.00 14.35 109 VAL D N 1
ATOM 3242 C CA . VAL D 1 98 ? 20.559 23.863 27.020 1.00 15.13 109 VAL D CA 1
ATOM 3243 C C . VAL D 1 98 ? 20.903 24.716 25.804 1.00 16.34 109 VAL D C 1
ATOM 3244 O O . VAL D 1 98 ? 21.871 24.456 25.095 1.00 18.16 109 VAL D O 1
ATOM 3248 N N . VAL D 1 99 ? 20.119 25.760 25.580 1.00 17.94 110 VAL D N 1
ATOM 3249 C CA . VAL D 1 99 ? 20.354 26.639 24.426 1.00 22.07 110 VAL D CA 1
ATOM 3250 C C . VAL D 1 99 ? 20.534 28.076 24.932 1.00 24.25 110 VAL D C 1
ATOM 3251 O O . VAL D 1 99 ? 20.275 28.358 26.115 1.00 27.37 110 VAL D O 1
ATOM 3255 N N A ASN D 1 100 ? 20.942 28.963 24.029 0.50 27.09 111 ASN D N 1
ATOM 3256 N N B ASN D 1 100 ? 20.985 28.968 24.053 0.50 26.90 111 ASN D N 1
ATOM 3257 C CA A ASN D 1 100 ? 21.199 30.376 24.336 0.50 31.63 111 ASN D CA 1
ATOM 3258 C CA B ASN D 1 100 ? 21.272 30.365 24.423 0.50 31.33 111 ASN D CA 1
ATOM 3259 C C A ASN D 1 100 ? 19.971 31.128 24.844 0.50 29.79 111 ASN D C 1
ATOM 3260 C C B ASN D 1 100 ? 20.013 31.113 24.852 0.50 28.80 111 ASN D C 1
ATOM 3261 O O A ASN D 1 100 ? 18.893 31.011 24.262 0.50 30.65 111 ASN D O 1
ATOM 3262 O O B ASN D 1 100 ? 18.954 30.955 24.242 0.50 27.00 111 ASN D O 1
ATOM 3271 N N . GLN D 1 101 ? 20.144 31.898 25.921 1.00 31.44 112 GLN D N 1
ATOM 3272 C CA . GLN D 1 101 ? 19.111 32.840 26.367 1.00 39.77 112 GLN D CA 1
ATOM 3273 C C . GLN D 1 101 ? 18.965 33.952 25.323 1.00 39.52 112 GLN D C 1
ATOM 3274 O O . GLN D 1 101 ? 17.866 34.415 25.057 1.00 53.32 112 GLN D O 1
ATOM 3283 N N . THR E 2 2 ? 8.867 -9.872 -13.664 1.00 24.41 17 THR F N 1
ATOM 3284 C CA . THR E 2 2 ? 8.998 -9.917 -12.200 1.00 23.32 17 THR F CA 1
ATOM 3285 C C . THR E 2 2 ? 8.078 -11.009 -11.669 1.00 18.95 17 THR F C 1
ATOM 3286 O O . THR E 2 2 ? 6.960 -11.157 -12.168 1.00 18.23 17 THR F O 1
ATOM 3290 N N . SER E 2 3 ? 8.534 -11.777 -10.670 1.00 15.91 18 SER F N 1
ATOM 3291 C CA . SER E 2 3 ? 7.699 -12.848 -10.114 1.00 13.28 18 SER F CA 1
ATOM 3292 C C . SER E 2 3 ? 6.523 -12.284 -9.318 1.00 11.63 18 SER F C 1
ATOM 3293 O O . SER E 2 3 ? 6.622 -11.207 -8.697 1.00 13.38 18 SER F O 1
ATOM 3296 N N . PHE E 2 4 ? 5.428 -13.045 -9.307 1.00 10.65 19 PHE F N 1
ATOM 3297 C CA . PHE E 2 4 ? 4.301 -12.734 -8.414 1.00 10.05 19 PHE F CA 1
ATOM 3298 C C . PHE E 2 4 ? 4.860 -12.566 -6.983 1.00 11.61 19 PHE F C 1
ATOM 3299 O O . PHE E 2 4 ? 4.497 -11.663 -6.206 1.00 11.85 19 PHE F O 1
ATOM 3316 N N . GLU E 2 6 ? 7.730 -11.576 -5.831 1.00 12.64 21 GLU F N 1
ATOM 3317 C CA . GLU E 2 6 ? 8.364 -10.273 -5.591 1.00 14.12 21 GLU F CA 1
ATOM 3318 C C . GLU E 2 6 ? 7.317 -9.145 -5.484 1.00 15.32 21 GLU F C 1
ATOM 3319 O O . GLU E 2 6 ? 7.431 -8.278 -4.607 1.00 18.34 21 GLU F O 1
ATOM 3325 N N . TYR E 2 7 ? 6.299 -9.155 -6.354 1.00 13.86 22 TYR F N 1
ATOM 3326 C CA . TYR E 2 7 ? 5.217 -8.158 -6.236 1.00 12.89 22 TYR F CA 1
ATOM 3327 C C . TYR E 2 7 ? 4.506 -8.216 -4.886 1.00 12.63 22 TYR F C 1
ATOM 3328 O O . TYR E 2 7 ? 4.275 -7.182 -4.236 1.00 14.60 22 TYR F O 1
ATOM 3337 N N . TRP E 2 8 ? 4.121 -9.425 -4.472 1.00 10.77 23 TRP F N 1
ATOM 3338 C CA . TRP E 2 8 ? 3.260 -9.584 -3.273 1.00 11.99 23 TRP F CA 1
ATOM 3339 C C . TRP E 2 8 ? 4.063 -9.290 -2.004 1.00 15.04 23 TRP F C 1
ATOM 3340 O O . TRP E 2 8 ? 3.537 -8.835 -0.977 1.00 13.63 23 TRP F O 1
ATOM 3360 N N . LEU E 2 10 ? 5.942 -6.947 -1.270 1.00 18.77 25 LEU F N 1
ATOM 3361 C CA . LEU E 2 10 ? 5.826 -5.521 -0.905 1.00 22.06 25 LEU F CA 1
ATOM 3362 C C . LEU E 2 10 ? 4.634 -5.225 -0.012 1.00 21.38 25 LEU F C 1
ATOM 3363 O O . LEU E 2 10 ? 4.635 -4.198 0.657 1.00 27.55 25 LEU F O 1
ATOM 3368 N N A LEU E 2 11 ? 3.652 -6.136 0.029 0.50 18.02 26 LEU F N 1
ATOM 3369 N N B LEU E 2 11 ? 3.614 -6.082 0.002 0.50 18.36 26 LEU F N 1
ATOM 3370 C CA A LEU E 2 11 ? 2.389 -5.913 0.760 0.50 18.13 26 LEU F CA 1
ATOM 3371 C CA B LEU E 2 11 ? 2.455 -5.767 0.836 0.50 18.31 26 LEU F CA 1
ATOM 3372 C C A LEU E 2 11 ? 2.513 -6.013 2.285 0.50 21.96 26 LEU F C 1
ATOM 3373 C C B LEU E 2 11 ? 2.824 -5.871 2.314 0.50 22.26 26 LEU F C 1
ATOM 3374 O O A LEU E 2 11 ? 1.976 -5.144 2.991 0.50 22.81 26 LEU F O 1
ATOM 3375 O O B LEU E 2 11 ? 2.836 -4.843 3.007 0.50 24.14 26 LEU F O 1
ATOM 3384 N N . PRO E 2 12 ? 3.165 -7.086 2.802 1.00 21.13 27 PRO F N 1
ATOM 3385 C CA . PRO E 2 12 ? 3.464 -7.133 4.249 1.00 26.38 27 PRO F CA 1
ATOM 3386 C C . PRO E 2 12 ? 4.678 -6.269 4.630 1.00 28.95 27 PRO F C 1
ATOM 3387 O O . PRO E 2 12 ? 4.692 -5.635 5.686 1.00 37.30 27 PRO F O 1
ATOM 3391 N N . GLU E 2 13 ? 5.678 -6.229 3.754 1.00 30.08 28 GLU F N 1
ATOM 3392 C CA . GLU E 2 13 ? 6.894 -5.458 3.997 1.00 37.90 28 GLU F CA 1
ATOM 3393 C C . GLU E 2 13 ? 6.575 -3.974 4.230 1.00 36.37 28 GLU F C 1
ATOM 3394 O O . GLU E 2 13 ? 7.137 -3.349 5.114 1.00 48.13 28 GLU F O 1
ATOM 3400 N N . ASN E 2 14 ? 5.623 -3.450 3.456 1.00 41.10 29 ASN F N 1
ATOM 3401 C CA . ASN E 2 14 ? 5.223 -2.046 3.548 1.00 38.53 29 ASN F CA 1
ATOM 3402 C C . ASN E 2 14 ? 4.036 -1.776 4.472 1.00 41.68 29 ASN F C 1
ATOM 3403 O O . ASN E 2 14 ? 3.765 -0.614 4.799 1.00 38.90 29 ASN F O 1
ATOM 3408 N N . TYR E 2 15 ? 3.338 -2.834 4.889 1.00 40.52 30 TYR F N 1
ATOM 3409 C CA . TYR E 2 15 ? 2.151 -2.683 5.735 1.00 37.89 30 TYR F CA 1
ATOM 3410 C C . TYR E 2 15 ? 2.503 -2.104 7.096 1.00 35.68 30 TYR F C 1
ATOM 3411 O O . TYR E 2 15 ? 1.845 -1.188 7.559 1.00 41.77 30 TYR F O 1
ATOM 3421 N N . THR F 2 2 ? -17.672 -6.301 52.290 1.00 27.92 17 THR G N 1
ATOM 3422 C CA . THR F 2 2 ? -17.587 -6.403 50.797 1.00 25.68 17 THR G CA 1
ATOM 3423 C C . THR F 2 2 ? -16.646 -7.537 50.398 1.00 21.93 17 THR G C 1
ATOM 3424 O O . THR F 2 2 ? -15.553 -7.697 50.984 1.00 23.45 17 THR G O 1
ATOM 3428 N N . SER F 2 3 ? -17.059 -8.322 49.404 1.00 18.03 18 SER G N 1
ATOM 3429 C CA . SER F 2 3 ? -16.277 -9.500 48.993 1.00 17.24 18 SER G CA 1
ATOM 3430 C C . SER F 2 3 ? -15.133 -9.167 48.044 1.00 15.15 18 SER G C 1
ATOM 3431 O O . SER F 2 3 ? -15.170 -8.168 47.323 1.00 15.27 18 SER G O 1
ATOM 3434 N N . PHE F 2 4 ? -14.142 -10.056 48.005 1.00 13.84 19 PHE G N 1
ATOM 3435 C CA . PHE F 2 4 ? -12.986 -9.856 47.121 1.00 13.60 19 PHE G CA 1
ATOM 3436 C C . PHE F 2 4 ? -13.555 -9.772 45.716 1.00 13.04 19 PHE G C 1
ATOM 3437 O O . PHE F 2 4 ? -13.126 -8.971 44.849 1.00 15.03 19 PHE G O 1
ATOM 3454 N N . GLU F 2 6 ? -16.411 -8.611 44.645 1.00 15.13 21 GLU G N 1
ATOM 3455 C CA . GLU F 2 6 ? -16.958 -7.264 44.329 1.00 18.11 21 GLU G CA 1
ATOM 3456 C C . GLU F 2 6 ? -15.838 -6.256 44.061 1.00 17.23 21 GLU G C 1
ATOM 3457 O O . GLU F 2 6 ? -15.986 -5.413 43.186 1.00 18.44 21 GLU G O 1
ATOM 3463 N N . TYR F 2 7 ? -14.737 -6.324 44.813 1.00 14.07 22 TYR G N 1
ATOM 3464 C CA . TYR F 2 7 ? -13.637 -5.363 44.595 1.00 12.18 22 TYR G CA 1
ATOM 3465 C C . TYR F 2 7 ? -12.941 -5.613 43.259 1.00 13.18 22 TYR G C 1
ATOM 3466 O O . TYR F 2 7 ? -12.706 -4.679 42.493 1.00 15.17 22 TYR G O 1
ATOM 3475 N N . TRP F 2 8 ? -12.595 -6.877 42.987 1.00 13.20 23 TRP G N 1
ATOM 3476 C CA . TRP F 2 8 ? -11.720 -7.189 41.842 1.00 12.83 23 TRP G CA 1
ATOM 3477 C C . TRP F 2 8 ? -12.509 -7.019 40.553 1.00 13.55 23 TRP G C 1
ATOM 3478 O O . TRP F 2 8 ? -11.985 -6.704 39.474 1.00 13.71 23 TRP G O 1
ATOM 3498 N N . LEU F 2 10 ? -14.194 -4.671 39.625 1.00 16.37 25 LEU G N 1
ATOM 3499 C CA . LEU F 2 10 ? -14.088 -3.297 39.069 1.00 17.90 25 LEU G CA 1
ATOM 3500 C C . LEU F 2 10 ? -12.856 -3.119 38.166 1.00 19.21 25 LEU G C 1
ATOM 3501 O O . LEU F 2 10 ? -12.778 -2.141 37.408 1.00 26.36 25 LEU G O 1
ATOM 3506 N N . LEU F 2 11 ? -11.916 -4.065 38.207 1.00 14.77 26 LEU G N 1
ATOM 3507 C CA . LEU F 2 11 ? -10.681 -3.884 37.439 1.00 15.89 26 LEU G CA 1
ATOM 3508 C C . LEU F 2 11 ? -10.959 -4.137 35.960 1.00 19.92 26 LEU G C 1
ATOM 3509 O O . LEU F 2 11 ? -10.799 -3.220 35.169 1.00 28.48 26 LEU G O 1
ATOM 3514 N N . PRO F 2 12 ? -11.417 -5.352 35.586 1.00 19.66 27 PRO G N 1
ATOM 3515 C CA . PRO F 2 12 ? -11.721 -5.546 34.162 1.00 23.38 27 PRO G CA 1
ATOM 3516 C C . PRO F 2 12 ? -12.914 -4.704 33.698 1.00 25.63 27 PRO G C 1
ATOM 3517 O O . PRO F 2 12 ? -12.941 -4.240 32.554 1.00 32.08 27 PRO G O 1
ATOM 3521 N N . GLU F 2 13 ? -13.875 -4.478 34.592 1.00 26.29 28 GLU G N 1
ATOM 3522 C CA . GLU F 2 13 ? -15.077 -3.726 34.222 1.00 26.55 28 GLU G CA 1
ATOM 3523 C C . GLU F 2 13 ? -14.770 -2.277 33.843 1.00 32.33 28 GLU G C 1
ATOM 3524 O O . GLU F 2 13 ? -15.371 -1.750 32.910 1.00 39.12 28 GLU G O 1
ATOM 3530 N N . ASN F 2 14 ? -13.823 -1.645 34.538 1.00 33.66 29 ASN G N 1
ATOM 3531 C CA . ASN F 2 14 ? -13.455 -0.241 34.254 1.00 33.74 29 ASN G CA 1
ATOM 3532 C C . ASN F 2 14 ? -12.213 -0.068 33.381 1.00 32.96 29 ASN G C 1
ATOM 3533 O O . ASN F 2 14 ? -11.829 1.064 33.064 1.00 30.85 29 ASN G O 1
ATOM 3538 N N . TYR F 2 15 ? -11.566 -1.169 33.010 1.00 31.14 30 TYR G N 1
ATOM 3539 C CA . TYR F 2 15 ? -10.316 -1.071 32.263 1.00 26.66 30 TYR G CA 1
ATOM 3540 C C . TYR F 2 15 ? -10.538 -0.490 30.861 1.00 34.55 30 TYR G C 1
ATOM 3541 O O . TYR F 2 15 ? -9.825 0.422 30.417 1.00 34.48 30 TYR G O 1
ATOM 3554 N N . THR G 2 2 ? -3.909 13.386 -11.319 1.00 28.57 17 THR H N 1
ATOM 3555 C CA . THR G 2 2 ? -4.469 14.365 -10.383 1.00 24.20 17 THR H CA 1
ATOM 3556 C C . THR G 2 2 ? -4.422 13.854 -8.946 1.00 22.35 17 THR H C 1
ATOM 3557 O O . THR G 2 2 ? -4.704 12.661 -8.691 1.00 21.70 17 THR H O 1
ATOM 3561 N N . SER G 2 3 ? -4.056 14.742 -8.015 1.00 16.04 18 SER H N 1
ATOM 3562 C CA . SER G 2 3 ? -3.988 14.381 -6.585 1.00 14.77 18 SER H CA 1
ATOM 3563 C C . SER G 2 3 ? -5.388 14.188 -5.979 1.00 13.48 18 SER H C 1
ATOM 3564 O O . SER G 2 3 ? -6.381 14.794 -6.424 1.00 14.65 18 SER H O 1
ATOM 3567 N N . PHE G 2 4 ? -5.469 13.320 -4.973 1.00 11.66 19 PHE H N 1
ATOM 3568 C CA . PHE G 2 4 ? -6.705 13.194 -4.219 1.00 11.87 19 PHE H CA 1
ATOM 3569 C C . PHE G 2 4 ? -7.119 14.586 -3.673 1.00 13.16 19 PHE H C 1
ATOM 3570 O O . PHE G 2 4 ? -8.276 15.016 -3.740 1.00 13.20 19 PHE H O 1
ATOM 3587 N N . GLU G 2 6 ? -6.622 17.553 -5.001 1.00 16.07 21 GLU H N 1
ATOM 3588 C CA . GLU G 2 6 ? -7.279 18.385 -6.003 1.00 19.01 21 GLU H CA 1
ATOM 3589 C C . GLU G 2 6 ? -8.689 17.880 -6.303 1.00 19.41 21 GLU H C 1
ATOM 3590 O O . GLU G 2 6 ? -9.593 18.701 -6.478 1.00 22.64 21 GLU H O 1
ATOM 3596 N N . TYR G 2 7 ? -8.888 16.544 -6.336 1.00 14.61 22 TYR H N 1
ATOM 3597 C CA . TYR G 2 7 ? -10.234 15.997 -6.536 1.00 15.92 22 TYR H CA 1
ATOM 3598 C C . TYR G 2 7 ? -11.194 16.426 -5.426 1.00 15.43 22 TYR H C 1
ATOM 3599 O O . TYR G 2 7 ? -12.329 16.811 -5.705 1.00 14.91 22 TYR H O 1
ATOM 3608 N N . TRP G 2 8 ? -10.748 16.338 -4.173 1.00 14.59 23 TRP H N 1
ATOM 3609 C CA . TRP G 2 8 ? -11.649 16.593 -3.037 1.00 13.73 23 TRP H CA 1
ATOM 3610 C C . TRP G 2 8 ? -11.965 18.084 -2.935 1.00 17.44 23 TRP H C 1
ATOM 3611 O O . TRP G 2 8 ? -13.050 18.501 -2.525 1.00 17.51 23 TRP H O 1
ATOM 3631 N N . LEU G 2 10 ? -12.717 20.043 -5.305 1.00 24.08 25 LEU H N 1
ATOM 3632 C CA . LEU G 2 10 ? -13.926 20.352 -6.118 1.00 29.71 25 LEU H CA 1
ATOM 3633 C C . LEU G 2 10 ? -15.255 20.138 -5.376 1.00 33.54 25 LEU H C 1
ATOM 3634 O O . LEU G 2 10 ? -16.285 20.624 -5.825 1.00 47.11 25 LEU H O 1
ATOM 3639 N N . LEU G 2 11 ? -15.240 19.435 -4.247 1.00 32.57 26 LEU H N 1
ATOM 3640 C CA . LEU G 2 11 ? -16.468 19.337 -3.431 1.00 39.17 26 LEU H CA 1
ATOM 3641 C C . LEU G 2 11 ? -16.869 20.691 -2.785 1.00 42.61 26 LEU H C 1
ATOM 3642 O O . LEU G 2 11 ? -17.923 21.234 -3.131 1.00 45.26 26 LEU H O 1
ATOM 3647 N N . PRO G 2 12 ? -16.048 21.237 -1.851 1.00 41.97 27 PRO H N 1
ATOM 3648 C CA . PRO G 2 12 ? -16.309 22.634 -1.494 1.00 43.81 27 PRO H CA 1
ATOM 3649 C C . PRO G 2 12 ? -15.501 23.571 -2.395 1.00 38.90 27 PRO H C 1
ATOM 3650 O O . PRO G 2 12 ? -16.066 24.313 -3.205 1.00 59.56 27 PRO H O 1
ATOM 3654 N N . THR H 2 2 ? -4.935 16.647 48.590 1.00 46.40 17 THR I N 1
ATOM 3655 C CA . THR H 2 2 ? -3.935 17.198 47.645 1.00 33.81 17 THR I CA 1
ATOM 3656 C C . THR H 2 2 ? -3.939 16.398 46.350 1.00 26.65 17 THR I C 1
ATOM 3657 O O . THR H 2 2 ? -3.639 15.191 46.329 1.00 25.41 17 THR I O 1
ATOM 3661 N N . SER H 2 3 ? -4.303 17.096 45.283 1.00 20.55 18 SER I N 1
ATOM 3662 C CA . SER H 2 3 ? -4.333 16.552 43.953 1.00 18.57 18 SER I CA 1
ATOM 3663 C C . SER H 2 3 ? -2.907 16.380 43.422 1.00 16.36 18 SER I C 1
ATOM 3664 O O . SER H 2 3 ? -1.955 17.035 43.877 1.00 16.20 18 SER I O 1
ATOM 3667 N N . PHE H 2 4 ? -2.764 15.498 42.441 1.00 14.37 19 PHE I N 1
ATOM 3668 C CA . PHE H 2 4 ? -1.498 15.388 41.713 1.00 12.91 19 PHE I CA 1
ATOM 3669 C C . PHE H 2 4 ? -1.086 16.790 41.236 1.00 13.12 19 PHE I C 1
ATOM 3670 O O . PHE H 2 4 ? 0.076 17.212 41.340 1.00 14.49 19 PHE I O 1
ATOM 3687 N N . GLU H 2 6 ? -1.693 19.753 42.356 1.00 16.15 21 GLU I N 1
ATOM 3688 C CA . GLU H 2 6 ? -1.088 20.612 43.389 1.00 18.02 21 GLU I CA 1
ATOM 3689 C C . GLU H 2 6 ? 0.341 20.147 43.733 1.00 20.44 21 GLU I C 1
ATOM 3690 O O . GLU H 2 6 ? 1.235 20.973 43.918 1.00 20.98 21 GLU I O 1
ATOM 3696 N N . TYR H 2 7 ? 0.573 18.829 43.790 1.00 17.32 22 TYR I N 1
ATOM 3697 C CA . TYR H 2 7 ? 1.912 18.328 44.106 1.00 18.69 22 TYR I CA 1
ATOM 3698 C C . TYR H 2 7 ? 2.903 18.746 43.032 1.00 17.08 22 TYR I C 1
ATOM 3699 O O . TYR H 2 7 ? 4.015 19.175 43.343 1.00 19.18 22 TYR I O 1
ATOM 3708 N N . TRP H 2 8 ? 2.502 18.611 41.765 1.00 14.91 23 TRP I N 1
ATOM 3709 C CA . TRP H 2 8 ? 3.456 18.814 40.658 1.00 15.54 23 TRP I CA 1
ATOM 3710 C C . TRP H 2 8 ? 3.776 20.286 40.463 1.00 18.04 23 TRP I C 1
ATOM 3711 O O . TRP H 2 8 ? 4.909 20.672 40.164 1.00 19.12 23 TRP I O 1
ATOM 3731 N N . LEU H 2 10 ? 4.378 22.417 42.750 1.00 26.95 25 LEU I N 1
ATOM 3732 C CA . LEU H 2 10 ? 5.477 22.762 43.693 1.00 33.88 25 LEU I CA 1
ATOM 3733 C C . LEU H 2 10 ? 6.875 22.481 43.120 1.00 40.04 25 LEU I C 1
ATOM 3734 O O . LEU H 2 10 ? 7.853 23.122 43.527 1.00 50.15 25 LEU I O 1
ATOM 3739 N N . LEU H 2 11 ? 6.973 21.549 42.171 1.00 35.69 26 LEU I N 1
ATOM 3740 C CA . LEU H 2 11 ? 8.204 21.419 41.384 1.00 42.74 26 LEU I CA 1
ATOM 3741 C C . LEU H 2 11 ? 8.411 22.653 40.495 1.00 46.47 26 LEU I C 1
ATOM 3742 O O . LEU H 2 11 ? 9.497 23.224 40.461 1.00 62.82 26 LEU I O 1
#

GO terms:
  GO:0005515 protein binding (F, IPI)
  GO:0061630 ubiquitin protein ligase activity (F, IDA)
  GO:0043161 proteasome-mediated ubiquitin-dependent protein catabolic process (P, IDA)
  GO:1901797 negative regulation of signal transduction by p53 class mediator (P, IDA)
  GO:0061630 ubiquitin protein ligase activity (F, TAS)
  GO:0043161 proteasome-mediated ubiquitin-dependent protein catabolic process (P, TAS)
  GO:1901797 negative regulation of signal transduction by p53 class mediator (P, TAS)
  GO:0000209 protein polyubiquitination (P, TAS)
  GO:0006511 ubiquitin-dependent protein catabolic process (P, IGI)
  GO:0051865 protein autoubiquitination (P, IMP)
  GO:0006511 ubiquitin-dependent protein catabolic process (P, IMP)
  GO:0008097 5S rRNA binding (F, IDA)
  GO:0005634 nucleus (C, IDA)
  GO:0005730 nucleolus (C, IDA)
  GO:0005737 cytoplasm (C, IDA)
  GO:0016874 ligase activity (F, IDA)
  GO:0043021 ribonucleoprotein complex binding (F, IDA)
  GO:0016567 protein ubiquitination (P, IDA)
  GO:0006511 ubiquitin-dependent protein catabolic process (P, IDA)
  GO:0006915 apoptotic process (P, IDA)

Nearest PDB structures (foldseek):
  4ud7-assembly1_C  TM=9.755E-01  e=2.262E-17  Homo sapiens
  5hmi-assembly3_A  TM=9.558E-01  e=1.225E-16  Homo sapiens
  5hmh-assembly3_A  TM=9.535E-01  e=2.503E-16  Homo sapiens
  7na2-assembly1_A  TM=8.992E-01  e=1.695E-16  Homo sapiens
  4oq3-assembly1_A  TM=9.100E-01  e=2.671E-16  Homo sapiens

CATH classification: 1.10.245.10

Radius of gyration: 26.24 Å; Cα contacts (8 Å, |Δi|>4): 664; chains: 8; bounding box: 58×60×75 Å

Secondary structure (DSSP, 8-state):
-GGGS-GGG-EEEB-B-HHHHHHHHHTT---S-B-HHHHHHHHHHHHHHTT-B-SSSTTEEE-TTSHHHHHHTSSEEETT-HHHHHHHHHTTB----/-TTS-GGG-EEEB-B-HHHHHHHHTTT---S-B-HHHHHHHHHHHHHHTT-B-SSSTTEEE-TTSHHHHHHT-SEEETT-HHHHHHHHHTTB----/-PPPSSGGG-EEEE-HHHHHHHHHTT---S-EEHHHHHHHHHHHHHHTT-B-SSSTTEEE-TTSHHHHHHT-SEEETT-HHHHHHHHHTTEEE---/-PPPSSGGG-EEEE-HHHHHHHHHHS---SSEEHHHHHHHHHHHHHHTT-B-SSSTTEEE--SHHHHHHH-SSEEETT-HHHHHHHHHHTEEE---/-------TTT--/-------HHHH-/---------/--------

Foldseek 3Di:
DCVPPPPVPDDDKFFFADLLVVLLVVQPDDDRIDHPVSSVVSVVVSCVVVVQADPPNRQKGQCLPHVLCVQLVHRIDGVVPPVSVVVSRVSGTDDPD/DVPPPPVPDDDKFFFAVLLVVLLVVQPDDDRIDHVVVSVVSVVVSCVVVVQADPVHRQKGQPQPHSLCVQLVHRIDGVVPPVSVVVSRVSGTDDPD/DDDAPDQQAFKKFFADLLVVQLVVQPDDDRIDGNVSSVVSVVVSQVVVVQADPVHRQKGAAVPHSVCVQQVHRIDGVVPPVSVVVSRVVGIDTDDD/DDDAPDQQQFKKAFADLLQVQLVVQDPRDRIDGNVSSVVSVVSSQVVVVQADPVQRQKGAQPDVSSCVQQVDGIDGVVPVVSVVVSRVVGIGTDDD/DPVVVVCPVVVD/DPVVVVCVVVVD/DPVVVVVPD/DPVVVVVD

B-factor: mean 23.06, std 11.56, range [4.3, 101.2]

Solvent-accessible surface area: 22362 Å² total

Sequence (426 aa):
GSSQIPASEQETLLVRPKPLLLKLLKSVGAQKDTYTMKKEVLFYLLGQYIMMTTKRLYDAAQQHIVYCSSNDLLGDLFGVPSFSVKEHRKIYTTMIYRNLVVVNSSQIPASEQETLVRPKPLLLKLLLKSVGAQKDTYTMKEVLFYLGQYIMTTKRLYDDAAQQHIIVYCSNDLLGDLFGVPSFSVKEHRKIYTMIYRNLVVVNSQIPASEQETLVRPKPLLLKLLKSVGAQKDTYTMKEVLLFYLGQYIMMTKRLYDAAQQHIIVYCSNDLLGDLLFGVPSSFSVKEHRKIYTTMIYRNLVVVNQSQIPASEQETLVRPKPLLLKLLKSVGAQKDTYTMKEVLFYLGQYIMTKRLYDAAQQHIIVYCSNDLLGDLLFGVPSFSVKEHRKIYTMIYRNLLVVVNNQTSFEYWLLLPENYTSFEYWLLPENYTSFEYWLLPTSFEYWLL

Organism: Homo sapiens (NCBI:txid9606)

InterPro domains:
  IPR001841 Zinc finger, RING-type [PS50089] (438-479)
  IPR001876 Zinc finger, RanBP2-type [PF00641] (300-327)
  IPR001876 Zinc finger, RanBP2-type [PS01358] (303-322)
  IPR001876 Zinc finger, RanBP2-type [PS50199] (299-328)
  IPR003121 SWIB/MDM2 domain [PF02201] (34-95)
  IPR003121 SWIB/MDM2 domain [PS51925] (26-109)
  IPR013083 Zinc finger, RING/FYVE/PHD-type [G3DSA:3.30.40.10] (427-491)
  IPR016495 p53 negative regulator Mdm2/Mdm4 [PIRSF006748] (1-491)
  IPR028340 E3 ubiquitin-protein ligase Mdm2 [PIRSF500700] (4-491)
  IPR036443 Zinc finger, RanBP2-type superfamily [SSF90209] (290-334)
  IPR036885 SWIB/MDM2 domain superfamily [G3DSA:1.10.245.10] (1-114)
  IPR036885 SWIB/MDM2 domain superfamily [SSF47592] (18-120)
  IPR036885 SWIB/MDM2 domain superfamily [SSF47592] (189-283)
  IPR044080 MDM2, modified RING finger, HC subclass [cd16783] (435-491)